Protein AF-A0A162Q8D4-F1 (afdb_monomer_lite)

Sequence (442 aa):
MANPFSDVMDLFETESVPVLSEVPLRSKPGFCYIYQWQESEKKEDWRRDDYRWKQDGTCNFVHDGVERGKKLYFKLQIGFKEWSKQFKKSAYTHPTYDKKVLVLYEGDVSVVNDFCHGNATSRAKTEKVFHSDRPSLLKELKLTEGIGHPVKFYSDFVNKAPRSLTRQVIDAPRDLKQARNAQQVVRDNKRLSRDPICYLTELYYETDFISDLLLFPTLICLCYHKPVMENFQNLIGRSDLPAMWLSYDTTFKMGDFYLSILAYRDTQFEQRPRFTEIVPKITAEKKMAIATDEETAIVNSVKRYLPTVHWDSEEDFKGELIDLMCSWDKKFQVYFKQHIYDDAWNMGSWALRPYGFELATTNSSESLNASLKRFVNWKEMRHDEIVFALLDLSDMHFARIRRGQFGVGDDNILLPHLRHLYDINNPGVEIPKKISSDDILE

Structure (mmCIF, N/CA/C/O backbone):
data_AF-A0A162Q8D4-F1
#
_entry.id   AF-A0A162Q8D4-F1
#
loop_
_atom_site.group_PDB
_atom_site.id
_atom_site.type_symbol
_atom_site.label_atom_id
_atom_site.label_alt_id
_atom_site.label_comp_id
_atom_site.label_asym_id
_atom_site.label_entity_id
_atom_site.label_seq_id
_atom_site.pdbx_PDB_ins_code
_atom_site.Cartn_x
_atom_site.Cartn_y
_atom_site.Cartn_z
_atom_site.occupancy
_atom_site.B_iso_or_equiv
_atom_site.auth_seq_id
_atom_site.auth_comp_id
_atom_site.auth_asym_id
_atom_site.auth_atom_id
_atom_site.pdbx_PDB_model_num
ATOM 1 N N . MET A 1 1 ? 28.832 -8.719 -48.093 1.00 43.91 1 MET A N 1
ATOM 2 C CA . MET A 1 1 ? 28.034 -7.544 -47.677 1.00 43.91 1 MET A CA 1
ATOM 3 C C . MET A 1 1 ? 28.484 -7.190 -46.275 1.00 43.91 1 MET A C 1
ATOM 5 O O . MET A 1 1 ? 28.535 -8.100 -45.459 1.00 43.91 1 MET A O 1
ATOM 9 N N . ALA A 1 2 ? 28.893 -5.944 -46.021 1.00 55.00 2 ALA A N 1
ATOM 10 C CA . ALA A 1 2 ? 29.263 -5.515 -44.674 1.00 55.00 2 ALA A CA 1
ATOM 11 C C . ALA A 1 2 ? 28.066 -5.715 -43.732 1.00 55.00 2 ALA A C 1
ATOM 13 O O . ALA A 1 2 ? 26.928 -5.434 -44.112 1.00 55.00 2 ALA A O 1
ATOM 14 N N . ASN A 1 3 ? 28.314 -6.267 -42.547 1.00 63.69 3 ASN A N 1
ATOM 15 C CA . ASN A 1 3 ? 27.281 -6.467 -41.544 1.00 63.69 3 ASN A CA 1
ATOM 16 C C . ASN A 1 3 ? 26.855 -5.088 -41.008 1.00 63.69 3 ASN A C 1
ATOM 18 O O . ASN A 1 3 ? 27.677 -4.439 -40.366 1.00 63.69 3 ASN A O 1
ATOM 22 N N . PRO A 1 4 ? 25.607 -4.631 -41.224 1.00 67.06 4 PRO A N 1
ATOM 23 C CA . PRO A 1 4 ? 25.166 -3.291 -40.821 1.00 67.06 4 PRO A CA 1
ATOM 24 C C . PRO A 1 4 ? 25.127 -3.093 -39.297 1.00 67.06 4 PRO A C 1
ATOM 26 O O . PRO A 1 4 ? 24.816 -2.003 -38.825 1.00 67.06 4 PRO A O 1
ATOM 29 N N . PHE A 1 5 ? 25.399 -4.148 -38.524 1.00 78.00 5 PHE A N 1
ATOM 30 C CA . PHE A 1 5 ? 25.514 -4.102 -37.073 1.00 78.00 5 PHE A CA 1
ATOM 31 C C . PHE A 1 5 ? 26.963 -4.059 -36.578 1.00 78.00 5 PHE A C 1
ATOM 33 O O . PHE A 1 5 ? 27.144 -3.843 -35.387 1.00 78.00 5 PHE A O 1
ATOM 40 N N . SER A 1 6 ? 27.972 -4.229 -37.447 1.00 73.62 6 SER A N 1
ATOM 41 C CA . SER A 1 6 ? 29.391 -4.219 -37.045 1.00 73.62 6 SER A CA 1
ATOM 42 C C . SER A 1 6 ? 29.755 -2.910 -36.346 1.00 73.62 6 SER A C 1
ATOM 44 O O . SER A 1 6 ? 30.147 -2.934 -35.188 1.00 73.62 6 SER A O 1
ATOM 46 N N . ASP A 1 7 ? 29.444 -1.780 -36.983 1.00 81.00 7 ASP A N 1
ATOM 47 C CA . ASP A 1 7 ? 29.726 -0.437 -36.461 1.00 81.00 7 ASP A CA 1
ATOM 48 C C . ASP A 1 7 ? 29.046 -0.164 -35.105 1.00 81.00 7 ASP A C 1
ATOM 50 O O . ASP A 1 7 ? 29.512 0.643 -34.307 1.00 81.00 7 ASP A O 1
ATOM 54 N N . VAL A 1 8 ? 27.916 -0.826 -34.827 1.00 84.81 8 VAL A N 1
ATOM 55 C CA . VAL A 1 8 ? 27.210 -0.695 -33.543 1.00 84.81 8 VAL A CA 1
ATOM 56 C C . VAL A 1 8 ? 27.826 -1.590 -32.474 1.00 84.81 8 VAL A C 1
ATOM 58 O O . VAL A 1 8 ? 27.776 -1.256 -31.293 1.00 84.81 8 VAL A O 1
ATOM 61 N N . MET A 1 9 ? 28.380 -2.735 -32.861 1.00 88.69 9 MET A N 1
ATOM 62 C CA . MET A 1 9 ? 29.043 -3.628 -31.920 1.00 88.69 9 MET A CA 1
ATOM 63 C C . MET A 1 9 ? 30.380 -3.055 -31.451 1.00 88.69 9 MET A C 1
ATOM 65 O O . MET A 1 9 ? 30.676 -3.174 -30.266 1.00 88.69 9 MET A O 1
ATOM 69 N N . ASP A 1 10 ? 31.087 -2.311 -32.303 1.00 88.00 10 ASP A N 1
ATOM 70 C CA . ASP A 1 10 ? 32.302 -1.572 -31.928 1.00 88.00 10 ASP A CA 1
ATOM 71 C C . ASP A 1 10 ? 32.041 -0.564 -30.787 1.00 88.00 10 ASP A C 1
ATOM 73 O O . ASP A 1 10 ? 32.906 -0.298 -29.947 1.00 88.00 10 ASP A O 1
ATOM 77 N N . LEU A 1 11 ? 30.809 -0.046 -30.674 1.00 89.56 11 LEU A N 1
ATOM 78 C CA . LEU A 1 11 ? 30.411 0.844 -29.576 1.00 89.56 11 LEU A CA 1
ATOM 79 C C . LEU A 1 11 ? 30.406 0.157 -28.203 1.00 89.56 11 LEU A C 1
ATOM 81 O O . LEU A 1 11 ? 30.439 0.856 -27.194 1.00 89.56 11 LEU A O 1
ATOM 85 N N . PHE A 1 12 ? 30.360 -1.178 -28.129 1.00 89.56 12 PHE A N 1
ATOM 86 C CA . PHE A 1 12 ? 30.514 -1.888 -26.854 1.00 89.56 12 PHE A CA 1
ATOM 87 C C . PHE A 1 12 ? 31.954 -1.876 -26.329 1.00 89.56 12 PHE A C 1
ATOM 89 O O . PHE A 1 12 ? 32.153 -2.054 -25.123 1.00 89.56 12 PHE A O 1
ATOM 96 N N . GLU A 1 13 ? 32.933 -1.695 -27.216 1.00 87.06 13 GLU A N 1
ATOM 97 C CA . GLU A 1 13 ? 34.368 -1.739 -26.904 1.00 87.06 13 GLU A CA 1
ATOM 98 C C . GLU A 1 13 ? 35.004 -0.347 -26.872 1.00 87.06 13 GLU A C 1
ATOM 100 O O . GLU A 1 13 ? 36.092 -0.168 -26.328 1.00 87.06 13 GLU A O 1
ATOM 105 N N . THR A 1 14 ? 34.323 0.657 -27.426 1.00 86.06 14 THR A N 1
ATOM 106 C CA . THR A 1 14 ? 34.847 2.019 -27.517 1.00 86.06 14 THR A CA 1
ATOM 107 C C . THR A 1 14 ? 34.803 2.734 -26.161 1.00 86.06 14 THR A C 1
ATOM 109 O O . THR A 1 14 ? 33.754 2.822 -25.525 1.00 86.06 14 THR A O 1
ATOM 112 N N . GLU A 1 15 ? 35.915 3.357 -25.756 1.00 82.56 15 GLU A N 1
ATOM 113 C CA . GLU A 1 15 ? 36.017 4.125 -24.498 1.00 82.56 15 GLU A CA 1
ATOM 114 C C . GLU A 1 15 ? 35.133 5.388 -24.454 1.00 82.56 15 GLU A C 1
ATOM 116 O O . GLU A 1 15 ? 34.870 5.935 -23.384 1.00 82.56 15 GLU A O 1
ATOM 121 N N . SER A 1 16 ? 34.658 5.866 -25.607 1.00 86.00 16 SER A N 1
ATOM 122 C CA . SER A 1 16 ? 33.811 7.060 -25.719 1.00 86.00 16 SER A CA 1
ATOM 123 C C . SER A 1 16 ? 32.378 6.843 -25.229 1.00 86.00 16 SER A C 1
ATOM 125 O O . SER A 1 16 ? 31.673 7.820 -24.963 1.00 86.00 16 SER A O 1
ATOM 127 N N . VAL A 1 17 ? 31.937 5.587 -25.099 1.00 92.88 17 VAL A N 1
ATOM 128 C CA . VAL A 1 17 ? 30.595 5.251 -24.624 1.00 92.88 17 VAL A CA 1
ATOM 129 C C . VAL A 1 17 ? 30.653 4.966 -23.122 1.00 92.88 17 VAL A C 1
ATOM 131 O O . VAL A 1 17 ? 31.280 3.994 -22.699 1.00 92.88 17 VAL A O 1
ATOM 134 N N . PRO A 1 18 ? 29.985 5.771 -22.277 1.00 95.88 18 PRO A N 1
ATOM 135 C CA . PRO A 1 18 ? 30.048 5.578 -20.837 1.00 95.88 18 PRO A CA 1
ATOM 136 C C . PRO A 1 18 ? 29.373 4.266 -20.425 1.00 95.88 18 PRO A C 1
ATOM 138 O O . PRO A 1 18 ? 28.248 3.967 -20.836 1.00 95.88 18 PRO A O 1
ATOM 141 N N . VAL A 1 19 ? 30.045 3.511 -19.555 1.00 96.06 19 VAL A N 1
ATOM 142 C CA . VAL A 1 19 ? 29.490 2.322 -18.898 1.00 96.06 19 VAL A CA 1
ATOM 143 C C . VAL A 1 19 ? 28.889 2.735 -17.560 1.00 96.06 19 VAL A C 1
ATOM 145 O O . VAL A 1 19 ? 29.589 3.239 -16.684 1.00 96.06 19 VAL A O 1
ATOM 148 N N . LEU A 1 20 ? 27.586 2.525 -17.395 1.00 95.50 20 LEU A N 1
ATOM 149 C CA . LEU A 1 20 ? 26.820 2.972 -16.239 1.00 95.50 20 LEU A CA 1
ATOM 150 C C . LEU A 1 20 ? 26.169 1.782 -15.529 1.00 95.50 20 LEU A C 1
ATOM 152 O O . LEU A 1 20 ? 25.536 0.934 -16.158 1.00 95.50 20 LEU A O 1
ATOM 156 N N . SER A 1 21 ? 26.269 1.755 -14.200 1.00 90.94 21 SER A N 1
ATOM 157 C CA . SER A 1 21 ? 25.503 0.846 -13.332 1.00 90.94 21 SER A CA 1
ATOM 158 C C . SER A 1 21 ? 24.094 1.363 -13.023 1.00 90.94 21 SER A C 1
ATOM 160 O O . SER A 1 21 ? 23.239 0.633 -12.521 1.00 90.94 21 SER A O 1
ATOM 162 N N . GLU A 1 22 ? 23.845 2.628 -13.351 1.00 89.00 22 GLU A N 1
ATOM 163 C CA . GLU A 1 22 ? 22.608 3.349 -13.111 1.00 89.00 22 GLU A CA 1
ATOM 164 C C . GLU A 1 22 ? 22.034 3.905 -14.414 1.00 89.00 22 GLU A C 1
ATOM 166 O O . GLU A 1 22 ? 22.758 4.368 -15.292 1.00 89.00 22 GLU A O 1
ATOM 171 N N . VAL A 1 23 ? 20.708 3.885 -14.539 1.00 91.56 23 VAL A N 1
ATOM 172 C CA . VAL A 1 23 ? 20.030 4.295 -15.775 1.00 91.56 23 VAL A CA 1
ATOM 173 C C . VAL A 1 23 ? 19.915 5.819 -15.829 1.00 91.56 23 VAL A C 1
ATOM 175 O O . VAL A 1 23 ? 19.243 6.379 -14.963 1.00 91.56 23 VAL A O 1
ATOM 178 N N . PRO A 1 24 ? 20.515 6.515 -16.802 1.00 92.12 24 PRO A N 1
ATOM 179 C CA . PRO A 1 24 ? 20.358 7.957 -16.937 1.00 92.12 24 PRO A CA 1
ATOM 180 C C . PRO A 1 24 ? 18.896 8.306 -17.247 1.00 92.12 24 PRO A C 1
ATOM 182 O O . PRO A 1 24 ? 18.228 7.610 -18.012 1.00 92.12 24 PRO A O 1
ATOM 185 N N . LEU A 1 25 ? 18.393 9.374 -16.627 1.00 90.69 25 LEU A N 1
ATOM 186 C CA . LEU A 1 25 ? 17.007 9.817 -16.782 1.00 90.69 25 LEU A CA 1
ATOM 187 C C . LEU A 1 25 ? 16.893 10.899 -17.847 1.00 90.69 25 LEU A C 1
ATOM 189 O O . LEU A 1 25 ? 17.752 11.777 -17.926 1.00 90.69 25 LEU A O 1
ATOM 193 N N . ARG A 1 26 ? 15.812 10.851 -18.634 1.00 89.44 26 ARG A N 1
ATOM 194 C CA . ARG A 1 26 ? 15.483 11.851 -19.663 1.00 89.44 26 ARG A CA 1
ATOM 195 C C . ARG A 1 26 ? 16.659 12.168 -20.597 1.00 89.44 26 ARG A C 1
ATOM 197 O O . ARG A 1 26 ? 16.904 13.322 -20.949 1.00 89.44 26 ARG A O 1
ATOM 204 N N . SER A 1 27 ? 17.400 11.140 -21.015 1.00 93.62 27 SER A N 1
ATOM 205 C CA . SER A 1 27 ? 18.513 11.302 -21.954 1.00 93.62 27 SER A CA 1
ATOM 206 C C . SER A 1 27 ? 18.069 11.991 -23.249 1.00 93.62 27 SER A C 1
ATOM 208 O O . SER A 1 27 ? 16.952 11.794 -23.735 1.00 93.62 27 SER A O 1
ATOM 210 N N . LYS A 1 28 ? 18.956 12.822 -23.801 1.00 93.69 28 LYS A N 1
ATOM 211 C CA . LYS A 1 28 ? 18.709 13.594 -25.024 1.00 93.69 28 LYS A CA 1
ATOM 212 C C . LYS A 1 28 ? 19.017 12.767 -26.281 1.00 93.69 28 LYS A C 1
ATOM 214 O O . LYS A 1 28 ? 19.781 11.804 -26.197 1.00 93.69 28 LYS A O 1
ATOM 219 N N . PRO A 1 29 ? 18.475 13.145 -27.451 1.00 94.44 29 PRO A N 1
ATOM 220 C CA . PRO A 1 29 ? 18.868 12.547 -28.720 1.00 94.44 29 PRO A CA 1
ATOM 221 C C . PRO A 1 29 ? 20.381 12.659 -28.944 1.00 94.44 29 PRO A C 1
ATOM 223 O O . PRO A 1 29 ? 20.993 13.656 -28.564 1.00 94.44 29 PRO A O 1
ATOM 226 N N . GLY A 1 30 ? 20.980 11.632 -29.541 1.00 92.69 30 GLY A N 1
ATOM 227 C CA . GLY A 1 30 ? 22.426 11.512 -29.736 1.00 92.69 30 GLY A CA 1
ATOM 228 C C . GLY A 1 30 ? 23.178 10.960 -28.522 1.00 92.69 30 GLY A C 1
ATOM 229 O O . GLY A 1 30 ? 24.340 10.589 -28.649 1.00 92.69 30 GLY A O 1
ATOM 230 N N . PHE A 1 31 ? 22.534 10.855 -27.356 1.00 95.31 31 PHE A N 1
ATOM 231 C CA . PHE A 1 31 ? 23.141 10.211 -26.199 1.00 95.31 31 PHE A CA 1
ATOM 232 C C . PHE A 1 31 ? 23.135 8.686 -26.362 1.00 95.31 31 PHE A C 1
ATOM 234 O O . PHE A 1 31 ? 22.121 8.084 -26.731 1.00 95.31 31 PHE A O 1
ATOM 241 N N . CYS A 1 32 ? 24.262 8.059 -26.037 1.00 95.50 32 CYS A N 1
ATOM 242 C CA . CYS A 1 32 ? 24.404 6.612 -25.972 1.00 95.50 32 CYS A CA 1
ATOM 243 C C . CYS A 1 32 ? 25.185 6.218 -24.717 1.00 95.50 32 CYS A C 1
ATOM 245 O O . CYS A 1 32 ? 26.001 6.989 -24.213 1.00 95.50 32 CYS A O 1
ATOM 247 N N . TYR A 1 33 ? 24.889 5.037 -24.185 1.00 97.44 33 TYR A N 1
ATOM 248 C CA . TYR A 1 33 ? 25.568 4.496 -23.011 1.00 97.44 33 TYR A CA 1
ATOM 249 C C . TYR A 1 33 ? 25.434 2.974 -22.969 1.00 97.44 33 TYR A C 1
ATOM 251 O O . TYR A 1 33 ? 24.510 2.396 -23.553 1.00 97.44 33 TYR A O 1
ATOM 259 N N . ILE A 1 34 ? 26.333 2.327 -22.235 1.00 97.62 34 ILE A N 1
ATOM 260 C CA . ILE A 1 34 ? 26.250 0.905 -21.916 1.00 97.62 34 ILE A CA 1
ATOM 261 C C . ILE A 1 34 ? 25.709 0.787 -20.498 1.00 97.62 34 ILE A C 1
ATOM 263 O O . ILE A 1 34 ? 26.337 1.238 -19.545 1.00 97.62 34 ILE A O 1
ATOM 267 N N . TYR A 1 35 ? 24.549 0.161 -20.340 1.00 97.38 35 TYR A N 1
ATOM 268 C CA . TYR A 1 35 ? 24.059 -0.225 -19.026 1.00 97.38 35 TYR A CA 1
ATOM 269 C C . TYR A 1 35 ? 24.651 -1.578 -18.636 1.00 97.38 35 TYR A C 1
ATOM 271 O O . TYR A 1 35 ? 24.502 -2.551 -19.381 1.00 97.38 35 TYR A O 1
ATOM 279 N N . GLN A 1 36 ? 25.287 -1.642 -17.468 1.00 96.56 36 GLN A N 1
ATOM 280 C CA . GLN A 1 36 ? 25.880 -2.858 -16.922 1.00 96.56 36 GLN A CA 1
ATOM 281 C C . GLN A 1 36 ? 25.279 -3.189 -15.556 1.00 96.56 36 GLN A C 1
ATOM 283 O O . GLN A 1 36 ? 25.206 -2.338 -14.673 1.00 96.56 36 GLN A O 1
ATOM 288 N N . TRP A 1 37 ? 24.895 -4.450 -15.355 1.00 95.56 37 TRP A N 1
ATOM 289 C CA . TRP A 1 37 ? 24.352 -4.925 -14.081 1.00 95.56 37 TRP A CA 1
ATOM 290 C C . TRP A 1 37 ? 25.210 -6.036 -13.474 1.00 95.56 37 TRP A C 1
ATOM 292 O O . TRP A 1 37 ? 25.915 -6.761 -14.170 1.00 95.56 37 TRP A O 1
ATOM 302 N N . GLN A 1 38 ? 25.138 -6.183 -12.152 1.00 92.69 38 GLN A N 1
ATOM 303 C CA . GLN A 1 38 ? 25.768 -7.295 -11.430 1.00 92.69 38 GLN A CA 1
ATOM 304 C C . GLN A 1 38 ? 24.721 -8.331 -11.013 1.00 92.69 38 GLN A C 1
ATOM 306 O O . GLN A 1 38 ? 24.861 -9.520 -11.321 1.00 92.69 38 GLN A O 1
ATOM 311 N N . GLU A 1 39 ? 23.648 -7.841 -10.391 1.00 90.94 39 GLU A N 1
ATOM 312 C CA . GLU A 1 39 ? 22.468 -8.583 -9.940 1.00 90.94 39 GLU A CA 1
ATOM 313 C C . GLU A 1 39 ? 21.508 -8.873 -11.100 1.00 90.94 39 GLU A C 1
ATOM 315 O O . GLU A 1 39 ? 21.216 -8.001 -11.925 1.00 90.94 39 GLU A O 1
ATOM 320 N N . SER A 1 40 ? 20.988 -10.098 -11.162 1.00 88.69 40 SER A N 1
ATOM 321 C CA . SER A 1 40 ? 20.133 -10.559 -12.264 1.00 88.69 40 SER A CA 1
ATOM 322 C C . SER A 1 40 ? 18.782 -9.830 -12.322 1.00 88.69 40 SER A C 1
ATOM 324 O O . SER A 1 40 ? 18.179 -9.665 -13.386 1.00 88.69 40 SER A O 1
ATOM 326 N N . GLU A 1 41 ? 18.335 -9.334 -11.175 1.00 88.06 41 GLU A N 1
ATOM 327 C CA . GLU A 1 41 ? 17.080 -8.639 -10.931 1.00 88.06 41 GLU A CA 1
ATOM 328 C C . GLU A 1 41 ? 17.040 -7.298 -11.669 1.00 88.06 41 GLU A C 1
ATOM 330 O O . GLU A 1 41 ? 15.980 -6.919 -12.174 1.00 88.06 41 GLU A O 1
ATOM 335 N N . LYS A 1 42 ? 18.207 -6.647 -11.798 1.00 91.56 42 LYS A N 1
ATOM 336 C CA . LYS A 1 42 ? 18.420 -5.328 -12.419 1.00 91.56 42 LYS A CA 1
ATOM 337 C C . LYS A 1 42 ? 18.580 -5.373 -13.939 1.00 91.56 42 LYS A C 1
ATOM 339 O O . LYS A 1 42 ? 18.583 -4.331 -14.585 1.00 91.56 42 LYS A O 1
ATOM 344 N N . LYS A 1 43 ? 18.644 -6.565 -14.543 1.00 93.25 43 LYS A N 1
ATOM 345 C CA . LYS A 1 43 ? 18.855 -6.767 -15.990 1.00 93.25 43 LYS A CA 1
ATOM 346 C C . LYS A 1 43 ? 17.955 -5.923 -16.902 1.00 93.25 43 LYS A C 1
ATOM 348 O O . LYS A 1 43 ? 18.356 -5.569 -18.006 1.00 93.25 43 LYS A O 1
ATOM 353 N N . GLU A 1 44 ? 16.731 -5.628 -16.475 1.00 93.75 44 GLU A N 1
ATOM 354 C CA . GLU A 1 44 ? 15.740 -4.912 -17.288 1.00 93.75 44 GLU A CA 1
ATOM 355 C C . GLU A 1 44 ? 15.540 -3.446 -16.854 1.00 93.75 44 GLU A C 1
ATOM 357 O O . GLU A 1 44 ? 14.683 -2.760 -17.414 1.00 93.75 44 GLU A O 1
ATOM 362 N N . ASP A 1 45 ? 16.316 -2.938 -15.889 1.00 93.81 45 ASP A N 1
ATOM 363 C CA . ASP A 1 45 ? 16.138 -1.586 -15.339 1.00 93.81 45 ASP A CA 1
ATOM 364 C C . ASP A 1 45 ? 16.361 -0.488 -16.378 1.00 93.81 45 ASP A C 1
ATOM 366 O O . ASP A 1 45 ? 15.626 0.497 -16.382 1.00 93.81 45 ASP A O 1
ATOM 370 N N . TRP A 1 46 ? 17.274 -0.692 -17.333 1.00 93.94 46 TRP A N 1
ATOM 371 C CA . TRP A 1 46 ? 17.524 0.215 -18.468 1.00 93.94 46 TRP A CA 1
ATOM 372 C C . TRP A 1 46 ? 16.278 0.541 -19.302 1.00 93.94 46 TRP A C 1
ATOM 374 O O . TRP A 1 46 ? 16.248 1.512 -20.063 1.00 93.94 46 TRP A O 1
ATOM 384 N N . ARG A 1 47 ? 15.213 -0.259 -19.189 1.00 92.88 47 ARG A N 1
ATOM 385 C CA . ARG A 1 47 ? 13.942 0.036 -19.855 1.00 92.88 47 ARG A CA 1
ATOM 386 C C . ARG A 1 47 ? 13.233 1.252 -19.259 1.00 92.88 47 ARG A C 1
ATOM 388 O O . ARG A 1 47 ? 12.340 1.775 -19.931 1.00 92.88 47 ARG A O 1
ATOM 395 N N . ARG A 1 48 ? 13.599 1.675 -18.045 1.00 90.50 48 ARG A N 1
ATOM 396 C CA . ARG A 1 48 ? 12.983 2.762 -17.272 1.00 90.50 48 ARG A CA 1
ATOM 397 C C . ARG A 1 48 ? 13.962 3.921 -17.094 1.00 90.50 48 ARG A C 1
ATOM 399 O O . ARG A 1 48 ? 14.744 3.964 -16.155 1.00 90.50 48 ARG A O 1
ATOM 406 N N . ASP A 1 49 ? 13.876 4.862 -18.021 1.00 90.50 49 ASP A N 1
ATOM 407 C CA . ASP A 1 49 ? 14.714 6.061 -18.165 1.00 90.50 49 ASP A CA 1
ATOM 408 C C . ASP A 1 49 ? 13.885 7.356 -18.030 1.00 90.50 49 ASP A C 1
ATOM 410 O O . ASP A 1 49 ? 14.267 8.415 -18.523 1.00 90.50 49 ASP A O 1
ATOM 414 N N . ASP A 1 50 ? 12.730 7.251 -17.370 1.00 88.81 50 ASP A N 1
ATOM 415 C CA . ASP A 1 50 ? 11.693 8.280 -17.233 1.00 88.81 50 ASP A CA 1
ATOM 416 C C . ASP A 1 50 ? 10.901 8.645 -18.505 1.00 88.81 50 ASP A C 1
ATOM 418 O O . ASP A 1 50 ? 9.997 9.475 -18.455 1.00 88.81 50 ASP A O 1
ATOM 422 N N . TYR A 1 51 ? 11.152 7.992 -19.641 1.00 91.25 51 TYR A N 1
ATOM 423 C CA . TYR A 1 51 ? 10.267 8.086 -20.803 1.00 91.25 51 TYR A CA 1
ATOM 424 C C . TYR A 1 51 ? 9.302 6.896 -20.888 1.00 91.25 51 TYR A C 1
ATOM 426 O O . TYR A 1 51 ? 9.540 5.789 -20.389 1.00 91.25 51 TYR A O 1
ATOM 434 N N . ARG A 1 52 ? 8.184 7.101 -21.593 1.00 89.88 52 ARG A N 1
ATOM 435 C CA . ARG A 1 52 ? 7.165 6.067 -21.819 1.00 89.88 52 ARG A CA 1
ATOM 436 C C . ARG A 1 52 ? 7.409 5.328 -23.117 1.00 89.88 52 ARG A C 1
ATOM 438 O O . ARG A 1 52 ? 6.922 5.716 -24.173 1.00 89.88 52 ARG A O 1
ATOM 445 N N . TRP A 1 53 ? 8.137 4.229 -23.029 1.00 92.69 53 TRP A N 1
ATOM 446 C CA . TRP A 1 53 ? 8.447 3.408 -24.192 1.00 92.69 53 TRP A CA 1
ATOM 447 C C . TRP A 1 53 ? 7.490 2.233 -24.362 1.00 92.69 53 TRP A C 1
ATOM 449 O O . TRP A 1 53 ? 7.166 1.525 -23.406 1.00 92.69 53 TRP A O 1
ATOM 459 N N . LYS A 1 54 ? 7.145 1.940 -25.617 1.00 92.31 54 LYS A N 1
ATOM 460 C CA . LYS A 1 54 ? 6.616 0.639 -26.036 1.00 92.31 54 LYS A CA 1
ATOM 461 C C . LYS A 1 54 ? 7.581 -0.005 -27.014 1.00 92.31 54 LYS A C 1
ATOM 463 O O . LYS A 1 54 ? 8.008 0.635 -27.973 1.00 92.31 54 LYS A O 1
ATOM 468 N N . GLN A 1 55 ? 7.898 -1.275 -26.779 1.00 94.88 55 GLN A N 1
ATOM 469 C CA . GLN A 1 55 ? 8.681 -2.062 -27.725 1.00 94.88 55 GLN A CA 1
ATOM 470 C C . GLN A 1 55 ? 7.862 -2.244 -29.014 1.00 94.88 55 GLN A C 1
ATOM 472 O O . GLN A 1 55 ? 6.747 -2.763 -28.974 1.00 94.88 55 GLN A O 1
ATOM 477 N N . ASP A 1 56 ? 8.399 -1.761 -30.134 1.00 92.56 56 ASP A N 1
ATOM 478 C CA . ASP A 1 56 ? 7.766 -1.740 -31.463 1.00 92.56 56 ASP A CA 1
ATOM 479 C C . ASP A 1 56 ? 8.372 -2.776 -32.421 1.00 92.56 56 ASP A C 1
ATOM 481 O O . ASP A 1 56 ? 7.982 -2.854 -33.580 1.00 92.56 56 ASP A O 1
ATOM 485 N N . GLY A 1 57 ? 9.336 -3.571 -31.953 1.00 93.62 57 GLY A N 1
ATOM 486 C CA . GLY A 1 57 ? 9.925 -4.642 -32.744 1.00 93.62 57 GLY A CA 1
ATOM 487 C C . GLY A 1 57 ? 11.202 -5.212 -32.143 1.00 93.62 57 GLY A C 1
ATOM 488 O O . GLY A 1 57 ? 11.778 -4.676 -31.189 1.00 93.62 57 GLY A O 1
ATOM 489 N N . THR A 1 58 ? 11.654 -6.314 -32.730 1.00 95.25 58 THR A N 1
ATOM 490 C CA . THR A 1 58 ? 12.941 -6.944 -32.435 1.00 95.25 58 THR A CA 1
ATOM 491 C C . THR A 1 58 ? 13.546 -7.450 -33.734 1.00 95.25 58 THR A C 1
ATOM 493 O O . THR A 1 58 ? 12.849 -8.070 -34.531 1.00 95.25 58 THR A O 1
ATOM 496 N N . CYS A 1 59 ? 14.830 -7.180 -33.941 1.00 93.31 59 CYS A N 1
ATOM 497 C CA . CYS A 1 59 ? 15.610 -7.725 -35.045 1.00 93.31 59 CYS A CA 1
ATOM 498 C C . CYS A 1 59 ? 16.762 -8.545 -34.465 1.00 93.31 59 CYS A C 1
ATOM 500 O O . CYS A 1 59 ? 17.441 -8.073 -33.551 1.00 93.31 59 CYS A O 1
ATOM 502 N N . ASN A 1 60 ? 16.961 -9.761 -34.966 1.00 92.38 60 ASN A N 1
ATOM 503 C CA . ASN A 1 60 ? 18.115 -10.574 -34.603 1.00 92.38 60 ASN A CA 1
ATOM 504 C C . ASN A 1 60 ? 19.251 -10.304 -35.593 1.00 92.38 60 ASN A C 1
ATOM 506 O O . ASN A 1 60 ? 18.996 -10.085 -36.776 1.00 92.38 60 ASN A O 1
ATOM 510 N N . PHE A 1 61 ? 20.489 -10.348 -35.119 1.00 89.75 61 PHE A N 1
ATOM 511 C CA . PHE A 1 61 ? 21.669 -10.196 -35.959 1.00 89.75 61 PHE A CA 1
ATOM 512 C C . PHE A 1 61 ? 22.781 -11.145 -35.517 1.00 89.75 61 PHE A C 1
ATOM 514 O O . PHE A 1 61 ? 22.819 -11.606 -34.374 1.00 89.75 61 PHE A O 1
ATOM 521 N N . VAL A 1 62 ? 23.677 -11.437 -36.454 1.00 86.69 62 VAL A N 1
ATOM 522 C CA . VAL A 1 62 ? 24.895 -12.217 -36.223 1.00 86.69 62 VAL A CA 1
ATOM 523 C C . VAL A 1 62 ? 26.046 -11.235 -36.084 1.00 86.69 62 VAL A C 1
ATOM 525 O O . VAL A 1 62 ? 26.113 -10.288 -36.862 1.00 86.69 62 VAL A O 1
ATOM 528 N N . HIS A 1 63 ? 26.944 -11.437 -35.130 1.00 83.88 63 HIS A N 1
ATOM 529 C CA . HIS A 1 63 ? 28.204 -10.700 -35.037 1.00 83.88 63 HIS A CA 1
ATOM 530 C C . HIS A 1 63 ? 29.300 -11.675 -34.601 1.00 83.88 63 HIS A C 1
ATOM 532 O O . HIS A 1 63 ? 29.057 -12.524 -33.744 1.00 83.88 63 HIS A O 1
ATOM 538 N N . ASP A 1 64 ? 30.447 -11.632 -35.282 1.00 82.06 64 ASP A N 1
ATOM 539 C CA . ASP A 1 64 ? 31.587 -12.539 -35.079 1.00 82.06 64 ASP A CA 1
ATOM 540 C C . ASP A 1 64 ? 31.218 -14.030 -35.006 1.00 82.06 64 ASP A C 1
ATOM 542 O O . ASP A 1 64 ? 31.685 -14.787 -34.160 1.00 82.06 64 ASP A O 1
ATOM 546 N N . GLY A 1 65 ? 30.321 -14.465 -35.897 1.00 78.81 65 GLY A N 1
ATOM 547 C CA . GLY A 1 65 ? 29.870 -15.859 -35.974 1.00 78.81 65 GLY A CA 1
ATOM 548 C C . GLY A 1 65 ? 28.892 -16.290 -34.871 1.00 78.81 65 GLY A C 1
ATOM 549 O O . GLY A 1 65 ? 28.457 -17.439 -34.868 1.00 78.81 65 GLY A O 1
ATOM 550 N N . VAL A 1 66 ? 28.494 -15.392 -33.962 1.00 80.00 66 VAL A N 1
ATOM 551 C CA . VAL A 1 66 ? 27.515 -15.670 -32.900 1.00 80.00 66 VAL A CA 1
ATOM 552 C C . VAL A 1 66 ? 26.116 -15.209 -33.328 1.00 80.00 66 VAL A C 1
ATOM 554 O O . VAL A 1 66 ? 25.820 -14.018 -33.406 1.00 80.00 66 VAL A O 1
ATOM 557 N N . GLU A 1 67 ? 25.206 -16.154 -33.580 1.00 67.38 67 GLU A N 1
ATOM 558 C CA . GLU A 1 67 ? 23.877 -15.885 -34.167 1.00 67.38 67 GLU A CA 1
ATOM 559 C C . GLU A 1 67 ? 22.775 -15.475 -33.169 1.00 67.38 67 GLU A C 1
ATOM 561 O O . GLU A 1 67 ? 21.635 -15.944 -33.238 1.00 67.38 67 GLU A O 1
ATOM 566 N N . ARG A 1 68 ? 23.081 -14.628 -32.180 1.00 83.25 68 ARG A N 1
ATOM 567 C CA . ARG A 1 68 ? 22.112 -14.301 -31.108 1.00 83.25 68 ARG A CA 1
ATOM 568 C C . ARG A 1 68 ? 22.105 -12.839 -30.661 1.00 83.25 68 ARG A C 1
ATOM 570 O O . ARG A 1 68 ? 21.553 -12.535 -29.600 1.00 83.25 68 ARG A O 1
ATOM 577 N N . GLY A 1 69 ? 22.664 -11.934 -31.459 1.00 91.50 69 GLY A N 1
ATOM 578 C CA . GLY A 1 69 ? 22.490 -10.499 -31.263 1.00 91.50 69 GLY A CA 1
ATOM 579 C C . GLY A 1 69 ? 21.030 -10.091 -31.410 1.00 91.50 69 GLY A C 1
ATOM 580 O O . GLY A 1 69 ? 20.317 -10.624 -32.260 1.00 91.50 69 GLY A O 1
ATOM 581 N N . LYS A 1 70 ? 20.563 -9.153 -30.584 1.00 94.38 70 LYS A N 1
ATOM 582 C CA . LYS A 1 70 ? 19.209 -8.591 -30.678 1.00 94.38 70 LYS A CA 1
ATOM 583 C C . LYS A 1 70 ? 19.252 -7.078 -30.635 1.00 94.38 70 LYS A C 1
ATOM 585 O O . LYS A 1 70 ? 19.845 -6.506 -29.725 1.00 94.38 70 LYS A O 1
ATOM 590 N N . LYS A 1 71 ? 18.550 -6.447 -31.573 1.00 95.44 71 LYS A N 1
ATOM 591 C CA . LYS A 1 71 ? 18.175 -5.035 -31.544 1.00 95.44 71 LYS A CA 1
ATOM 592 C C . LYS A 1 71 ? 16.703 -4.916 -31.167 1.00 95.44 71 LYS A C 1
ATOM 594 O O . LYS A 1 71 ? 15.831 -5.462 -31.842 1.00 95.44 71 LYS A O 1
ATOM 599 N N . LEU A 1 72 ? 16.426 -4.185 -30.100 1.00 96.62 72 LEU A N 1
ATOM 600 C CA . LEU A 1 72 ? 15.092 -3.862 -29.611 1.00 96.62 72 LEU A CA 1
ATOM 601 C C . LEU A 1 72 ? 14.745 -2.436 -30.032 1.00 96.62 72 LEU A C 1
ATOM 603 O O . LEU A 1 72 ? 15.503 -1.509 -29.751 1.00 96.62 72 LEU A O 1
ATOM 607 N N . TYR A 1 73 ? 13.598 -2.264 -30.686 1.00 96.06 73 TYR A N 1
ATOM 608 C CA . TYR A 1 73 ? 13.114 -0.959 -31.134 1.00 96.06 73 TYR A CA 1
ATOM 609 C C . TYR A 1 73 ? 12.029 -0.462 -30.194 1.00 96.06 73 TYR A C 1
ATOM 611 O O . TYR A 1 73 ? 11.110 -1.215 -29.861 1.00 96.06 73 TYR A O 1
ATOM 619 N N . PHE A 1 74 ? 12.090 0.809 -29.815 1.00 96.69 74 PHE A N 1
ATOM 620 C CA . PHE A 1 74 ? 11.090 1.439 -28.967 1.00 96.69 74 PHE A CA 1
ATOM 621 C C . PHE A 1 74 ? 10.524 2.698 -29.615 1.00 96.69 74 PHE A C 1
ATOM 623 O O . PHE A 1 74 ? 11.246 3.488 -30.224 1.00 96.69 74 PHE A O 1
ATOM 630 N N . LYS A 1 75 ? 9.217 2.888 -29.435 1.00 94.69 75 LYS A N 1
ATOM 631 C CA . LYS A 1 75 ? 8.496 4.114 -29.783 1.00 94.69 75 LYS A CA 1
ATOM 632 C C . LYS A 1 75 ? 7.972 4.792 -28.524 1.00 94.69 75 LYS A C 1
ATOM 634 O O . LYS A 1 75 ? 7.631 4.107 -27.552 1.00 94.69 75 LYS A O 1
ATOM 639 N N . LEU A 1 76 ? 7.923 6.116 -28.551 1.00 94.81 76 LEU A N 1
ATOM 640 C CA . LEU A 1 76 ? 7.521 6.940 -27.420 1.00 94.81 76 LEU A CA 1
ATOM 641 C C . LEU A 1 76 ? 5.995 7.035 -27.337 1.00 94.81 76 LEU A C 1
ATOM 643 O O . LEU A 1 76 ? 5.328 7.191 -28.358 1.00 94.81 76 LEU A O 1
ATOM 647 N N . GLN A 1 77 ? 5.434 6.971 -26.136 1.00 92.38 77 GLN A N 1
ATOM 648 C CA . GLN A 1 77 ? 4.040 7.316 -25.889 1.00 92.38 77 GLN A CA 1
ATOM 649 C C . GLN A 1 77 ? 3.899 8.829 -25.722 1.00 92.38 77 GLN A C 1
ATOM 651 O O . GLN A 1 77 ? 4.531 9.399 -24.839 1.00 92.38 77 GLN A O 1
ATOM 656 N N . ILE A 1 78 ? 3.049 9.457 -26.533 1.00 91.00 78 ILE A N 1
ATOM 657 C CA . ILE A 1 78 ? 2.825 10.918 -26.516 1.00 91.00 78 ILE A CA 1
ATOM 658 C C . ILE A 1 78 ? 1.417 11.308 -26.039 1.00 91.00 78 ILE A C 1
ATOM 660 O O . ILE A 1 78 ? 1.132 12.480 -25.809 1.00 91.00 78 ILE A O 1
ATOM 664 N N . GLY A 1 79 ? 0.547 10.314 -25.845 1.00 85.75 79 GLY A N 1
ATOM 665 C CA . GLY A 1 79 ? -0.821 10.502 -25.375 1.00 85.75 79 GLY A CA 1
ATOM 666 C C . GLY A 1 79 ? -1.493 9.180 -25.001 1.00 85.75 79 GLY A C 1
ATOM 667 O O . GLY A 1 79 ? -0.872 8.105 -24.980 1.00 85.75 79 GLY A O 1
ATOM 668 N N . PHE A 1 80 ? -2.790 9.227 -24.698 1.00 80.94 80 PHE A N 1
ATOM 669 C CA . PHE A 1 80 ? -3.549 8.023 -24.366 1.00 80.94 80 PHE A CA 1
ATOM 670 C C . PHE A 1 80 ? -3.657 7.108 -25.591 1.00 80.94 80 PHE A C 1
ATOM 672 O O . PHE A 1 80 ? -4.361 7.406 -26.546 1.00 80.94 80 PHE A O 1
ATOM 679 N N . LYS A 1 81 ? -2.940 5.976 -25.560 1.00 81.38 81 LYS A N 1
ATOM 680 C CA . LYS A 1 81 ? -2.794 5.035 -26.688 1.00 81.38 81 LYS A CA 1
ATOM 681 C C . LYS A 1 81 ? -2.173 5.636 -27.963 1.00 81.38 81 LYS A C 1
ATOM 683 O O . LYS A 1 81 ? -2.150 4.954 -28.986 1.00 81.38 81 LYS A O 1
ATOM 688 N N . GLU A 1 82 ? -1.589 6.828 -27.884 1.00 90.12 82 GLU A N 1
ATOM 689 C CA . GLU A 1 82 ? -0.902 7.495 -28.993 1.00 90.12 82 GLU A CA 1
ATOM 690 C C . GLU A 1 82 ? 0.612 7.299 -28.909 1.00 90.12 82 GLU A C 1
ATOM 692 O O . GLU A 1 82 ? 1.212 7.408 -27.835 1.00 90.12 82 GLU A O 1
ATOM 697 N N . TRP A 1 83 ? 1.235 7.012 -30.055 1.00 92.94 83 TRP A N 1
ATOM 698 C CA . TRP A 1 83 ? 2.644 6.632 -30.132 1.00 92.94 83 TRP A CA 1
ATOM 699 C C . TRP A 1 83 ? 3.369 7.381 -31.245 1.00 92.94 83 TRP A C 1
ATOM 701 O O . TRP A 1 83 ? 2.896 7.418 -32.379 1.00 92.94 83 TRP A O 1
ATOM 711 N N . SER A 1 84 ? 4.561 7.887 -30.943 1.00 93.44 84 SER A N 1
ATOM 712 C CA . SER A 1 84 ? 5.429 8.588 -31.881 1.00 93.44 84 SER A CA 1
ATOM 713 C C . SER A 1 84 ? 6.706 7.804 -32.160 1.00 93.44 84 SER A C 1
ATOM 715 O O . SER A 1 84 ? 7.308 7.206 -31.268 1.00 93.44 84 SER A O 1
ATOM 717 N N . LYS A 1 85 ? 7.133 7.840 -33.424 1.00 94.00 85 LYS A N 1
ATOM 718 C CA . LYS A 1 85 ? 8.455 7.379 -33.871 1.00 94.00 85 LYS A CA 1
ATOM 719 C C . LYS A 1 85 ? 9.427 8.544 -34.083 1.00 94.00 85 LYS A C 1
ATOM 721 O O . LYS A 1 85 ? 10.513 8.307 -34.598 1.00 94.00 85 LYS A O 1
ATOM 726 N N . GLN A 1 86 ? 9.039 9.778 -33.752 1.00 94.56 86 GLN A N 1
ATOM 727 C CA . GLN A 1 86 ? 9.893 10.956 -33.939 1.00 94.56 86 GLN A CA 1
ATOM 728 C C . GLN A 1 86 ? 11.031 11.000 -32.917 1.00 94.56 86 GLN A C 1
ATOM 730 O O . GLN A 1 86 ? 12.124 11.406 -33.279 1.00 94.56 86 GLN A O 1
ATOM 735 N N . PHE A 1 87 ? 10.810 10.492 -31.700 1.00 96.00 87 PHE A N 1
ATOM 736 C CA . PHE A 1 87 ? 11.853 10.180 -30.721 1.00 96.00 87 PHE A CA 1
ATOM 737 C C . PHE A 1 87 ? 11.901 8.666 -30.505 1.00 96.00 87 PHE A C 1
ATOM 739 O O . PHE A 1 87 ? 10.865 8.033 -30.269 1.00 96.00 87 PHE A O 1
ATOM 746 N N . LYS A 1 88 ? 13.085 8.067 -30.629 1.00 94.06 88 LYS A N 1
ATOM 747 C CA . LYS A 1 88 ? 13.289 6.616 -30.604 1.00 94.06 88 LYS A CA 1
ATOM 748 C C . LYS A 1 88 ? 14.337 6.241 -29.573 1.00 94.06 88 LYS A C 1
ATOM 750 O O . LYS A 1 88 ? 15.341 6.928 -29.408 1.00 94.06 88 LYS A O 1
ATOM 755 N N . LYS A 1 89 ? 14.125 5.077 -28.968 1.00 96.38 89 LYS A N 1
ATOM 756 C CA . LYS A 1 89 ? 15.148 4.343 -28.231 1.00 96.38 89 LYS A CA 1
ATOM 757 C C . LYS A 1 89 ? 15.430 3.037 -28.960 1.00 96.38 89 LYS A C 1
ATOM 759 O O . LYS A 1 89 ? 14.500 2.324 -29.347 1.00 96.38 89 LYS A O 1
ATOM 764 N N . SER A 1 90 ? 16.705 2.720 -29.129 1.00 96.38 90 SER A N 1
ATOM 765 C CA . SER A 1 90 ? 17.164 1.406 -29.575 1.00 96.38 90 SER A CA 1
ATOM 766 C C . SER A 1 90 ? 18.030 0.789 -28.489 1.00 96.38 90 SER A C 1
ATOM 768 O O . SER A 1 90 ? 18.802 1.495 -27.844 1.00 96.38 90 SER A O 1
ATOM 770 N N . ALA A 1 91 ? 17.914 -0.520 -28.293 1.00 97.38 91 ALA A N 1
ATOM 771 C CA . ALA A 1 91 ? 18.785 -1.245 -27.378 1.00 97.38 91 ALA A CA 1
ATOM 772 C C . ALA A 1 91 ? 19.355 -2.494 -28.035 1.00 97.38 91 ALA A C 1
ATOM 774 O O . ALA A 1 91 ? 18.633 -3.211 -28.729 1.00 97.38 91 ALA A O 1
ATOM 775 N N . TYR A 1 92 ? 20.634 -2.751 -27.797 1.00 96.50 92 TYR A N 1
ATOM 776 C CA . TYR A 1 92 ? 21.369 -3.864 -28.375 1.00 96.50 92 TYR A CA 1
ATOM 777 C C . TYR A 1 92 ? 21.848 -4.788 -27.267 1.00 96.50 92 TYR A C 1
ATOM 779 O O . TYR A 1 92 ? 22.414 -4.341 -26.272 1.00 96.50 92 TYR A O 1
ATOM 787 N N . THR A 1 93 ? 21.620 -6.083 -27.444 1.00 94.94 93 THR A N 1
ATOM 788 C CA . THR A 1 93 ? 22.132 -7.130 -26.556 1.00 94.94 93 THR A CA 1
ATOM 789 C C . THR A 1 93 ? 22.845 -8.172 -27.393 1.00 94.94 93 THR A C 1
ATOM 791 O O . THR A 1 93 ? 22.315 -8.574 -28.432 1.00 94.94 93 THR A O 1
ATOM 794 N N . HIS A 1 94 ? 23.989 -8.658 -26.928 1.00 93.44 94 HIS A N 1
ATOM 795 C CA . HIS A 1 94 ? 24.738 -9.703 -27.612 1.00 93.44 94 HIS A CA 1
ATOM 796 C C . HIS A 1 94 ? 25.408 -10.629 -26.586 1.00 93.44 94 HIS A C 1
ATOM 798 O O . HIS A 1 94 ? 25.904 -10.120 -25.583 1.00 93.44 94 HIS A O 1
ATOM 804 N N . PRO A 1 95 ? 25.452 -11.961 -26.802 1.00 91.12 95 PRO A N 1
ATOM 805 C CA . PRO A 1 95 ? 26.011 -12.897 -25.821 1.00 91.12 95 PRO A CA 1
ATOM 806 C C . PRO A 1 95 ? 27.475 -12.647 -25.444 1.00 91.12 95 PRO A C 1
ATOM 808 O O . PRO A 1 95 ? 27.854 -12.932 -24.316 1.00 91.12 95 PRO A O 1
ATOM 811 N N . THR A 1 96 ? 28.281 -12.104 -26.361 1.00 90.62 96 THR A N 1
ATOM 812 C CA . THR A 1 96 ? 29.683 -11.724 -26.092 1.00 90.62 96 THR A CA 1
ATOM 813 C C . THR A 1 96 ? 29.800 -10.679 -24.979 1.00 90.62 96 THR A C 1
ATOM 815 O O . THR A 1 96 ? 30.767 -10.685 -24.226 1.00 90.62 96 THR A O 1
ATOM 818 N N . TYR A 1 97 ? 28.793 -9.815 -24.833 1.00 91.00 97 TYR A N 1
ATOM 819 C CA . TYR A 1 97 ? 28.746 -8.761 -23.824 1.00 91.00 97 TYR A CA 1
ATOM 820 C C . TYR A 1 97 ? 27.716 -9.122 -22.758 1.00 91.00 97 TYR A C 1
ATOM 822 O O . TYR A 1 97 ? 26.672 -8.476 -22.624 1.00 91.00 97 TYR A O 1
ATOM 830 N N . ASP A 1 98 ? 27.995 -10.197 -22.015 1.00 90.31 98 ASP A N 1
ATOM 831 C CA . ASP A 1 98 ? 27.123 -10.604 -20.918 1.00 90.31 98 ASP A CA 1
ATOM 832 C C . ASP A 1 98 ? 26.979 -9.478 -19.886 1.00 90.31 98 ASP A C 1
ATOM 834 O O . ASP A 1 98 ? 27.876 -8.663 -19.656 1.00 90.31 98 ASP A O 1
ATOM 838 N N . LYS A 1 99 ? 25.792 -9.419 -19.290 1.00 94.38 99 LYS A N 1
ATOM 839 C CA . LYS A 1 99 ? 25.375 -8.381 -18.347 1.00 94.38 99 LYS A CA 1
ATOM 840 C C . LYS A 1 99 ? 25.495 -6.934 -18.837 1.00 94.38 99 LYS A C 1
ATOM 842 O O . LYS A 1 99 ? 25.543 -6.015 -18.017 1.00 94.38 99 LYS A O 1
ATOM 847 N N . LYS A 1 100 ? 25.527 -6.723 -20.155 1.00 95.62 100 LYS A N 1
ATOM 848 C CA . LYS A 1 100 ? 25.556 -5.399 -20.778 1.00 95.62 100 LYS A CA 1
ATOM 849 C C . LYS A 1 100 ? 24.426 -5.231 -21.787 1.00 95.62 100 LYS A C 1
ATOM 851 O O . LYS A 1 100 ? 23.992 -6.170 -22.456 1.00 95.62 100 LYS A O 1
ATOM 856 N N . VAL A 1 101 ? 23.958 -3.997 -21.911 1.00 97.19 101 VAL A N 1
ATOM 857 C CA . VAL A 1 101 ? 23.068 -3.562 -22.988 1.00 97.19 101 VAL A CA 1
ATOM 858 C C . VAL A 1 101 ? 23.487 -2.171 -23.429 1.00 97.19 101 VAL A C 1
ATOM 860 O O . VAL A 1 101 ? 23.639 -1.266 -22.610 1.00 97.19 101 VAL A O 1
ATOM 863 N N . LEU A 1 102 ? 23.683 -2.006 -24.729 1.00 97.12 102 LEU A N 1
ATOM 864 C CA . LEU A 1 102 ? 23.977 -0.714 -25.330 1.00 97.12 102 LEU A CA 1
ATOM 865 C C . LEU A 1 102 ? 22.650 -0.030 -25.664 1.00 97.12 102 LEU A C 1
ATOM 867 O O . LEU A 1 102 ? 21.801 -0.624 -26.331 1.00 97.12 102 LEU A O 1
ATOM 871 N N . VAL A 1 103 ? 22.464 1.203 -25.202 1.00 97.62 103 VAL A N 1
ATOM 872 C CA . VAL A 1 103 ? 21.221 1.968 -25.358 1.00 97.62 103 VAL A CA 1
ATOM 873 C C . VAL A 1 103 ? 21.510 3.274 -26.090 1.00 97.62 103 VAL A C 1
ATOM 875 O O . VAL A 1 103 ? 22.432 4.004 -25.729 1.00 97.62 103 VAL A O 1
ATOM 878 N N . LEU A 1 104 ? 20.719 3.561 -27.127 1.00 95.94 104 LEU A N 1
ATOM 879 C CA . LEU A 1 104 ? 20.855 4.744 -27.980 1.00 95.94 104 LEU A CA 1
ATOM 880 C C . LEU A 1 104 ? 19.527 5.495 -28.053 1.00 95.94 104 LEU A C 1
ATOM 882 O O . LEU A 1 104 ? 18.473 4.874 -28.236 1.00 95.94 104 LEU A O 1
ATOM 886 N N . TYR A 1 105 ? 19.602 6.823 -27.981 1.00 96.69 105 TYR A N 1
ATOM 887 C CA . TYR A 1 105 ? 18.470 7.728 -28.169 1.00 96.69 105 TYR A CA 1
ATOM 888 C C . TYR A 1 105 ? 18.642 8.543 -29.447 1.00 96.69 105 TYR A C 1
ATOM 890 O O . TYR A 1 105 ? 19.686 9.150 -29.671 1.00 96.69 105 TYR A O 1
ATOM 898 N N . GLU A 1 106 ? 17.604 8.606 -30.273 1.00 94.81 106 GLU A N 1
ATOM 899 C CA . GLU A 1 106 ? 17.644 9.278 -31.575 1.00 94.81 106 GLU A CA 1
ATOM 900 C C . GLU A 1 106 ? 16.346 10.047 -31.831 1.00 94.81 106 GLU A C 1
ATOM 902 O O . GLU A 1 106 ? 15.277 9.659 -31.354 1.00 94.81 106 GLU A O 1
ATOM 907 N N . GLY A 1 107 ? 16.423 11.097 -32.650 1.00 95.38 107 GLY A N 1
ATOM 908 C CA . GLY A 1 107 ? 15.257 11.846 -33.113 1.00 95.38 107 GLY A CA 1
ATOM 909 C C . GLY A 1 107 ? 14.990 13.133 -32.335 1.00 95.38 107 GLY A C 1
ATOM 910 O O . GLY A 1 107 ? 15.928 13.785 -31.892 1.00 95.38 107 GLY A O 1
ATOM 911 N N . ASP A 1 108 ? 13.724 13.521 -32.201 1.00 93.56 108 ASP A N 1
ATOM 912 C CA . ASP A 1 108 ? 13.328 14.817 -31.641 1.00 93.56 108 ASP A CA 1
ATOM 913 C C . ASP A 1 108 ? 12.633 14.674 -30.284 1.00 93.56 108 ASP A C 1
ATOM 915 O O . AS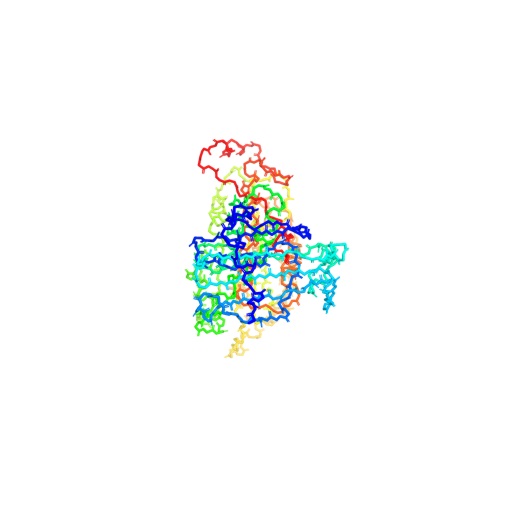P A 1 108 ? 11.493 14.230 -30.200 1.00 93.56 108 ASP A O 1
ATOM 919 N N . VAL A 1 109 ? 13.311 15.097 -29.217 1.00 93.69 109 VAL A N 1
ATOM 920 C CA . VAL A 1 109 ? 12.790 15.056 -27.842 1.00 93.69 109 VAL A CA 1
ATOM 921 C C . VAL A 1 109 ? 11.649 16.050 -27.590 1.00 93.69 109 VAL A C 1
ATOM 923 O O . VAL A 1 109 ? 10.927 15.891 -26.609 1.00 93.69 109 VAL A O 1
ATOM 926 N N . SER A 1 110 ? 11.439 17.045 -28.460 1.00 93.19 110 SER A N 1
ATOM 927 C CA . SER A 1 110 ? 10.375 18.049 -28.291 1.00 93.19 110 SER A CA 1
ATOM 928 C C . SER A 1 110 ? 8.965 17.446 -28.314 1.00 93.19 110 SER A C 1
ATOM 930 O O . SER A 1 110 ? 8.032 18.010 -27.750 1.00 93.19 110 SER A O 1
ATOM 932 N N . VAL A 1 111 ? 8.820 16.257 -28.908 1.00 91.38 111 VAL A N 1
ATOM 933 C CA . VAL A 1 111 ? 7.553 15.515 -28.987 1.00 91.38 111 VAL A CA 1
ATOM 934 C C . VAL A 1 111 ? 7.178 14.810 -27.684 1.00 91.38 111 VAL A C 1
ATOM 936 O O . VAL A 1 111 ? 6.112 14.197 -27.608 1.00 91.38 111 VAL A O 1
ATOM 939 N N . VAL A 1 112 ? 8.066 14.813 -26.685 1.00 91.06 112 VAL A N 1
ATOM 940 C CA . VAL A 1 112 ? 7.805 14.183 -25.393 1.00 91.06 112 VAL A CA 1
ATOM 941 C C . VAL A 1 112 ? 6.720 14.956 -24.667 1.00 91.06 112 VAL A C 1
ATOM 943 O O . VAL A 1 112 ? 6.860 16.140 -24.384 1.00 91.06 112 VAL A O 1
ATOM 946 N N . ASN A 1 113 ? 5.651 14.245 -24.330 1.00 88.19 113 ASN A N 1
ATOM 947 C CA . ASN A 1 113 ? 4.533 14.787 -23.587 1.00 88.19 113 ASN A CA 1
ATOM 948 C C . ASN A 1 113 ? 4.297 13.940 -22.339 1.00 88.19 113 ASN A C 1
ATOM 950 O O . ASN A 1 113 ? 4.086 12.726 -22.427 1.00 88.19 113 ASN A O 1
ATOM 954 N N . ASP A 1 114 ? 4.332 14.592 -21.184 1.00 85.88 114 ASP A N 1
ATOM 955 C CA . ASP A 1 114 ? 4.060 13.975 -19.898 1.00 85.88 114 ASP A CA 1
ATOM 956 C C . ASP A 1 114 ? 2.574 14.096 -19.574 1.00 85.88 114 ASP A C 1
ATOM 958 O O . ASP A 1 114 ? 1.974 15.161 -19.665 1.00 85.88 114 ASP A O 1
ATOM 962 N N . PHE A 1 115 ? 1.956 12.983 -19.193 1.00 82.69 115 PHE A N 1
ATOM 963 C CA . PHE A 1 115 ? 0.530 12.939 -18.873 1.00 82.69 115 PHE A CA 1
ATOM 964 C C . PHE A 1 115 ? 0.277 12.044 -17.664 1.00 82.69 115 PHE A C 1
ATOM 966 O O . PHE A 1 115 ? 1.181 11.390 -17.150 1.00 82.69 115 PHE A O 1
ATOM 973 N N . CYS A 1 116 ? -0.946 11.990 -17.162 1.00 78.38 116 CYS A N 1
ATOM 974 C CA . CYS A 1 116 ? -1.281 11.120 -16.041 1.00 78.38 116 CYS A CA 1
ATOM 975 C C . CYS A 1 116 ? -1.292 9.629 -16.423 1.00 78.38 116 CYS A C 1
ATOM 977 O O . CYS A 1 116 ? -1.019 9.229 -17.564 1.00 78.38 116 CYS A O 1
ATOM 979 N N . HIS A 1 117 ? -1.548 8.772 -15.435 1.00 74.31 117 HIS A N 1
ATOM 980 C CA . HIS A 1 117 ? -1.750 7.345 -15.671 1.00 74.31 117 HIS A CA 1
ATOM 981 C C . HIS A 1 117 ? -3.083 7.101 -16.393 1.00 74.31 117 HIS A C 1
ATOM 983 O O . HIS A 1 117 ? -4.083 7.730 -16.066 1.00 74.31 117 HIS A O 1
ATOM 989 N N . GLY A 1 118 ? -3.137 6.129 -17.310 1.00 66.06 118 GLY A N 1
ATOM 990 C CA . GLY A 1 118 ? -4.335 5.867 -18.125 1.00 66.06 118 GLY A CA 1
ATOM 991 C C . GLY A 1 118 ? -5.593 5.451 -17.347 1.00 66.06 118 GLY A C 1
ATOM 992 O O . GLY A 1 118 ? -6.686 5.539 -17.890 1.00 66.06 118 GLY A O 1
ATOM 993 N N . ASN A 1 119 ? -5.442 5.033 -16.084 1.00 67.62 119 ASN A N 1
ATOM 994 C CA . ASN A 1 119 ? -6.552 4.677 -15.188 1.00 67.62 119 ASN A CA 1
ATOM 995 C C . ASN A 1 119 ? -6.823 5.746 -14.110 1.00 67.62 119 ASN A C 1
ATOM 997 O O . ASN A 1 119 ? -7.523 5.468 -13.137 1.00 67.62 119 ASN A O 1
ATOM 1001 N N . ALA A 1 120 ? -6.218 6.932 -14.210 1.00 65.38 120 ALA A N 1
ATOM 1002 C CA . ALA A 1 120 ? -6.471 8.018 -13.271 1.00 65.38 120 ALA A CA 1
ATOM 1003 C C . ALA A 1 120 ? -7.874 8.595 -13.508 1.00 65.38 120 ALA A C 1
ATOM 1005 O O . ALA A 1 120 ? -8.133 9.192 -14.548 1.00 65.38 120 ALA A O 1
ATOM 1006 N N . THR A 1 121 ? -8.777 8.408 -12.547 1.00 62.94 121 THR A N 1
ATOM 1007 C CA . THR A 1 121 ? -10.158 8.912 -12.619 1.00 62.94 121 THR A CA 1
ATOM 1008 C C . THR A 1 121 ? -10.408 10.114 -11.714 1.00 62.94 121 THR A C 1
ATOM 1010 O O . THR A 1 121 ? -11.341 10.873 -11.956 1.00 62.94 121 THR A O 1
ATOM 1013 N N . SER A 1 122 ? -9.590 10.314 -10.675 1.00 65.69 122 SER A N 1
ATOM 1014 C CA . SER A 1 122 ? -9.711 11.466 -9.781 1.00 65.69 122 SER A CA 1
ATOM 1015 C C . SER A 1 122 ? -8.910 12.656 -10.299 1.00 65.69 122 SER A C 1
ATOM 1017 O O . SER A 1 122 ? -7.816 12.489 -10.839 1.00 65.69 122 SER A O 1
ATOM 1019 N N . ARG A 1 123 ? -9.422 13.868 -10.054 1.00 64.56 123 ARG A N 1
ATOM 1020 C CA . ARG A 1 123 ? -8.781 15.128 -10.460 1.00 64.56 123 ARG A CA 1
ATOM 1021 C C . ARG A 1 123 ? -7.319 15.228 -9.999 1.00 64.56 123 ARG A C 1
ATOM 1023 O O . ARG A 1 123 ? -6.435 15.536 -10.790 1.00 64.56 123 ARG A O 1
ATOM 1030 N N . ALA A 1 124 ? -7.053 14.849 -8.748 1.00 64.81 124 ALA A N 1
ATOM 1031 C CA . ALA A 1 124 ? -5.702 14.822 -8.185 1.00 64.81 124 ALA A CA 1
ATOM 1032 C C . ALA A 1 124 ? -4.754 13.848 -8.915 1.00 64.81 124 ALA A C 1
ATOM 1034 O O . ALA A 1 124 ? -3.554 14.098 -9.004 1.00 64.81 124 ALA A O 1
ATOM 1035 N N . LYS A 1 125 ? -5.271 12.737 -9.461 1.00 66.12 125 LYS A N 1
ATOM 1036 C CA . LYS A 1 125 ? -4.475 11.748 -10.207 1.00 66.12 125 LYS A CA 1
ATOM 1037 C C . LYS A 1 125 ? -4.355 12.096 -11.691 1.00 66.12 125 LYS A C 1
ATOM 1039 O O . LYS A 1 125 ? -3.382 11.682 -12.313 1.00 66.12 125 LYS A O 1
ATOM 1044 N N . THR A 1 126 ? -5.301 12.850 -12.258 1.00 68.50 126 THR A N 1
ATOM 1045 C CA . THR A 1 126 ? -5.237 13.317 -13.653 1.00 68.50 126 THR A CA 1
ATOM 1046 C C . THR A 1 126 ? -4.267 14.479 -13.853 1.00 68.50 126 THR A C 1
ATOM 1048 O O . THR A 1 126 ? -3.766 14.654 -14.959 1.00 68.50 126 THR A O 1
ATOM 1051 N N . GLU A 1 127 ? -3.984 15.243 -12.795 1.00 69.94 127 GLU A N 1
ATOM 1052 C CA . GLU A 1 127 ? -3.033 16.365 -12.806 1.00 69.94 127 GLU A CA 1
ATOM 1053 C C . GLU A 1 127 ? -1.586 15.922 -12.491 1.00 69.94 127 GLU A C 1
ATOM 1055 O O . GLU A 1 127 ? -0.635 16.603 -12.866 1.00 69.94 127 GLU A O 1
ATOM 1060 N N . LYS A 1 128 ? -1.391 14.758 -11.849 1.00 74.94 128 LYS A N 1
ATOM 1061 C CA . LYS A 1 128 ? -0.058 14.206 -11.546 1.00 74.94 128 LYS A CA 1
ATOM 1062 C C . LYS A 1 128 ? 0.542 13.481 -12.755 1.00 74.94 128 LYS A C 1
ATOM 1064 O O . LYS A 1 128 ? -0.066 12.563 -13.312 1.00 74.94 128 LYS A O 1
ATOM 1069 N N . VAL A 1 129 ? 1.781 13.832 -13.107 1.00 77.56 129 VAL A N 1
ATOM 1070 C CA . VAL A 1 129 ? 2.575 13.092 -14.097 1.00 77.56 129 VAL A CA 1
ATOM 1071 C C . VAL A 1 129 ? 2.852 11.684 -13.575 1.00 77.56 129 VAL A C 1
ATOM 1073 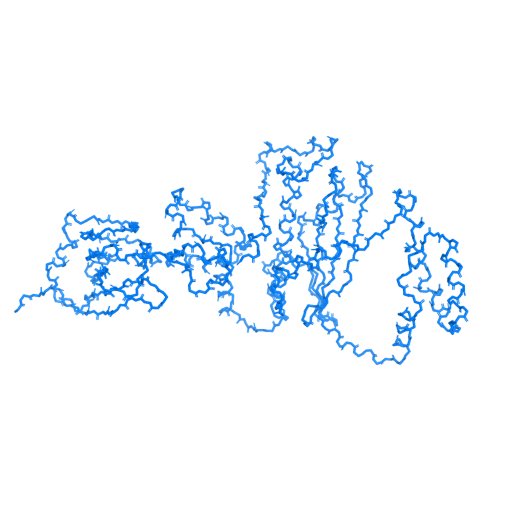O O . VAL A 1 129 ? 3.239 11.486 -12.425 1.00 77.56 129 VAL A O 1
ATOM 1076 N N . PHE A 1 130 ? 2.630 10.682 -14.424 1.00 80.12 130 PHE A N 1
ATOM 1077 C CA . PHE A 1 130 ? 2.954 9.299 -14.086 1.00 80.12 130 PHE A CA 1
ATOM 1078 C C . PHE A 1 130 ? 4.386 8.944 -14.508 1.00 80.12 130 PHE A C 1
ATOM 1080 O O . PHE A 1 130 ? 4.770 9.098 -15.669 1.00 80.12 130 PHE A O 1
ATOM 1087 N N . HIS A 1 131 ? 5.144 8.387 -13.573 1.00 79.75 131 HIS A N 1
ATOM 1088 C CA . HIS A 1 131 ? 6.506 7.914 -13.790 1.00 79.75 131 HIS A CA 1
ATOM 1089 C C . HIS A 1 131 ? 6.555 6.411 -13.560 1.00 79.75 131 HIS A C 1
ATOM 1091 O O . HIS A 1 131 ? 5.982 5.923 -12.592 1.00 79.75 131 HIS A O 1
ATOM 1097 N N . SER A 1 132 ? 7.165 5.650 -14.465 1.00 77.56 132 SER A N 1
ATOM 1098 C CA . SER A 1 132 ? 7.191 4.194 -14.320 1.00 77.56 132 SER A CA 1
ATOM 1099 C C . SER A 1 132 ? 8.362 3.752 -13.454 1.00 77.56 132 SER A C 1
ATOM 1101 O O . SER A 1 132 ? 9.510 4.036 -13.779 1.00 77.56 132 SER A O 1
ATOM 1103 N N . ASP A 1 133 ? 8.061 2.930 -12.458 1.00 84.00 133 ASP A N 1
ATOM 1104 C CA . ASP A 1 133 ? 9.045 2.357 -11.540 1.00 84.00 133 ASP A CA 1
ATOM 1105 C C . ASP A 1 133 ? 9.927 1.307 -12.226 1.00 84.00 133 ASP A C 1
ATOM 1107 O O . ASP A 1 133 ? 9.536 0.700 -13.242 1.00 84.00 133 ASP A O 1
ATOM 1111 N N . ARG A 1 134 ? 11.118 1.070 -11.658 1.00 86.38 134 ARG A N 1
ATOM 1112 C CA . ARG A 1 134 ? 12.061 0.064 -12.171 1.00 86.38 134 ARG A CA 1
ATOM 1113 C C . ARG A 1 134 ? 11.534 -1.364 -11.999 1.00 86.38 134 ARG A C 1
ATOM 1115 O O . ARG A 1 134 ? 10.916 -1.681 -10.982 1.00 86.38 134 ARG A O 1
ATOM 1122 N N . PRO A 1 135 ? 11.785 -2.269 -12.964 1.00 87.31 135 PRO A N 1
ATOM 1123 C CA . PRO A 1 135 ? 11.401 -3.669 -12.840 1.00 87.31 135 PRO A CA 1
ATOM 1124 C C . PRO A 1 135 ? 12.029 -4.363 -11.629 1.00 87.31 135 PRO A C 1
ATOM 1126 O O . PRO A 1 135 ? 11.353 -5.190 -11.021 1.00 87.31 135 PRO A O 1
ATOM 1129 N N . SER A 1 136 ? 13.278 -4.041 -11.273 1.00 88.81 136 SER A N 1
ATOM 1130 C CA . SER A 1 136 ? 13.925 -4.571 -10.067 1.00 88.81 136 SER A CA 1
ATOM 1131 C C . SER A 1 136 ? 13.175 -4.179 -8.793 1.00 88.81 136 SER A C 1
ATOM 1133 O O . SER A 1 136 ? 12.842 -5.064 -8.016 1.00 88.81 136 SER A O 1
ATOM 1135 N N . LEU A 1 137 ? 12.792 -2.907 -8.641 1.00 87.50 137 LEU A N 1
ATOM 1136 C CA . LEU A 1 137 ? 11.992 -2.417 -7.514 1.00 87.50 137 LEU A CA 1
ATOM 1137 C C . LEU A 1 137 ? 10.649 -3.154 -7.412 1.00 87.50 137 LEU A C 1
ATOM 1139 O O . LEU A 1 137 ? 10.273 -3.629 -6.345 1.00 87.50 137 LEU A O 1
ATOM 1143 N N . LEU A 1 138 ? 9.938 -3.324 -8.531 1.00 84.44 138 LEU A N 1
ATOM 1144 C CA . LEU A 1 138 ? 8.677 -4.077 -8.542 1.00 84.44 138 LEU A CA 1
ATOM 1145 C C . LEU A 1 138 ? 8.860 -5.556 -8.181 1.00 84.44 138 LEU A C 1
ATOM 1147 O O . LEU A 1 138 ? 7.933 -6.166 -7.654 1.00 84.44 138 LEU A O 1
ATOM 1151 N N . LYS A 1 139 ? 10.013 -6.156 -8.497 1.00 84.94 139 LYS A N 1
ATOM 1152 C CA . LYS A 1 139 ? 10.349 -7.513 -8.046 1.00 84.94 139 LYS A CA 1
ATOM 1153 C C . LYS A 1 139 ? 10.696 -7.524 -6.565 1.00 84.94 139 LYS A C 1
ATOM 1155 O O . LYS A 1 139 ? 10.224 -8.407 -5.867 1.00 84.94 139 LYS A O 1
ATOM 1160 N N . GLU A 1 140 ? 11.462 -6.551 -6.087 1.00 85.00 140 GLU A N 1
ATOM 1161 C CA . GLU A 1 140 ? 11.841 -6.433 -4.681 1.00 85.00 140 GLU A CA 1
ATOM 1162 C C . GLU A 1 140 ? 10.599 -6.296 -3.798 1.00 85.00 140 GLU A C 1
ATOM 1164 O O . GLU A 1 140 ? 10.444 -7.072 -2.860 1.00 85.00 140 GLU A O 1
ATOM 1169 N N . LEU A 1 141 ? 9.654 -5.432 -4.191 1.00 81.00 141 LEU A N 1
ATOM 1170 C CA . LEU A 1 141 ? 8.343 -5.272 -3.550 1.00 81.00 141 LEU A CA 1
ATOM 1171 C C . LEU A 1 141 ? 7.510 -6.560 -3.516 1.00 81.00 141 LEU A C 1
ATOM 1173 O O . LEU A 1 141 ? 6.638 -6.709 -2.666 1.00 81.00 141 LEU A O 1
ATOM 1177 N N . LYS A 1 142 ? 7.744 -7.479 -4.458 1.00 79.50 142 LYS A N 1
ATOM 1178 C CA . LYS A 1 142 ? 7.079 -8.786 -4.502 1.00 79.50 142 LYS A CA 1
ATOM 1179 C C . LYS A 1 142 ? 7.818 -9.853 -3.693 1.00 79.50 142 LYS A C 1
ATOM 1181 O O . LYS A 1 142 ? 7.184 -10.753 -3.164 1.00 79.50 142 LYS A O 1
ATOM 1186 N N . LEU A 1 143 ? 9.145 -9.780 -3.635 1.00 70.75 143 LEU A N 1
ATOM 1187 C CA . LEU A 1 143 ? 10.007 -10.754 -2.958 1.00 70.75 143 LEU A CA 1
ATOM 1188 C C . LEU A 1 143 ? 10.106 -10.514 -1.448 1.00 70.75 143 LEU A C 1
ATOM 1190 O O . LEU A 1 143 ? 10.499 -11.420 -0.720 1.00 70.75 143 LEU A O 1
ATOM 1194 N N . THR A 1 144 ? 9.740 -9.325 -0.965 1.00 63.03 144 THR A N 1
ATOM 1195 C CA . THR A 1 144 ? 9.663 -8.996 0.468 1.00 63.03 144 THR A CA 1
ATOM 1196 C C . THR A 1 144 ? 8.401 -9.578 1.117 1.00 63.03 144 THR A C 1
ATOM 1198 O O . THR A 1 144 ? 7.571 -8.888 1.704 1.00 63.03 144 THR A O 1
ATOM 1201 N N . GLU A 1 145 ? 8.233 -10.888 0.989 1.00 53.88 145 GLU A N 1
ATOM 1202 C CA . GLU A 1 145 ? 7.164 -11.634 1.643 1.00 53.88 145 GLU A CA 1
ATOM 1203 C C . GLU A 1 145 ? 7.360 -11.663 3.162 1.00 53.88 145 GLU A C 1
ATOM 1205 O O . GLU A 1 145 ? 8.475 -11.824 3.651 1.00 53.88 145 GLU A O 1
ATOM 1210 N N . GLY A 1 146 ? 6.268 -11.518 3.917 1.00 52.16 146 GLY A N 1
ATOM 1211 C CA . GLY A 1 146 ? 6.227 -11.814 5.353 1.00 52.16 146 GLY A CA 1
ATOM 1212 C C . GLY A 1 146 ? 6.935 -10.831 6.297 1.00 52.16 146 GLY A C 1
ATOM 1213 O O . GLY A 1 146 ? 6.770 -10.954 7.505 1.00 52.16 146 GLY A O 1
ATOM 1214 N N . ILE A 1 147 ? 7.677 -9.829 5.809 1.00 46.69 147 ILE A N 1
ATOM 1215 C CA . ILE A 1 147 ? 8.415 -8.878 6.673 1.00 46.69 147 ILE A CA 1
ATOM 1216 C C . ILE A 1 147 ? 7.560 -7.631 6.993 1.00 46.69 147 ILE A C 1
ATOM 1218 O O . ILE A 1 147 ? 7.963 -6.491 6.802 1.00 46.69 147 ILE A O 1
ATOM 1222 N N . GLY A 1 148 ? 6.353 -7.835 7.520 1.00 56.06 148 GLY A N 1
ATOM 1223 C CA . GLY A 1 148 ? 5.565 -6.765 8.147 1.00 56.06 148 GLY A CA 1
ATOM 1224 C C . GLY A 1 148 ? 4.590 -5.984 7.253 1.00 56.06 148 GLY A C 1
ATOM 1225 O O . GLY A 1 148 ? 4.300 -6.326 6.109 1.00 56.06 148 GLY A O 1
ATOM 1226 N N . HIS A 1 149 ? 4.000 -4.948 7.846 1.00 64.75 149 HIS A N 1
ATOM 1227 C CA . HIS A 1 149 ? 2.878 -4.186 7.293 1.00 64.75 149 HIS A CA 1
ATOM 1228 C C . HIS A 1 149 ? 3.282 -3.365 6.040 1.00 64.75 149 HIS A C 1
ATOM 1230 O O . HIS A 1 149 ? 4.388 -2.810 6.032 1.00 64.75 149 HIS A O 1
ATOM 1236 N N . PRO A 1 150 ? 2.425 -3.215 4.999 1.00 68.19 150 PRO A N 1
ATOM 1237 C CA . PRO A 1 150 ? 2.745 -2.455 3.781 1.00 68.19 150 PRO A CA 1
ATOM 1238 C C . PRO A 1 150 ? 3.279 -1.040 4.051 1.00 68.19 150 PRO A C 1
ATOM 1240 O O . PRO A 1 150 ? 4.133 -0.550 3.314 1.00 68.19 150 PRO A O 1
ATOM 1243 N N . VAL A 1 151 ? 2.811 -0.399 5.129 1.00 66.56 151 VAL A N 1
ATOM 1244 C CA . VAL A 1 151 ? 3.262 0.932 5.573 1.00 66.56 151 VAL A CA 1
ATOM 1245 C C . VAL A 1 151 ? 4.737 0.926 5.966 1.00 66.56 151 VAL A C 1
ATOM 1247 O O . VAL A 1 151 ? 5.494 1.809 5.556 1.00 66.56 151 VAL A O 1
ATOM 1250 N N . LYS A 1 152 ? 5.161 -0.084 6.733 1.00 68.12 152 LYS A N 1
ATOM 1251 C CA . LYS A 1 152 ? 6.552 -0.238 7.169 1.00 68.12 152 LYS A CA 1
ATOM 1252 C C . LYS A 1 152 ? 7.463 -0.435 5.963 1.00 68.12 152 LYS A C 1
ATOM 1254 O O . LYS A 1 152 ? 8.444 0.285 5.812 1.00 68.12 152 LYS A O 1
ATOM 1259 N N . PHE A 1 153 ? 7.061 -1.314 5.049 1.00 72.81 153 PHE A N 1
ATOM 1260 C CA . PHE A 1 153 ? 7.782 -1.534 3.801 1.00 72.81 153 PHE A CA 1
ATOM 1261 C C . PHE A 1 153 ? 7.898 -0.275 2.956 1.00 72.81 153 PHE A C 1
ATOM 1263 O O . PHE A 1 153 ? 9.000 0.093 2.559 1.00 72.81 153 PHE A O 1
ATOM 1270 N N . TYR A 1 154 ? 6.783 0.410 2.704 1.00 76.75 154 TYR A N 1
ATOM 1271 C CA . TYR A 1 154 ? 6.793 1.661 1.957 1.00 76.75 154 TYR A CA 1
ATOM 1272 C C . TYR A 1 154 ? 7.784 2.663 2.570 1.00 76.75 154 TYR A C 1
ATOM 1274 O O . TYR A 1 154 ? 8.638 3.199 1.863 1.00 76.75 154 TYR A O 1
ATOM 1282 N N . SER A 1 155 ? 7.738 2.847 3.894 1.00 71.81 155 SER A N 1
ATOM 1283 C CA . SER A 1 155 ? 8.676 3.720 4.605 1.00 71.81 155 SER A CA 1
ATOM 1284 C C . SER A 1 155 ? 10.133 3.277 4.432 1.00 71.81 155 SER A C 1
ATOM 1286 O O . SER A 1 155 ? 10.991 4.124 4.183 1.00 71.81 155 SER A O 1
ATOM 1288 N N . ASP A 1 156 ? 10.426 1.980 4.528 1.00 79.69 156 ASP A N 1
ATOM 1289 C CA . ASP A 1 156 ? 11.783 1.446 4.380 1.00 79.69 156 ASP A CA 1
ATOM 1290 C C . ASP A 1 156 ? 12.342 1.677 2.974 1.00 79.69 156 ASP A C 1
ATOM 1292 O O . ASP A 1 156 ? 13.487 2.108 2.830 1.00 79.69 156 ASP A O 1
ATOM 1296 N N . PHE A 1 157 ? 11.537 1.451 1.936 1.00 80.38 157 PHE A N 1
ATOM 1297 C CA . PHE A 1 157 ? 11.940 1.711 0.555 1.00 80.38 157 PHE A CA 1
ATOM 1298 C C . PHE A 1 157 ? 12.187 3.200 0.299 1.00 80.38 157 PHE A C 1
ATOM 1300 O O . PHE A 1 157 ? 13.212 3.559 -0.279 1.00 80.38 157 PHE A O 1
ATOM 1307 N N . VAL A 1 158 ? 11.296 4.075 0.773 1.00 80.62 158 VAL A N 1
ATOM 1308 C CA . VAL A 1 158 ? 11.467 5.531 0.650 1.00 80.62 158 VAL A CA 1
ATOM 1309 C C . VAL A 1 158 ? 12.721 6.005 1.391 1.00 80.62 158 VAL A C 1
ATOM 1311 O O . VAL A 1 158 ? 13.456 6.845 0.879 1.00 80.62 158 VAL A O 1
ATOM 1314 N N . ASN A 1 159 ? 13.007 5.445 2.571 1.00 78.75 159 ASN A N 1
ATOM 1315 C CA . ASN A 1 159 ? 14.199 5.783 3.353 1.00 78.75 159 ASN A CA 1
ATOM 1316 C C . ASN A 1 159 ? 15.505 5.283 2.703 1.00 78.75 159 ASN A C 1
ATOM 1318 O O . ASN A 1 159 ? 16.542 5.930 2.853 1.00 78.75 159 ASN A O 1
ATOM 1322 N N . LYS A 1 160 ? 15.473 4.132 2.015 1.00 81.56 160 LYS A N 1
ATOM 1323 C CA . LYS A 1 160 ? 16.630 3.551 1.308 1.00 81.56 160 LYS A CA 1
ATOM 1324 C C . LYS A 1 160 ? 16.903 4.215 -0.042 1.00 81.56 160 LYS A C 1
ATOM 1326 O O . LYS A 1 160 ? 18.036 4.163 -0.519 1.00 81.56 160 LYS A O 1
ATOM 1331 N N . ALA A 1 161 ? 15.885 4.803 -0.669 1.00 81.00 161 ALA A N 1
ATOM 1332 C CA . ALA A 1 161 ? 16.019 5.434 -1.973 1.00 81.00 161 ALA A CA 1
ATOM 1333 C C . ALA A 1 161 ? 16.987 6.637 -1.937 1.00 81.00 161 ALA A C 1
ATOM 1335 O O . ALA A 1 161 ? 17.140 7.296 -0.902 1.00 81.00 161 ALA A O 1
ATOM 1336 N N . PRO A 1 162 ? 17.638 6.974 -3.069 1.00 80.31 162 PRO A N 1
ATOM 1337 C CA . PRO A 1 162 ? 18.507 8.143 -3.145 1.00 80.31 162 PRO A CA 1
ATOM 1338 C C . PRO A 1 162 ? 17.779 9.418 -2.706 1.00 80.31 162 PRO A C 1
ATOM 1340 O O . PRO A 1 162 ? 16.603 9.601 -2.997 1.00 80.31 162 PRO A O 1
ATOM 1343 N N . ARG A 1 163 ? 18.473 10.363 -2.061 1.00 77.50 163 ARG A N 1
ATOM 1344 C CA . ARG A 1 163 ? 17.863 11.647 -1.642 1.00 77.50 163 ARG A CA 1
ATOM 1345 C C . ARG A 1 163 ? 17.490 12.573 -2.806 1.00 77.50 163 ARG A C 1
ATOM 1347 O O . ARG A 1 163 ? 16.802 13.566 -2.604 1.00 77.50 163 ARG A O 1
ATOM 1354 N N . SER A 1 164 ? 17.969 12.278 -4.014 1.00 81.25 164 SER A N 1
ATOM 1355 C CA . SER A 1 164 ? 17.628 13.043 -5.211 1.00 81.25 164 SER A CA 1
ATOM 1356 C C . SER A 1 164 ? 16.160 12.824 -5.568 1.00 81.25 164 SER A C 1
ATOM 1358 O O . SER A 1 164 ? 15.770 11.709 -5.911 1.00 81.25 164 SER A O 1
ATOM 1360 N N . LEU A 1 165 ? 15.361 13.894 -5.532 1.00 75.69 165 LEU A N 1
ATOM 1361 C CA . LEU A 1 165 ? 13.929 13.851 -5.849 1.00 75.69 165 LEU A CA 1
ATOM 1362 C C . LEU A 1 165 ? 13.668 13.229 -7.226 1.00 75.69 165 LEU A C 1
ATOM 1364 O O . LEU A 1 165 ? 12.806 12.370 -7.359 1.00 75.69 165 LEU A O 1
ATOM 1368 N N . THR A 1 166 ? 14.471 13.580 -8.233 1.00 77.81 166 THR A N 1
ATOM 1369 C CA . THR A 1 166 ? 14.355 13.024 -9.589 1.00 77.81 166 THR A CA 1
ATOM 1370 C C . THR A 1 166 ? 14.592 11.514 -9.622 1.00 77.81 166 THR A C 1
ATOM 1372 O O . THR A 1 166 ? 14.033 10.822 -10.467 1.00 77.81 166 THR A O 1
ATOM 1375 N N . ARG A 1 167 ? 15.406 10.983 -8.700 1.00 80.06 167 ARG A N 1
ATOM 1376 C CA . ARG A 1 167 ? 15.635 9.542 -8.578 1.00 80.06 167 ARG A CA 1
ATOM 1377 C C . ARG A 1 167 ? 14.567 8.824 -7.782 1.00 80.06 167 ARG A C 1
ATOM 1379 O O . ARG A 1 167 ? 14.143 7.754 -8.207 1.00 80.06 167 ARG A O 1
ATOM 1386 N N . GLN A 1 168 ? 14.088 9.413 -6.690 1.00 81.12 168 GLN A N 1
ATOM 1387 C CA . GLN A 1 168 ? 13.032 8.804 -5.873 1.00 81.12 168 GLN A CA 1
ATOM 1388 C C . GLN A 1 168 ? 11.793 8.456 -6.691 1.00 81.12 168 GLN A C 1
ATOM 1390 O O . GLN A 1 168 ? 11.187 7.421 -6.462 1.00 81.12 168 GLN A O 1
ATOM 1395 N N . VAL A 1 169 ? 11.484 9.266 -7.703 1.00 78.06 169 VAL A N 1
ATOM 1396 C CA . VAL A 1 169 ? 10.356 9.071 -8.622 1.00 78.06 169 VAL A CA 1
ATOM 1397 C C . VAL A 1 169 ? 10.368 7.712 -9.353 1.00 78.06 169 VAL A C 1
ATOM 1399 O O . VAL A 1 169 ? 9.327 7.274 -9.838 1.00 78.06 169 VAL A O 1
ATOM 1402 N N . ILE A 1 170 ? 11.526 7.053 -9.455 1.00 79.62 170 ILE A N 1
ATOM 1403 C CA . ILE A 1 170 ? 11.716 5.780 -10.178 1.00 79.62 170 ILE A CA 1
ATOM 1404 C C . ILE A 1 170 ? 12.301 4.684 -9.267 1.00 79.62 170 ILE A C 1
ATOM 1406 O O . ILE A 1 170 ? 12.141 3.490 -9.541 1.00 79.62 170 ILE A O 1
ATOM 1410 N N . ASP A 1 171 ? 12.982 5.099 -8.196 1.00 81.62 171 ASP A N 1
ATOM 1411 C CA . ASP A 1 171 ? 13.753 4.252 -7.283 1.00 81.62 171 ASP A CA 1
ATOM 1412 C C . ASP A 1 171 ? 13.017 3.935 -5.978 1.00 81.62 171 ASP A C 1
ATOM 1414 O O . ASP A 1 171 ? 13.425 3.020 -5.264 1.00 81.62 171 ASP A O 1
ATOM 1418 N N . ALA A 1 172 ? 11.949 4.670 -5.669 1.00 84.94 172 ALA A N 1
ATOM 1419 C CA . ALA A 1 172 ? 11.059 4.403 -4.550 1.00 84.94 172 ALA A CA 1
ATOM 1420 C C . ALA A 1 172 ? 9.655 4.047 -5.067 1.00 84.94 172 ALA A C 1
ATOM 1422 O O . ALA A 1 172 ? 9.269 4.492 -6.149 1.00 84.94 172 ALA A O 1
ATOM 1423 N N . PRO A 1 173 ? 8.868 3.268 -4.304 1.00 82.88 173 PRO A N 1
ATOM 1424 C CA . PRO A 1 173 ? 7.457 3.083 -4.590 1.00 82.88 173 PRO A CA 1
ATOM 1425 C C . PRO A 1 173 ? 6.763 4.441 -4.602 1.00 82.88 173 PRO A C 1
ATOM 1427 O O . PRO A 1 173 ? 7.015 5.280 -3.735 1.00 82.88 173 PRO A O 1
ATOM 1430 N N . ARG A 1 174 ? 5.865 4.650 -5.560 1.00 77.06 174 ARG A N 1
ATOM 1431 C CA . ARG A 1 174 ? 5.165 5.928 -5.705 1.00 77.06 174 ARG A CA 1
ATOM 1432 C C . ARG A 1 174 ? 4.268 6.240 -4.516 1.00 77.06 174 ARG A C 1
ATOM 1434 O O . ARG A 1 174 ? 4.159 7.390 -4.106 1.00 77.06 174 ARG A O 1
ATOM 1441 N N . ASP A 1 175 ? 3.558 5.223 -4.057 1.00 76.38 175 ASP A N 1
ATOM 1442 C CA . ASP A 1 175 ? 2.554 5.331 -3.016 1.00 76.38 175 ASP A CA 1
ATOM 1443 C C . ASP A 1 175 ? 2.440 4.009 -2.248 1.00 76.38 175 ASP A C 1
ATOM 1445 O O . ASP A 1 175 ? 2.914 2.947 -2.674 1.00 76.38 175 ASP A O 1
ATOM 1449 N N . LEU A 1 176 ? 1.787 4.080 -1.090 1.00 73.31 176 LEU A N 1
ATOM 1450 C CA . LEU A 1 176 ? 1.497 2.915 -0.261 1.00 73.31 176 LEU A CA 1
ATOM 1451 C C . LEU A 1 176 ? 0.655 1.877 -1.019 1.00 73.31 176 LEU A C 1
ATOM 1453 O O . LEU A 1 176 ? 0.837 0.669 -0.851 1.00 73.31 176 LEU A O 1
ATOM 1457 N N . LYS A 1 177 ? -0.237 2.335 -1.905 1.00 75.62 177 LYS A N 1
ATOM 1458 C CA . LYS A 1 177 ? -1.090 1.470 -2.723 1.00 75.62 177 LYS A CA 1
ATOM 1459 C C . LYS A 1 177 ? -0.273 0.562 -3.637 1.00 75.62 177 LYS A C 1
ATOM 1461 O O . LYS A 1 177 ? -0.636 -0.595 -3.833 1.00 75.62 177 LYS A O 1
ATOM 1466 N N . GLN A 1 178 ? 0.834 1.042 -4.190 1.00 78.06 178 GLN A N 1
ATOM 1467 C CA . GLN A 1 178 ? 1.718 0.241 -5.022 1.00 78.06 178 GLN A CA 1
ATOM 1468 C C . GLN A 1 178 ? 2.357 -0.898 -4.229 1.00 78.06 178 GLN A C 1
ATOM 1470 O O . GLN A 1 178 ? 2.364 -2.031 -4.714 1.00 78.06 178 GLN A O 1
ATOM 1475 N N . ALA A 1 179 ? 2.849 -0.614 -3.021 1.00 79.88 179 ALA A N 1
ATOM 1476 C CA . ALA A 1 179 ? 3.391 -1.638 -2.133 1.00 79.88 179 ALA A CA 1
ATOM 1477 C C . ALA A 1 179 ? 2.310 -2.676 -1.780 1.00 79.88 179 ALA A C 1
ATOM 1479 O O . ALA A 1 179 ? 2.528 -3.875 -1.961 1.00 79.88 179 ALA A O 1
ATOM 1480 N N . ARG A 1 180 ? 1.104 -2.215 -1.411 1.00 75.44 180 ARG A N 1
ATOM 1481 C CA . ARG A 1 180 ? -0.059 -3.084 -1.153 1.00 75.44 180 ARG A CA 1
ATOM 1482 C C . ARG A 1 180 ? -0.392 -3.967 -2.352 1.00 75.44 180 ARG A C 1
ATOM 1484 O O . ARG A 1 180 ? -0.519 -5.174 -2.203 1.00 75.44 180 ARG A O 1
ATOM 1491 N N . ASN A 1 181 ? -0.486 -3.395 -3.551 1.00 80.06 181 ASN A N 1
ATOM 1492 C CA . ASN A 1 181 ? -0.814 -4.138 -4.767 1.00 80.06 181 ASN A CA 1
ATOM 1493 C C . ASN A 1 181 ? 0.257 -5.180 -5.110 1.00 80.06 181 ASN A C 1
ATOM 1495 O O . ASN A 1 181 ? -0.078 -6.280 -5.544 1.00 80.06 181 ASN A O 1
ATOM 1499 N N . ALA A 1 182 ? 1.539 -4.847 -4.939 1.00 80.88 182 ALA A N 1
ATOM 1500 C CA . ALA A 1 182 ? 2.631 -5.781 -5.190 1.00 80.88 182 ALA A CA 1
ATOM 1501 C C . ALA A 1 182 ? 2.552 -6.992 -4.249 1.00 80.88 182 ALA A C 1
ATOM 1503 O O . ALA A 1 182 ? 2.594 -8.126 -4.728 1.00 80.88 182 ALA A O 1
ATOM 1504 N N . GLN A 1 183 ? 2.348 -6.750 -2.952 1.00 77.25 183 GLN A N 1
ATOM 1505 C CA . GLN A 1 183 ? 2.157 -7.805 -1.955 1.00 77.25 183 GLN A CA 1
ATOM 1506 C C . GLN A 1 183 ? 0.876 -8.604 -2.202 1.00 77.25 183 GLN A C 1
ATOM 1508 O O . GLN A 1 183 ? 0.898 -9.831 -2.147 1.00 77.25 183 GLN A O 1
ATOM 1513 N N . GLN A 1 184 ? -0.223 -7.930 -2.551 1.00 75.81 184 GLN A N 1
ATOM 1514 C CA . GLN A 1 184 ? -1.493 -8.579 -2.853 1.00 75.81 184 GLN A CA 1
ATOM 1515 C C . GLN A 1 184 ? -1.352 -9.536 -4.033 1.00 75.81 184 GLN A C 1
ATOM 1517 O O . GLN A 1 184 ? -1.762 -10.678 -3.928 1.00 75.81 184 GLN A O 1
ATOM 1522 N N . VAL A 1 185 ? -0.709 -9.127 -5.132 1.00 80.56 185 VAL A N 1
ATOM 1523 C CA . VAL A 1 185 ? -0.483 -10.011 -6.291 1.00 80.56 185 VAL A CA 1
ATOM 1524 C C . VAL A 1 185 ? 0.309 -11.262 -5.903 1.00 80.56 185 VAL A C 1
ATOM 1526 O O . VAL A 1 185 ? 0.071 -12.338 -6.446 1.00 80.56 185 VAL A O 1
ATOM 1529 N N . VAL A 1 186 ? 1.267 -11.137 -4.989 1.00 77.62 186 VAL A N 1
ATOM 1530 C CA . VAL A 1 186 ? 2.081 -12.270 -4.533 1.00 77.62 186 VAL A CA 1
ATOM 1531 C C . VAL A 1 186 ? 1.266 -13.216 -3.667 1.00 77.62 186 VAL A C 1
ATOM 1533 O O . VAL A 1 186 ? 1.235 -14.411 -3.965 1.00 77.62 186 VAL A O 1
ATOM 1536 N N . ARG A 1 187 ? 0.545 -12.679 -2.674 1.00 73.06 187 ARG A N 1
ATOM 1537 C CA . ARG A 1 187 ? -0.419 -13.445 -1.874 1.00 73.06 187 ARG A CA 1
ATOM 1538 C C . ARG A 1 187 ? -1.399 -14.161 -2.790 1.00 73.06 187 ARG A C 1
ATOM 1540 O O . ARG A 1 187 ? -1.543 -15.372 -2.702 1.00 73.06 187 ARG A O 1
ATOM 1547 N N . ASP A 1 188 ? -1.965 -13.438 -3.751 1.00 75.19 188 ASP A N 1
ATOM 1548 C CA . ASP A 1 188 ? -2.938 -13.946 -4.709 1.00 75.19 188 ASP A CA 1
ATOM 1549 C C . ASP A 1 188 ? -2.446 -15.170 -5.486 1.00 75.19 188 ASP A C 1
ATOM 1551 O O . ASP A 1 188 ? -3.220 -16.098 -5.722 1.00 75.19 188 ASP A O 1
ATOM 1555 N N . ASN A 1 189 ? -1.165 -15.186 -5.854 1.00 77.69 189 ASN A N 1
ATOM 1556 C CA . ASN A 1 189 ? -0.545 -16.295 -6.577 1.00 77.69 189 ASN A CA 1
ATOM 1557 C C . ASN A 1 189 ? -0.194 -17.491 -5.680 1.00 77.69 189 ASN A C 1
ATOM 1559 O O . ASN A 1 189 ? -0.077 -18.604 -6.187 1.00 77.69 189 ASN A O 1
ATOM 1563 N N . LYS A 1 190 ? 0.007 -17.270 -4.376 1.00 72.50 190 LYS A N 1
ATOM 1564 C CA . LYS A 1 190 ? 0.346 -18.312 -3.391 1.00 72.50 190 LYS A CA 1
ATOM 1565 C C . LYS A 1 190 ? -0.860 -18.914 -2.681 1.00 72.50 190 LYS A C 1
ATOM 1567 O O . LYS A 1 190 ? -0.709 -19.895 -1.960 1.00 72.50 190 LYS A O 1
ATOM 1572 N N . ARG A 1 191 ? -2.037 -18.330 -2.890 1.00 68.06 191 ARG A N 1
ATOM 1573 C CA . ARG A 1 191 ? -3.294 -18.744 -2.268 1.00 68.06 191 ARG A CA 1
ATOM 1574 C C . ARG A 1 191 ? -3.550 -20.235 -2.402 1.00 68.06 191 ARG A C 1
ATOM 1576 O O . ARG A 1 191 ? -3.613 -20.766 -3.511 1.00 68.06 191 ARG A O 1
ATOM 1583 N N . LEU A 1 192 ? -3.824 -20.858 -1.260 1.00 70.50 192 LEU A N 1
ATOM 1584 C CA . LEU A 1 192 ? -4.370 -22.210 -1.198 1.00 70.50 192 LEU A CA 1
ATOM 1585 C C . LEU A 1 192 ? -5.856 -22.223 -1.571 1.00 70.50 192 LEU A C 1
ATOM 1587 O O . LEU A 1 192 ? -6.327 -23.153 -2.222 1.00 70.50 192 LEU A O 1
ATOM 1591 N N . SER A 1 193 ? -6.597 -21.182 -1.180 1.00 74.56 193 SER A N 1
ATOM 1592 C CA . SER A 1 193 ? -8.037 -21.076 -1.409 1.00 74.56 193 SER A CA 1
ATOM 1593 C C . SER A 1 193 ? -8.478 -19.625 -1.595 1.00 74.56 193 SER A C 1
ATOM 1595 O O . SER A 1 193 ? -7.775 -18.687 -1.228 1.00 74.56 193 SER A O 1
ATOM 1597 N N . ARG A 1 194 ? -9.667 -19.442 -2.177 1.00 71.12 194 ARG A N 1
ATOM 1598 C CA . ARG A 1 194 ? -10.377 -18.152 -2.211 1.00 71.12 194 ARG A CA 1
ATOM 1599 C C . ARG A 1 194 ? -11.466 -18.045 -1.142 1.00 71.12 194 ARG A C 1
ATOM 1601 O O . ARG A 1 194 ? -12.235 -17.088 -1.162 1.00 71.12 194 ARG A O 1
ATOM 1608 N N . ASP A 1 195 ? -11.530 -19.022 -0.247 1.00 78.19 195 ASP A N 1
ATOM 1609 C CA . ASP A 1 195 ? -12.499 -19.075 0.837 1.00 78.19 195 ASP A CA 1
ATOM 1610 C C . ASP A 1 195 ? -12.173 -18.049 1.952 1.00 78.19 195 ASP A C 1
ATOM 1612 O O . ASP A 1 195 ? -11.021 -17.986 2.396 1.00 78.19 195 ASP A O 1
ATOM 1616 N N . PRO A 1 196 ? -13.153 -17.249 2.425 1.00 70.81 196 PRO A N 1
ATOM 1617 C CA . PRO A 1 196 ? -12.959 -16.259 3.489 1.00 70.81 196 PRO A CA 1
ATOM 1618 C C . PRO A 1 196 ? -12.365 -16.806 4.791 1.00 70.81 196 PRO A C 1
ATOM 1620 O O . PRO A 1 196 ? -11.588 -16.106 5.440 1.00 70.81 196 PRO A O 1
ATOM 1623 N N . ILE A 1 197 ? -12.702 -18.041 5.176 1.00 78.81 197 ILE A N 1
ATOM 1624 C CA . ILE A 1 197 ? -12.196 -18.665 6.403 1.00 78.81 197 ILE A CA 1
ATOM 1625 C C . ILE A 1 197 ? -10.710 -18.973 6.251 1.00 78.81 197 ILE A C 1
ATOM 1627 O O . ILE A 1 197 ? -9.930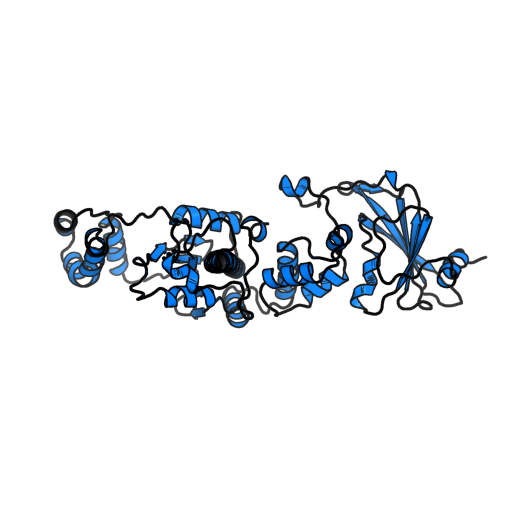 -18.677 7.159 1.00 78.81 197 ILE A O 1
ATOM 1631 N N . CYS A 1 198 ? -10.303 -19.513 5.097 1.00 78.69 198 CYS A N 1
ATOM 1632 C CA . CYS A 1 198 ? -8.889 -19.737 4.803 1.00 78.69 198 CYS A CA 1
ATOM 1633 C C . CYS A 1 198 ? -8.093 -18.429 4.913 1.00 78.69 198 CYS A C 1
ATOM 1635 O O . CYS A 1 198 ? -7.060 -18.420 5.572 1.00 78.69 198 CYS A O 1
ATOM 1637 N N . TYR A 1 199 ? -8.608 -17.315 4.379 1.00 76.56 199 TYR A N 1
ATOM 1638 C CA . TYR A 1 199 ? -7.917 -16.023 4.476 1.00 76.56 199 TYR A CA 1
ATOM 1639 C C . TYR A 1 199 ? -7.787 -15.494 5.889 1.00 76.56 199 TYR A C 1
ATOM 1641 O O . TYR A 1 199 ? -6.712 -15.056 6.278 1.00 76.56 199 TYR A O 1
ATOM 1649 N N . LEU A 1 200 ? -8.877 -15.489 6.654 1.00 78.00 200 LEU A N 1
ATOM 1650 C CA . LEU A 1 200 ? -8.820 -15.003 8.029 1.00 78.00 200 LEU A CA 1
ATOM 1651 C C . LEU A 1 200 ? -7.867 -15.858 8.863 1.00 78.00 200 LEU A C 1
ATOM 1653 O O . LEU A 1 200 ? -7.174 -15.324 9.720 1.00 78.00 200 LEU A O 1
ATOM 1657 N N . THR A 1 201 ? -7.782 -17.156 8.563 1.00 82.19 201 THR A N 1
ATOM 1658 C CA . THR A 1 201 ? -6.821 -18.066 9.192 1.00 82.19 201 THR A CA 1
ATOM 1659 C C . THR A 1 201 ? -5.384 -17.738 8.781 1.00 82.19 201 THR A C 1
ATOM 1661 O O . THR A 1 201 ? -4.515 -17.663 9.640 1.00 82.19 201 THR A O 1
ATOM 1664 N N . GLU A 1 202 ? -5.118 -17.489 7.496 1.00 79.75 202 GLU A N 1
ATOM 1665 C CA . GLU A 1 202 ? -3.798 -17.040 7.023 1.00 79.75 202 GLU A CA 1
ATOM 1666 C C . GLU A 1 202 ? -3.396 -15.714 7.690 1.00 79.75 202 GLU A C 1
ATOM 1668 O O . GLU A 1 202 ? -2.318 -15.619 8.270 1.00 79.75 202 GLU A O 1
ATOM 1673 N N . LEU A 1 203 ? -4.291 -14.721 7.713 1.00 78.75 203 LEU A N 1
ATOM 1674 C CA . LEU A 1 203 ? -4.056 -13.429 8.365 1.00 78.75 203 LEU A CA 1
ATOM 1675 C C . LEU A 1 203 ? -3.855 -13.545 9.875 1.00 78.75 203 LEU A C 1
ATOM 1677 O O . LEU A 1 203 ? -3.084 -12.772 10.441 1.00 78.75 203 LEU A O 1
ATOM 1681 N N . TYR A 1 204 ? -4.526 -14.497 10.517 1.00 82.44 204 TYR A N 1
ATOM 1682 C CA . TYR A 1 204 ? -4.347 -14.784 11.935 1.00 82.44 204 TYR A CA 1
ATOM 1683 C C . TYR A 1 204 ? -2.928 -15.273 12.246 1.00 82.44 204 TYR A C 1
ATOM 1685 O O . TYR A 1 204 ? -2.370 -14.916 13.278 1.00 82.44 204 TYR A O 1
ATOM 1693 N N . TYR A 1 205 ? -2.313 -16.037 11.340 1.00 80.69 205 TYR A N 1
ATOM 1694 C CA . TYR A 1 205 ? -0.926 -16.480 11.494 1.00 80.69 205 TYR A CA 1
ATOM 1695 C C . TYR A 1 205 ? 0.107 -15.466 10.980 1.00 80.69 205 TYR A C 1
ATOM 1697 O O . TYR A 1 205 ? 1.232 -15.445 11.475 1.00 80.69 205 TYR A O 1
ATOM 1705 N N . GLU A 1 206 ? -0.242 -14.644 9.988 1.00 75.88 206 GLU A N 1
ATOM 1706 C CA . GLU A 1 206 ? 0.668 -13.655 9.390 1.00 75.88 206 GLU A CA 1
ATOM 1707 C C . GLU A 1 206 ? 0.714 -12.320 10.144 1.00 75.88 206 GLU A C 1
ATOM 1709 O O . GLU A 1 206 ? 1.688 -11.574 10.013 1.00 75.88 206 GLU A O 1
ATOM 1714 N N . THR A 1 207 ? -0.343 -11.976 10.882 1.00 73.88 207 THR A N 1
ATOM 1715 C CA . THR A 1 207 ? -0.486 -10.665 11.522 1.00 73.88 207 THR A CA 1
ATOM 1716 C C . THR A 1 207 ? -0.765 -10.803 13.011 1.00 73.88 207 THR A C 1
ATOM 1718 O O . THR A 1 207 ? -1.558 -11.633 13.434 1.00 73.88 207 THR A O 1
ATOM 1721 N N . ASP A 1 208 ? -0.189 -9.905 13.808 1.00 78.88 208 ASP A N 1
ATOM 1722 C CA . ASP A 1 208 ? -0.496 -9.785 15.239 1.00 78.88 208 ASP A CA 1
ATOM 1723 C C . ASP A 1 208 ? -1.801 -9.015 15.522 1.00 78.88 208 ASP A C 1
ATOM 1725 O O . ASP A 1 208 ? -2.101 -8.712 16.678 1.00 78.88 208 ASP A O 1
ATOM 1729 N N . PHE A 1 209 ? -2.546 -8.645 14.474 1.00 81.81 209 PHE A N 1
ATOM 1730 C CA . PHE A 1 209 ? -3.741 -7.810 14.583 1.00 81.81 209 PHE A CA 1
ATOM 1731 C C . PHE A 1 209 ? -5.008 -8.618 14.855 1.00 81.81 209 PHE A C 1
ATOM 1733 O O . PHE A 1 209 ? -5.882 -8.148 15.582 1.00 81.81 209 PHE A O 1
ATOM 1740 N N . ILE A 1 210 ? -5.125 -9.824 14.292 1.00 82.88 210 ILE A N 1
ATOM 1741 C CA . ILE A 1 210 ? -6.206 -10.741 14.657 1.00 82.88 210 ILE A CA 1
ATOM 1742 C C . ILE A 1 210 ? -5.781 -11.449 15.943 1.00 82.88 210 ILE A C 1
ATOM 1744 O O . ILE A 1 210 ? -4.882 -12.283 15.933 1.00 82.88 210 ILE A O 1
ATOM 1748 N N . SER A 1 211 ? -6.433 -11.112 17.051 1.00 82.50 211 SER A N 1
ATOM 1749 C CA . SER A 1 211 ? -6.160 -11.729 18.352 1.00 82.50 211 SER A CA 1
ATOM 1750 C C . SER A 1 211 ? -6.810 -13.096 18.477 1.00 82.50 211 SER A C 1
ATOM 1752 O O . SER A 1 211 ? -6.184 -14.048 18.938 1.00 82.50 211 SER A O 1
ATOM 1754 N N . ASP A 1 212 ? -8.068 -13.193 18.047 1.00 81.88 212 ASP A N 1
ATOM 1755 C CA . ASP A 1 212 ? -8.862 -14.404 18.199 1.00 81.88 212 ASP A CA 1
ATOM 1756 C C . ASP A 1 212 ? -9.696 -14.652 16.950 1.00 81.88 212 ASP A C 1
ATOM 1758 O O . ASP A 1 212 ? -10.356 -13.753 16.419 1.00 81.88 212 ASP A O 1
ATOM 1762 N N . LEU A 1 213 ? -9.695 -15.906 16.509 1.00 82.19 213 LEU A N 1
ATOM 1763 C CA . LEU A 1 213 ? -10.478 -16.376 15.379 1.00 82.19 213 LEU A CA 1
ATOM 1764 C C . LEU A 1 213 ? -11.280 -17.610 15.799 1.00 82.19 213 LEU A C 1
ATOM 1766 O O . LEU A 1 213 ? -10.763 -18.723 15.873 1.00 82.19 213 LEU A O 1
ATOM 1770 N N . LEU A 1 214 ? -12.565 -17.412 16.077 1.00 79.44 214 LEU A N 1
ATOM 1771 C CA . LEU A 1 214 ? -13.500 -18.493 16.374 1.00 79.44 214 LEU A CA 1
ATOM 1772 C C . LEU A 1 214 ? -14.233 -18.856 15.090 1.00 79.44 214 LEU A C 1
ATOM 1774 O O . LEU A 1 214 ? -14.965 -18.035 14.553 1.00 79.44 214 LEU A O 1
ATOM 1778 N N . LEU A 1 215 ? -14.055 -20.080 14.599 1.00 75.94 215 LEU A N 1
ATOM 1779 C CA . LEU A 1 215 ? -14.696 -20.539 13.359 1.00 75.94 215 LEU A CA 1
ATOM 1780 C C . LEU A 1 215 ? -16.092 -21.139 13.591 1.00 75.94 215 LEU A C 1
ATOM 1782 O O . LEU A 1 215 ? -16.923 -21.154 12.686 1.00 75.94 215 LEU A O 1
ATOM 1786 N N . PHE A 1 216 ? -16.357 -21.632 14.803 1.00 66.31 216 PHE A N 1
ATOM 1787 C CA . PHE A 1 216 ? -17.572 -22.365 15.160 1.00 66.31 216 PHE A CA 1
ATOM 1788 C C . PHE A 1 216 ? -18.051 -21.967 16.568 1.00 66.31 216 PHE A C 1
ATOM 1790 O O . PHE A 1 216 ? -17.204 -21.786 17.445 1.00 66.31 216 PHE A O 1
ATOM 1797 N N . PRO A 1 217 ? -19.372 -21.841 16.832 1.00 63.69 217 PRO A N 1
ATOM 1798 C CA . PRO A 1 217 ? -20.527 -22.070 15.942 1.00 63.69 217 PRO A CA 1
ATOM 1799 C C . PRO A 1 217 ? -20.846 -20.900 14.999 1.00 63.69 217 PRO A C 1
ATOM 1801 O O . PRO A 1 217 ? -21.754 -20.977 14.176 1.00 63.69 217 PRO A O 1
ATOM 1804 N N . THR A 1 218 ? -20.139 -19.782 15.127 1.00 69.56 218 THR A N 1
ATOM 1805 C CA . THR A 1 218 ? -20.258 -18.614 14.251 1.00 69.56 218 THR A CA 1
ATOM 1806 C C . THR A 1 218 ? -18.861 -18.048 14.057 1.00 69.56 218 THR A C 1
ATOM 1808 O O . THR A 1 218 ? -18.117 -17.968 15.032 1.00 69.56 218 THR A O 1
ATOM 1811 N N . LEU A 1 219 ? -18.523 -17.647 12.829 1.00 71.81 219 LEU A N 1
ATOM 1812 C CA . LEU A 1 219 ? -17.252 -16.992 12.544 1.00 71.81 219 LEU A CA 1
ATOM 1813 C C . LEU A 1 219 ? -17.188 -15.648 13.286 1.00 71.81 219 LEU A C 1
ATOM 1815 O O . LEU A 1 219 ? -17.938 -14.724 12.959 1.00 71.81 219 LEU A O 1
ATOM 1819 N N . ILE A 1 220 ? -16.306 -15.559 14.281 1.00 80.62 220 ILE A N 1
ATOM 1820 C CA . ILE A 1 220 ? -15.977 -14.342 15.024 1.00 80.62 220 ILE A CA 1
ATOM 1821 C C . ILE A 1 220 ? -14.483 -14.097 14.853 1.00 80.62 220 ILE A C 1
ATOM 1823 O O . ILE A 1 220 ? -13.665 -14.930 15.234 1.00 80.62 220 ILE A O 1
ATOM 1827 N N . CYS A 1 221 ? -14.143 -12.939 14.308 1.00 78.94 221 CYS A N 1
ATOM 1828 C CA . CYS A 1 221 ? -12.778 -12.451 14.209 1.00 78.94 221 CYS A CA 1
ATOM 1829 C C . CYS A 1 221 ? -12.649 -11.226 15.120 1.00 78.94 221 CYS A C 1
ATOM 1831 O O . CYS A 1 221 ? -13.294 -10.197 14.886 1.00 78.94 221 CYS A O 1
ATOM 1833 N N . LEU A 1 222 ? -11.874 -11.368 16.195 1.00 82.00 222 LEU A N 1
ATOM 1834 C CA . LEU A 1 222 ? -11.535 -10.286 17.108 1.00 82.00 222 LEU A CA 1
ATOM 1835 C C . LEU A 1 222 ? -10.198 -9.697 16.685 1.00 82.00 222 LEU A C 1
ATOM 1837 O O . LEU A 1 222 ? -9.177 -10.384 16.672 1.00 82.00 222 LEU A O 1
ATOM 1841 N N . CYS A 1 223 ? -10.215 -8.414 16.366 1.00 80.25 223 CYS A N 1
ATOM 1842 C CA . CYS A 1 223 ? -9.028 -7.685 15.969 1.00 80.25 223 CYS A CA 1
ATOM 1843 C C . CYS A 1 223 ? -8.684 -6.635 17.028 1.00 80.25 223 CYS A C 1
ATOM 1845 O O . CYS A 1 223 ? -9.582 -6.004 17.584 1.00 80.25 223 CYS A O 1
ATOM 1847 N N . TYR A 1 224 ? -7.400 -6.416 17.288 1.00 78.81 224 TYR A N 1
ATOM 1848 C CA . TYR A 1 224 ? -6.891 -5.209 17.935 1.00 78.81 224 TYR A CA 1
ATOM 1849 C C . TYR A 1 224 ? -5.386 -5.090 17.718 1.00 78.81 224 TYR A C 1
ATOM 1851 O O . TYR A 1 224 ? -4.660 -6.075 17.622 1.00 78.81 224 TYR A O 1
ATOM 1859 N N . HIS A 1 225 ? -4.891 -3.860 17.689 1.00 76.88 225 HIS A N 1
ATOM 1860 C CA . HIS A 1 225 ? -3.458 -3.614 17.653 1.00 76.88 225 HIS A CA 1
ATOM 1861 C C . HIS A 1 225 ? -2.882 -3.774 19.070 1.00 76.88 225 HIS A C 1
ATOM 1863 O O . HIS A 1 225 ? -3.309 -3.087 19.998 1.00 76.88 225 HIS A O 1
ATOM 1869 N N . LYS A 1 226 ? -1.930 -4.693 19.277 1.00 79.31 226 LYS A N 1
ATOM 1870 C CA . LYS A 1 226 ? -1.396 -5.008 20.622 1.00 79.31 226 LYS A CA 1
ATOM 1871 C C . LYS A 1 226 ? -0.881 -3.766 21.380 1.00 79.31 226 LYS A C 1
ATOM 1873 O O . LYS A 1 226 ? -1.360 -3.546 22.489 1.00 79.31 226 LYS A O 1
ATOM 1878 N N . PRO A 1 227 ? -0.050 -2.883 20.784 1.00 77.62 227 PRO A N 1
ATOM 1879 C CA . PRO A 1 227 ? 0.364 -1.634 21.436 1.00 77.62 227 PRO A CA 1
ATOM 1880 C C . PRO A 1 227 ? -0.785 -0.705 21.849 1.00 77.62 227 PRO A C 1
ATOM 1882 O O . PRO A 1 227 ? -0.676 0.039 22.822 1.00 77.62 227 PRO A O 1
ATOM 1885 N N . VAL A 1 228 ? -1.899 -0.737 21.116 1.00 76.31 228 VAL A N 1
ATOM 1886 C CA . VAL A 1 228 ? -3.101 0.035 21.461 1.00 76.31 228 VAL A CA 1
ATOM 1887 C C . VAL A 1 228 ? -3.783 -0.564 22.682 1.00 76.31 228 VAL A C 1
ATOM 1889 O O . VAL A 1 228 ? -4.169 0.165 23.591 1.00 76.31 228 VAL A O 1
ATOM 1892 N N . MET A 1 229 ? -3.902 -1.891 22.723 1.00 77.56 229 MET A N 1
ATOM 1893 C CA . MET A 1 229 ? -4.468 -2.597 23.869 1.00 77.56 229 MET A CA 1
ATOM 1894 C C . MET A 1 229 ? -3.617 -2.405 25.129 1.00 77.56 229 MET A C 1
ATOM 1896 O O . MET A 1 229 ? -4.161 -2.181 26.204 1.00 77.56 229 MET A O 1
ATOM 1900 N N . GLU A 1 230 ? -2.291 -2.424 24.999 1.00 81.25 230 GLU A N 1
ATOM 1901 C CA . GLU A 1 230 ? -1.368 -2.125 26.100 1.00 81.25 230 GLU A CA 1
ATOM 1902 C C . GLU A 1 230 ? -1.547 -0.689 26.609 1.00 81.25 230 GLU A C 1
ATOM 1904 O O . GLU A 1 230 ? -1.657 -0.473 27.817 1.00 81.25 230 GLU A O 1
ATOM 1909 N N . ASN A 1 231 ? -1.646 0.297 25.707 1.00 77.31 231 ASN A N 1
ATOM 1910 C CA . ASN A 1 231 ? -1.974 1.672 26.087 1.00 77.31 231 ASN A CA 1
ATOM 1911 C C . ASN A 1 231 ? -3.301 1.727 26.847 1.00 77.31 231 ASN A C 1
ATOM 1913 O O . ASN A 1 231 ? -3.344 2.273 27.944 1.00 77.31 231 ASN A O 1
ATOM 1917 N N . PHE A 1 232 ? -4.356 1.113 26.311 1.00 76.75 232 PHE A N 1
ATOM 1918 C CA . PHE A 1 232 ? -5.664 1.052 26.957 1.00 76.75 232 PHE A CA 1
ATOM 1919 C C . PHE A 1 232 ? -5.590 0.448 28.366 1.00 76.75 232 PHE A C 1
ATOM 1921 O O . PHE A 1 232 ? -6.086 1.053 29.315 1.00 76.75 232 PHE A O 1
ATOM 1928 N N . GLN A 1 233 ? -4.921 -0.695 28.528 1.00 79.50 233 GLN A N 1
ATOM 1929 C CA . GLN A 1 233 ? -4.730 -1.352 29.825 1.00 79.50 233 GLN A CA 1
ATOM 1930 C C . GLN A 1 233 ? -3.985 -0.459 30.824 1.00 79.50 233 GLN A C 1
ATOM 1932 O O . GLN A 1 233 ? -4.365 -0.412 31.992 1.00 79.50 233 GLN A O 1
ATOM 1937 N N . ASN A 1 234 ? -2.986 0.299 30.365 1.00 81.56 234 ASN A N 1
ATOM 1938 C CA . ASN A 1 234 ? -2.224 1.231 31.201 1.00 81.56 234 ASN A CA 1
ATOM 1939 C C . ASN A 1 234 ? -3.038 2.446 31.675 1.00 81.56 234 ASN A C 1
ATOM 1941 O O . ASN A 1 234 ? -2.615 3.138 32.602 1.00 81.56 234 ASN A O 1
ATOM 1945 N N . LEU A 1 235 ? -4.177 2.739 31.045 1.00 73.75 235 LEU A N 1
ATOM 1946 C CA . LEU A 1 235 ? -5.076 3.813 31.472 1.00 73.75 235 LEU A CA 1
ATOM 1947 C C . LEU A 1 235 ? -6.067 3.344 32.545 1.00 73.75 235 LEU A C 1
ATOM 1949 O O . LEU A 1 235 ? -6.487 4.144 33.385 1.00 73.75 235 LEU A O 1
ATOM 1953 N N . ILE A 1 236 ? -6.433 2.059 32.541 1.00 75.88 236 ILE A N 1
ATOM 1954 C CA . ILE A 1 236 ? -7.440 1.508 33.453 1.00 75.88 236 ILE A CA 1
ATOM 1955 C C . ILE A 1 236 ? -6.934 1.576 34.897 1.00 75.88 236 ILE A C 1
ATOM 1957 O O . ILE A 1 236 ? -5.841 1.122 35.222 1.00 75.88 236 ILE A O 1
ATOM 1961 N N . GLY A 1 237 ? -7.765 2.116 35.791 1.00 71.56 237 GLY A N 1
ATOM 1962 C CA . GLY A 1 237 ? -7.481 2.155 37.229 1.00 71.56 237 GLY A CA 1
ATOM 1963 C C . GLY A 1 237 ? -6.522 3.263 37.671 1.00 71.56 237 GLY A C 1
ATOM 1964 O O . GLY A 1 237 ? -6.176 3.324 38.850 1.00 71.56 237 GLY A O 1
ATOM 1965 N N . ARG A 1 238 ? -6.112 4.166 36.770 1.00 77.06 238 ARG A N 1
ATOM 1966 C CA . ARG A 1 238 ? -5.301 5.336 37.126 1.00 77.06 238 ARG A CA 1
ATOM 1967 C C . ARG A 1 238 ? -6.125 6.394 37.854 1.00 77.06 238 ARG A C 1
ATOM 1969 O O . ARG A 1 238 ? -7.079 6.933 37.306 1.00 77.06 238 ARG A O 1
ATOM 1976 N N . SER A 1 239 ? -5.718 6.732 39.077 1.00 80.69 239 SER A N 1
ATOM 1977 C CA . SER A 1 239 ? -6.370 7.764 39.896 1.00 80.69 239 SER A CA 1
ATOM 1978 C C . SER A 1 239 ? -5.992 9.194 39.504 1.00 80.69 239 SER A C 1
ATOM 1980 O O . SER A 1 239 ? -6.651 10.141 39.918 1.00 80.69 239 SER A O 1
ATOM 1982 N N . ASP A 1 240 ? -4.902 9.364 38.754 1.00 81.38 240 ASP A N 1
ATOM 1983 C CA . ASP A 1 240 ? -4.369 10.657 38.314 1.00 81.38 240 ASP A CA 1
ATOM 1984 C C . ASP A 1 240 ? -4.907 11.104 36.943 1.00 81.38 240 ASP A C 1
ATOM 1986 O O . ASP A 1 240 ? -4.498 12.146 36.423 1.00 81.38 240 ASP A O 1
ATOM 1990 N N . LEU A 1 241 ? -5.814 10.317 36.357 1.00 75.94 241 LEU A N 1
ATOM 1991 C CA . LEU A 1 241 ? -6.468 10.590 35.084 1.00 75.94 241 LEU A CA 1
ATOM 1992 C C . LEU A 1 241 ? -7.985 10.752 35.265 1.00 75.94 241 LEU A C 1
ATOM 1994 O O . LEU A 1 241 ? -8.573 10.160 36.170 1.00 75.94 241 LEU A O 1
ATOM 1998 N N . PRO A 1 242 ? -8.649 11.512 34.376 1.00 70.38 242 PRO A N 1
ATOM 1999 C CA . PRO A 1 242 ? -10.101 11.490 34.267 1.00 70.38 242 PRO A CA 1
ATOM 2000 C C . PRO A 1 242 ? -10.641 10.083 33.982 1.00 70.38 242 PRO A C 1
ATOM 2002 O O . PRO A 1 242 ? -9.959 9.256 33.369 1.00 70.38 242 PRO A O 1
ATOM 2005 N N . ALA A 1 243 ? -11.903 9.852 34.353 1.00 67.88 243 ALA A N 1
ATOM 2006 C CA . ALA A 1 243 ? -12.604 8.611 34.047 1.00 67.88 243 ALA A CA 1
ATOM 2007 C C . ALA A 1 243 ? -12.581 8.313 32.539 1.00 67.88 243 ALA A C 1
ATOM 2009 O O . ALA A 1 243 ? -12.873 9.175 31.701 1.00 67.88 243 ALA A O 1
ATOM 2010 N N . MET A 1 244 ? -12.218 7.076 32.204 1.00 66.12 244 MET A N 1
ATOM 2011 C CA . MET A 1 244 ? -12.163 6.606 30.826 1.00 66.12 244 MET A CA 1
ATOM 2012 C C . MET A 1 244 ? -13.562 6.424 30.256 1.00 66.12 244 MET A C 1
ATOM 2014 O O . MET A 1 244 ? -14.472 5.942 30.927 1.00 66.12 244 MET A O 1
ATOM 2018 N N . TRP A 1 245 ? -13.706 6.759 28.977 1.00 63.72 245 TRP A N 1
ATOM 2019 C CA . TRP A 1 245 ? -14.934 6.518 28.237 1.00 63.72 245 TRP A CA 1
ATOM 2020 C C . TRP A 1 245 ? -14.736 5.372 27.256 1.00 63.72 245 TRP A C 1
ATOM 2022 O O . TRP A 1 245 ? -13.789 5.390 26.467 1.00 63.72 245 TRP A O 1
ATOM 2032 N N . LEU A 1 246 ? -15.654 4.411 27.302 1.00 63.22 246 LEU A N 1
ATOM 2033 C CA . LEU A 1 246 ? -15.805 3.352 26.320 1.00 63.22 246 LEU A CA 1
ATOM 2034 C C . LEU A 1 246 ? -17.077 3.603 25.520 1.00 63.22 246 LEU A C 1
ATOM 2036 O O . LEU A 1 246 ? -18.152 3.802 26.082 1.00 63.22 246 LEU A O 1
ATOM 2040 N N . SER A 1 247 ? -16.944 3.582 24.203 1.00 62.56 247 SER A N 1
ATOM 2041 C CA . SER A 1 247 ? -18.058 3.601 23.270 1.00 62.56 247 SER A CA 1
ATOM 2042 C C . SER A 1 247 ? -18.074 2.271 22.542 1.00 62.56 247 SER A C 1
ATOM 2044 O O . SER A 1 247 ? -17.090 1.906 21.906 1.00 62.56 247 SER A O 1
ATOM 2046 N N . TYR A 1 248 ? -19.167 1.528 22.657 1.00 63.59 248 TYR A N 1
ATOM 2047 C CA . TYR A 1 248 ? -19.387 0.336 21.854 1.00 63.59 248 TYR A CA 1
ATOM 2048 C C . TYR A 1 248 ? -20.440 0.654 20.808 1.00 63.59 248 TYR A C 1
ATOM 2050 O O . TYR A 1 248 ? -21.590 0.932 21.142 1.00 63.59 248 TYR A O 1
ATOM 2058 N N . ASP A 1 249 ? -20.033 0.620 19.548 1.00 59.34 249 ASP A N 1
ATOM 2059 C CA . ASP A 1 249 ? -20.924 0.843 18.427 1.00 59.34 249 ASP A CA 1
ATOM 2060 C C . ASP A 1 249 ? -21.344 -0.494 17.820 1.00 59.34 249 ASP A C 1
ATOM 2062 O O . ASP A 1 249 ? -20.516 -1.343 17.452 1.00 59.34 249 ASP A O 1
ATOM 2066 N N . THR A 1 250 ? -22.656 -0.706 17.774 1.00 59.38 250 THR A N 1
ATOM 2067 C CA . THR A 1 250 ? -23.234 -1.987 17.395 1.00 59.38 250 THR A CA 1
ATOM 2068 C C . THR A 1 250 ? -23.276 -2.152 15.878 1.00 59.38 250 THR A C 1
ATOM 2070 O O . THR A 1 250 ? -23.975 -1.429 15.178 1.00 59.38 250 THR A O 1
ATOM 2073 N N . THR A 1 251 ? -22.632 -3.218 15.409 1.00 58.97 251 THR A N 1
ATOM 2074 C CA . THR A 1 251 ? -23.007 -4.048 14.258 1.00 58.97 251 THR A CA 1
ATOM 2075 C C . THR A 1 251 ? -23.336 -3.329 12.933 1.00 58.97 251 THR A C 1
ATOM 2077 O O . THR A 1 251 ? -24.471 -3.330 12.455 1.00 58.97 251 THR A O 1
ATOM 2080 N N . PHE A 1 252 ? -22.318 -2.801 12.255 1.00 64.75 252 PHE A N 1
ATOM 2081 C CA . PHE A 1 252 ? -22.400 -2.374 10.858 1.00 64.75 252 PHE A CA 1
ATOM 2082 C C . PHE A 1 252 ? -22.485 -3.580 9.926 1.00 64.75 252 PHE A C 1
ATOM 2084 O O . PHE A 1 252 ? -21.565 -4.395 9.888 1.00 64.75 252 PHE A O 1
ATOM 2091 N N . LYS A 1 253 ? -23.545 -3.680 9.120 1.00 65.38 253 LYS A N 1
ATOM 2092 C CA . LYS A 1 253 ? -23.567 -4.644 8.015 1.00 65.38 253 LYS A CA 1
ATOM 2093 C C . LYS A 1 253 ? -22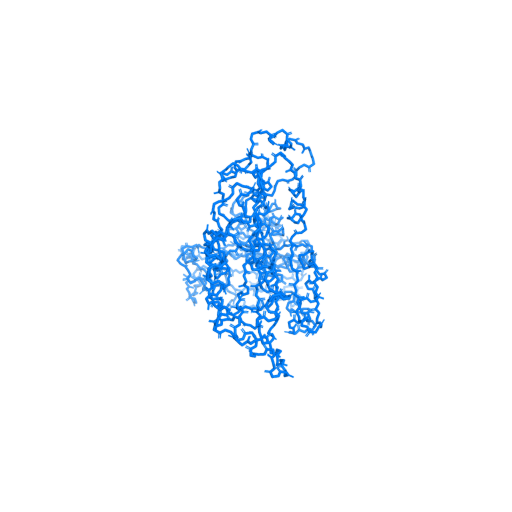.630 -4.162 6.901 1.00 65.38 253 LYS A C 1
ATOM 2095 O O . LYS A 1 253 ? -22.872 -3.110 6.311 1.00 65.38 253 LYS A O 1
ATOM 2100 N N . MET A 1 254 ? -21.586 -4.932 6.621 1.00 66.31 254 MET A N 1
ATOM 2101 C CA . MET A 1 254 ? -20.588 -4.695 5.579 1.00 66.31 254 MET A CA 1
ATOM 2102 C C . MET A 1 254 ? -20.558 -5.933 4.673 1.00 66.31 254 MET A C 1
ATOM 2104 O O . MET A 1 254 ? -19.868 -6.903 4.964 1.00 66.31 254 MET A O 1
ATOM 2108 N N . GLY A 1 255 ? -21.367 -5.927 3.608 1.00 66.50 255 GLY A N 1
ATOM 2109 C CA . GLY A 1 255 ? -21.568 -7.115 2.766 1.00 66.50 255 GLY A CA 1
ATOM 2110 C C . GLY A 1 255 ? -22.160 -8.283 3.565 1.00 66.50 255 GLY A C 1
ATOM 2111 O O . GLY A 1 255 ? -23.226 -8.142 4.178 1.00 66.50 255 GLY A O 1
ATOM 2112 N N . ASP A 1 256 ? -21.425 -9.396 3.596 1.00 66.44 256 ASP A N 1
ATOM 2113 C CA . ASP A 1 256 ? -21.814 -10.670 4.224 1.00 66.44 256 ASP A CA 1
ATOM 2114 C C . ASP A 1 256 ? -21.429 -10.788 5.711 1.00 66.44 256 ASP A C 1
ATOM 2116 O O . ASP A 1 256 ? -21.616 -11.836 6.338 1.00 66.44 256 ASP A O 1
ATOM 2120 N N . PHE A 1 257 ? -20.883 -9.727 6.307 1.00 69.81 257 PHE A N 1
ATOM 2121 C CA . PHE A 1 257 ? -20.499 -9.724 7.713 1.00 69.81 257 PHE A CA 1
ATOM 2122 C C . PHE A 1 257 ? -20.938 -8.457 8.442 1.00 69.81 257 PHE A C 1
ATOM 2124 O O . PHE A 1 257 ? -21.369 -7.450 7.880 1.00 69.81 257 PHE A O 1
ATOM 2131 N N . TYR A 1 258 ? -20.833 -8.548 9.753 1.00 73.75 258 TYR A N 1
ATOM 2132 C CA . TYR A 1 258 ? -21.205 -7.562 10.733 1.00 73.75 258 TYR A CA 1
ATOM 2133 C C . TYR A 1 258 ? -19.962 -7.108 11.480 1.00 73.75 258 TYR A C 1
ATOM 2135 O O . TYR A 1 258 ? -19.268 -7.930 12.072 1.00 73.75 258 TYR A O 1
ATOM 2143 N N . LEU A 1 259 ? -19.691 -5.811 11.465 1.00 72.50 259 LEU A N 1
ATOM 2144 C CA . LEU A 1 259 ? -18.575 -5.192 12.161 1.00 72.50 259 LEU A CA 1
ATOM 2145 C C . LEU A 1 259 ? -19.098 -4.444 13.389 1.00 72.50 259 LEU A C 1
ATOM 2147 O O . LEU A 1 259 ? -19.868 -3.506 13.241 1.00 72.50 259 LEU A O 1
ATOM 2151 N N . SER A 1 260 ? -18.673 -4.813 14.589 1.00 70.62 260 SER A N 1
ATOM 2152 C CA . SER A 1 260 ? -18.881 -4.007 15.798 1.00 70.62 260 SER A CA 1
ATOM 2153 C C . SER A 1 260 ? -17.568 -3.380 16.227 1.00 70.62 260 SER A C 1
ATOM 2155 O O . SER A 1 260 ? -16.514 -3.974 16.017 1.00 70.62 260 SER A O 1
ATOM 2157 N N . ILE A 1 261 ? -17.613 -2.197 16.828 1.00 70.38 261 ILE A N 1
ATOM 2158 C CA . ILE A 1 261 ? -16.401 -1.455 17.180 1.00 70.38 261 ILE A CA 1
ATOM 2159 C C . ILE A 1 261 ? -16.483 -1.018 18.632 1.00 70.38 261 ILE A C 1
ATOM 2161 O O . ILE A 1 261 ? -17.423 -0.334 19.020 1.00 70.38 261 ILE A O 1
ATOM 2165 N N . LEU A 1 262 ? -15.477 -1.379 19.422 1.00 70.25 262 LEU A N 1
ATOM 2166 C CA . LEU A 1 262 ? -15.244 -0.761 20.722 1.00 70.25 262 LEU A CA 1
ATOM 2167 C C . LEU A 1 262 ? -14.202 0.346 20.559 1.00 70.25 262 LEU A C 1
ATOM 2169 O O . LEU A 1 262 ? -13.129 0.094 20.022 1.00 70.25 262 LEU A O 1
ATOM 2173 N N . ALA A 1 263 ? -14.512 1.546 21.024 1.00 70.75 263 ALA A N 1
ATOM 2174 C CA . ALA A 1 263 ? -13.633 2.699 20.996 1.00 70.75 263 ALA A CA 1
ATOM 2175 C C . ALA A 1 263 ? -13.398 3.239 22.410 1.00 70.75 263 ALA A C 1
ATOM 2177 O O . ALA A 1 263 ? -14.355 3.372 23.171 1.00 70.75 263 ALA A O 1
ATOM 2178 N N . TYR A 1 264 ? -12.160 3.597 22.767 1.00 69.06 264 TYR A N 1
ATOM 2179 C CA . TYR A 1 264 ? -11.844 4.161 24.091 1.00 69.06 264 TYR A CA 1
ATOM 2180 C C . TYR A 1 264 ? -11.188 5.540 24.027 1.00 69.06 264 TYR A C 1
ATOM 2182 O O . TYR A 1 264 ? -10.351 5.803 23.161 1.00 69.06 264 TYR A O 1
ATOM 2190 N N . ARG A 1 265 ? -11.537 6.423 24.971 1.00 71.62 265 ARG A N 1
ATOM 2191 C CA . ARG A 1 265 ? -10.897 7.736 25.114 1.00 71.62 265 ARG A CA 1
ATOM 2192 C C . ARG A 1 265 ? -9.617 7.643 25.909 1.00 71.62 265 ARG A C 1
ATOM 2194 O O . ARG A 1 265 ? -9.661 7.348 27.097 1.00 71.62 265 ARG A O 1
ATOM 2201 N N . ASP A 1 266 ? -8.513 7.999 25.262 1.00 74.75 266 ASP A N 1
ATOM 2202 C CA . ASP A 1 266 ? -7.264 8.278 25.951 1.00 74.75 266 ASP A CA 1
ATOM 2203 C C . ASP A 1 266 ? -7.415 9.570 26.771 1.00 74.75 266 ASP A C 1
ATOM 2205 O O . ASP A 1 266 ? -7.602 10.670 26.236 1.00 74.75 266 ASP A O 1
ATOM 2209 N N . THR A 1 267 ? -7.425 9.415 28.094 1.00 76.00 267 THR A N 1
ATOM 2210 C CA . THR A 1 267 ? -7.649 10.499 29.054 1.00 76.00 267 THR A CA 1
ATOM 2211 C C . THR A 1 267 ? -6.365 11.219 29.451 1.00 76.00 267 THR A C 1
ATOM 2213 O O . THR A 1 267 ? -6.422 12.124 30.279 1.00 76.00 267 THR A O 1
ATOM 2216 N N . GLN A 1 268 ? -5.222 10.894 28.837 1.00 79.94 268 GLN A N 1
ATOM 2217 C CA . GLN A 1 268 ? -3.956 11.587 29.074 1.00 79.94 268 GLN A CA 1
ATOM 2218 C C . GLN A 1 268 ? -3.877 12.967 28.396 1.00 79.94 268 GLN A C 1
ATOM 2220 O O . GLN A 1 268 ? -2.958 13.730 28.689 1.00 79.94 268 GLN A O 1
ATOM 2225 N N . PHE A 1 269 ? -4.816 13.311 27.508 1.00 79.12 269 PHE A N 1
ATOM 2226 C CA . PHE A 1 269 ? -4.782 14.523 26.679 1.00 79.12 269 PHE A CA 1
ATOM 2227 C C . PHE A 1 269 ? -5.851 15.572 27.068 1.00 79.12 269 PHE A C 1
ATOM 2229 O O . PHE A 1 269 ? -7.002 15.232 27.349 1.00 79.12 269 PHE A O 1
ATOM 2236 N N . GLU A 1 270 ? -5.473 16.861 27.058 1.00 66.00 270 GLU A N 1
ATOM 2237 C CA . GLU A 1 270 ? -6.273 18.032 27.478 1.00 66.00 270 GLU A CA 1
ATOM 2238 C C . GLU A 1 270 ? -7.433 18.364 26.526 1.00 66.00 270 GLU A C 1
ATOM 2240 O O . GLU A 1 270 ? -8.581 18.531 26.946 1.00 66.00 270 GLU A O 1
ATOM 2245 N N . GLN A 1 271 ? -7.140 18.503 25.231 1.00 53.59 271 GLN A N 1
ATOM 2246 C CA . GLN A 1 271 ? -8.134 18.877 24.225 1.00 53.59 271 GLN A CA 1
ATOM 2247 C C . GLN A 1 271 ? -8.851 17.644 23.700 1.00 53.59 271 GLN A C 1
ATOM 2249 O O . GLN A 1 271 ? -8.192 16.668 23.381 1.00 53.59 271 GLN A O 1
ATOM 2254 N N . ARG A 1 272 ? -10.191 17.719 23.601 1.00 46.84 272 ARG A N 1
ATOM 2255 C CA . ARG A 1 272 ? -11.107 16.685 23.080 1.00 46.84 272 ARG A CA 1
ATOM 2256 C C . ARG A 1 272 ? -10.816 16.378 21.598 1.00 46.84 272 ARG A C 1
ATOM 2258 O O . ARG A 1 272 ? -11.356 17.093 20.748 1.00 46.84 272 ARG A O 1
ATOM 2265 N N . PRO A 1 273 ? -10.102 15.299 21.233 1.00 37.78 273 PRO A N 1
ATOM 2266 C CA . PRO A 1 273 ? -10.067 14.857 19.855 1.00 37.78 273 PRO A CA 1
ATOM 2267 C C . PRO A 1 273 ? -11.245 13.891 19.696 1.00 37.78 273 PRO A C 1
ATOM 2269 O O . PRO A 1 273 ? -11.382 12.900 20.417 1.00 37.78 273 PRO A O 1
ATOM 2272 N N . ARG A 1 274 ? -12.154 14.198 18.769 1.00 37.84 274 ARG A N 1
ATOM 2273 C CA . ARG A 1 274 ? -13.069 13.173 18.262 1.00 37.84 274 ARG A CA 1
ATOM 2274 C C . ARG A 1 274 ? -12.189 12.070 17.646 1.00 37.84 274 ARG A C 1
ATOM 2276 O O . ARG A 1 274 ? -11.225 12.399 16.960 1.00 37.84 274 ARG A O 1
ATOM 2283 N N . PHE A 1 275 ? -12.558 10.811 17.876 1.00 39.72 275 PHE A N 1
ATOM 2284 C CA . PHE A 1 275 ? -11.954 9.563 17.366 1.00 39.72 275 PHE A CA 1
ATOM 2285 C C . PHE A 1 275 ? -10.957 8.873 18.283 1.00 39.72 275 PHE A C 1
ATOM 2287 O O . PHE A 1 275 ? -9.745 9.057 18.238 1.00 39.72 275 PHE A O 1
ATOM 2294 N N . THR A 1 276 ? -11.582 8.030 19.085 1.00 37.34 276 THR A N 1
ATOM 2295 C CA . THR A 1 276 ? -11.073 6.988 19.944 1.00 37.34 276 THR A CA 1
ATOM 2296 C C . THR A 1 276 ? -10.893 5.684 19.173 1.00 37.34 276 THR A C 1
ATOM 2298 O O . THR A 1 276 ? -11.625 5.396 18.229 1.00 37.34 276 THR A O 1
ATOM 2301 N N . GLU A 1 277 ? -9.865 4.939 19.550 1.00 43.16 277 GLU A N 1
ATOM 2302 C CA . GLU A 1 277 ? -9.270 3.846 18.784 1.00 43.16 277 GLU A CA 1
ATOM 2303 C C . GLU A 1 277 ? -9.988 2.504 18.980 1.00 43.16 277 GLU A C 1
ATOM 2305 O O . GLU A 1 277 ? -10.578 2.272 20.029 1.00 43.16 277 GLU A O 1
ATOM 2310 N N . ILE A 1 278 ? -9.924 1.648 17.956 1.00 44.12 278 ILE A N 1
ATOM 2311 C CA . ILE A 1 278 ? -10.893 0.605 17.585 1.00 44.12 278 ILE A CA 1
ATOM 2312 C C . ILE A 1 278 ? -10.445 -0.793 18.037 1.00 44.12 278 ILE A C 1
ATOM 2314 O O . ILE A 1 278 ? -9.363 -1.241 17.674 1.00 44.12 278 ILE A O 1
ATOM 2318 N N . VAL A 1 279 ? -11.329 -1.541 18.699 1.00 31.67 279 VAL A N 1
ATOM 2319 C CA . VAL A 1 279 ? -11.317 -3.015 18.736 1.00 31.67 279 VAL A CA 1
ATOM 2320 C C . VAL A 1 279 ? -12.449 -3.494 17.825 1.00 31.67 279 VAL A C 1
ATOM 2322 O O . VAL A 1 279 ? -13.618 -3.468 18.235 1.00 31.67 279 VAL A O 1
ATOM 2325 N N . PRO A 1 280 ? -12.165 -3.845 16.560 1.00 29.95 280 PRO A N 1
ATOM 2326 C CA . PRO A 1 280 ? -13.200 -4.314 15.664 1.00 29.95 280 PRO A CA 1
ATOM 2327 C C . PRO A 1 280 ? -13.497 -5.799 15.905 1.00 29.95 280 PRO A C 1
ATOM 2329 O O . PRO A 1 280 ? -12.603 -6.643 15.932 1.00 29.95 280 PRO A O 1
ATOM 2332 N N . LYS A 1 281 ? -14.781 -6.126 16.042 1.00 31.48 281 LYS A N 1
ATOM 2333 C CA . LYS A 1 281 ? -15.319 -7.487 16.024 1.00 31.48 281 LYS A CA 1
ATOM 2334 C C . LYS A 1 281 ? -16.018 -7.709 14.689 1.00 31.48 281 LYS A C 1
ATOM 2336 O O . LYS A 1 281 ? -17.044 -7.087 14.434 1.00 31.48 281 LYS A O 1
ATOM 2341 N N . ILE A 1 282 ? -15.492 -8.603 13.859 1.00 28.73 28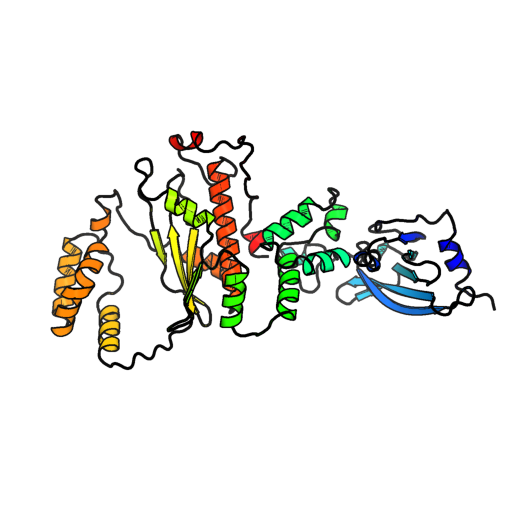2 ILE A N 1
ATOM 2342 C CA . ILE A 1 282 ? -16.132 -9.037 12.613 1.00 28.73 282 ILE A CA 1
ATOM 2343 C C . ILE A 1 282 ? -16.891 -10.339 12.889 1.00 28.73 282 ILE A C 1
ATOM 2345 O O . ILE A 1 282 ? -16.345 -11.284 13.455 1.00 28.73 282 ILE A O 1
ATOM 2349 N N . THR A 1 283 ? -18.156 -10.393 12.491 1.00 30.06 283 THR A N 1
ATOM 2350 C CA . THR A 1 283 ? -19.060 -11.537 12.663 1.00 30.06 283 THR A CA 1
ATOM 2351 C C . THR A 1 283 ? -19.676 -11.892 11.320 1.00 30.06 283 THR A C 1
ATOM 2353 O O . THR A 1 283 ? -20.329 -11.042 10.728 1.00 30.06 283 THR A O 1
ATOM 2356 N N . ALA A 1 284 ? -19.504 -13.115 10.820 1.00 25.84 284 ALA A N 1
ATOM 2357 C CA . ALA A 1 284 ? -20.203 -13.531 9.600 1.00 25.84 284 ALA A CA 1
ATOM 2358 C C . ALA A 1 284 ? -21.722 -13.603 9.810 1.00 25.84 284 ALA A C 1
ATOM 2360 O O . ALA A 1 284 ? -22.203 -13.718 10.943 1.00 25.84 284 ALA A O 1
ATOM 2361 N N . GLU A 1 285 ? -22.463 -13.551 8.703 1.00 29.23 285 GLU A N 1
ATOM 2362 C CA . GLU A 1 285 ? -23.910 -13.720 8.638 1.00 29.23 285 GLU A CA 1
ATOM 2363 C C . GLU A 1 285 ? -24.397 -14.866 9.547 1.00 29.23 285 GLU A C 1
ATOM 2365 O O . GLU A 1 285 ? -24.284 -16.053 9.237 1.00 29.23 285 GLU A O 1
ATOM 2370 N N . LYS A 1 286 ? -25.031 -14.516 10.672 1.00 26.91 286 LYS A N 1
ATOM 2371 C CA . LYS A 1 286 ? -26.024 -15.404 11.265 1.00 26.91 286 LYS A CA 1
ATOM 2372 C C . LYS A 1 286 ? -27.257 -15.345 10.366 1.00 26.91 286 LYS A C 1
ATOM 2374 O O . LYS A 1 286 ? -28.203 -14.622 10.659 1.00 26.91 286 LYS A O 1
ATOM 2379 N N . LYS A 1 287 ? -27.340 -16.250 9.392 1.00 27.36 287 LYS A N 1
ATOM 2380 C CA . LYS A 1 287 ? -28.569 -17.052 9.320 1.00 27.36 287 LYS A CA 1
ATOM 2381 C C . LYS A 1 287 ? -28.516 -18.082 10.439 1.00 27.36 287 LYS A C 1
ATOM 2383 O O . LYS A 1 287 ? -28.459 -19.283 10.210 1.00 27.36 287 LYS A O 1
ATOM 2388 N N . MET A 1 288 ? -28.541 -17.598 11.677 1.00 24.09 288 MET A N 1
ATOM 2389 C CA . MET A 1 288 ? -29.021 -18.429 12.761 1.00 24.09 288 MET A CA 1
ATOM 2390 C C . MET A 1 288 ? -30.534 -18.361 12.632 1.00 24.09 288 MET A C 1
ATOM 2392 O O . MET A 1 288 ? -31.180 -17.456 13.152 1.00 24.09 288 MET A O 1
ATOM 2396 N N . ALA A 1 289 ? -31.088 -19.295 11.864 1.00 24.81 289 ALA A N 1
ATOM 2397 C CA . ALA A 1 289 ? -32.418 -19.768 12.178 1.00 24.81 289 ALA A CA 1
ATOM 2398 C C . ALA A 1 289 ? -32.315 -20.363 13.589 1.00 24.81 289 ALA A C 1
ATOM 2400 O O . ALA A 1 289 ? -31.901 -21.507 13.758 1.00 24.81 289 ALA A O 1
ATOM 2401 N N . ILE A 1 290 ? -32.603 -19.556 14.611 1.00 24.95 290 ILE A N 1
ATOM 2402 C CA . ILE A 1 290 ? -33.022 -20.111 15.892 1.00 24.95 290 ILE A CA 1
ATOM 2403 C C . ILE A 1 290 ? -34.451 -20.565 15.649 1.00 24.95 290 ILE A C 1
ATOM 2405 O O . ILE A 1 290 ? -35.378 -19.760 15.661 1.00 24.95 290 ILE A O 1
ATOM 2409 N N . ALA A 1 291 ? -34.625 -21.843 15.344 1.00 26.39 291 ALA A N 1
ATOM 2410 C CA . ALA A 1 291 ? -35.942 -22.446 15.397 1.00 26.39 291 ALA A CA 1
ATOM 2411 C C . ALA A 1 291 ? -36.222 -22.836 16.851 1.00 26.39 291 ALA A C 1
ATOM 2413 O O . ALA A 1 291 ? -36.084 -23.997 17.223 1.00 26.39 291 ALA A O 1
ATOM 2414 N N . THR A 1 292 ? -36.585 -21.846 17.666 1.00 32.78 292 THR A N 1
ATOM 2415 C CA . THR A 1 292 ? -37.539 -22.038 18.761 1.00 32.78 292 THR A CA 1
ATOM 2416 C C . THR A 1 292 ? -38.480 -20.831 18.786 1.00 32.78 292 THR A C 1
ATOM 2418 O O . THR A 1 292 ? -38.068 -19.671 18.703 1.00 32.78 292 THR A O 1
ATOM 2421 N N . ASP A 1 293 ? -39.778 -21.115 18.839 1.00 37.53 293 ASP A N 1
ATOM 2422 C CA . ASP A 1 293 ? -40.846 -20.148 18.554 1.00 37.53 293 ASP A CA 1
ATOM 2423 C C . ASP A 1 293 ? -41.000 -19.069 19.648 1.00 37.53 293 ASP A C 1
ATOM 2425 O O . ASP A 1 293 ? -41.629 -18.032 19.433 1.00 37.53 293 ASP A O 1
ATOM 2429 N N . GLU A 1 294 ? -40.388 -19.278 20.817 1.00 42.34 294 GLU A N 1
ATOM 2430 C CA . GLU A 1 294 ? -40.513 -18.399 21.984 1.00 42.34 294 GLU A CA 1
ATOM 2431 C C . GLU A 1 294 ? -39.495 -17.241 21.985 1.00 42.34 294 GLU A C 1
ATOM 2433 O O . GLU A 1 294 ? -39.838 -16.117 22.353 1.00 42.34 294 GLU A O 1
ATOM 2438 N N . GLU A 1 295 ? -38.264 -17.452 21.508 1.00 41.22 295 GLU A N 1
ATOM 2439 C CA . GLU A 1 295 ? -37.190 -16.444 21.578 1.00 41.22 295 GLU A CA 1
ATOM 2440 C C . GLU A 1 295 ? -37.379 -15.320 20.542 1.00 41.22 295 GLU A C 1
ATOM 2442 O O . GLU A 1 295 ? -37.139 -14.144 20.821 1.00 41.22 295 GLU A O 1
ATOM 2447 N N . THR A 1 296 ? -37.929 -15.648 19.369 1.00 43.28 296 THR A N 1
ATOM 2448 C CA . THR A 1 296 ? -38.268 -14.657 18.331 1.00 43.28 296 THR A CA 1
ATOM 2449 C C . THR A 1 296 ? -39.362 -13.697 18.809 1.00 43.28 296 THR A C 1
ATOM 2451 O O . THR A 1 296 ? -39.313 -12.499 18.522 1.00 43.28 296 THR A O 1
ATOM 2454 N N . ALA A 1 297 ? -40.332 -14.192 19.584 1.00 46.91 297 ALA A N 1
ATOM 2455 C CA . ALA A 1 297 ? -41.371 -13.363 20.188 1.00 46.91 297 ALA A CA 1
ATOM 2456 C C . ALA A 1 297 ? -40.799 -12.428 21.267 1.00 46.91 297 ALA A C 1
ATOM 2458 O O . ALA A 1 297 ? -41.184 -11.258 21.322 1.00 46.91 297 ALA A O 1
ATOM 2459 N N . ILE A 1 298 ? -39.841 -12.907 22.069 1.00 43.84 298 ILE A N 1
ATOM 2460 C CA . ILE A 1 298 ? -39.155 -12.124 23.110 1.00 43.84 298 ILE A CA 1
ATOM 2461 C C . ILE A 1 298 ? -38.281 -11.032 22.484 1.00 43.84 298 ILE A C 1
ATOM 2463 O O . ILE A 1 298 ? -38.411 -9.868 22.852 1.00 43.84 298 ILE A O 1
ATOM 2467 N N . VAL A 1 299 ? -37.458 -11.357 21.482 1.00 44.81 299 VAL A N 1
ATOM 2468 C CA . VAL A 1 299 ? -36.605 -10.377 20.781 1.00 44.81 299 VAL A CA 1
ATOM 2469 C C . VAL A 1 299 ? -37.443 -9.323 20.054 1.00 44.81 299 VAL A C 1
ATOM 2471 O O . VAL A 1 299 ? -37.125 -8.133 20.105 1.00 44.81 299 VAL A O 1
ATOM 2474 N N . ASN A 1 300 ? -38.541 -9.729 19.411 1.00 50.75 300 ASN A N 1
ATOM 2475 C CA . ASN A 1 300 ? -39.468 -8.785 18.789 1.00 50.75 300 ASN A CA 1
ATOM 2476 C C . ASN A 1 300 ? -40.199 -7.926 19.829 1.00 50.75 300 ASN A C 1
ATOM 2478 O O . ASN A 1 300 ? -40.462 -6.760 19.554 1.00 50.75 300 ASN A O 1
ATOM 2482 N N . SER A 1 301 ? -40.478 -8.456 21.023 1.00 46.59 301 SER A N 1
ATOM 2483 C CA . SER A 1 301 ? -41.076 -7.697 22.129 1.00 46.59 301 SER A CA 1
ATOM 2484 C C . SER A 1 301 ? -40.091 -6.687 22.720 1.00 46.59 301 SER A C 1
ATOM 2486 O O . SER A 1 301 ? -40.436 -5.519 22.843 1.00 46.59 301 SER A O 1
ATOM 2488 N N . VAL A 1 302 ? -38.836 -7.071 22.968 1.00 44.34 302 VAL A N 1
ATOM 2489 C CA . VAL A 1 302 ? -37.766 -6.153 23.407 1.00 44.34 302 VAL A CA 1
ATOM 2490 C C . VAL A 1 302 ? -37.598 -5.003 22.409 1.00 44.34 302 VAL A C 1
ATOM 2492 O O . VAL A 1 302 ? -37.618 -3.842 22.802 1.00 44.34 302 VAL A O 1
ATOM 2495 N N . LYS A 1 303 ? -37.539 -5.295 21.103 1.00 48.19 303 LYS A N 1
ATOM 2496 C CA . LYS A 1 303 ? -37.457 -4.261 20.053 1.00 48.19 303 LYS A CA 1
ATOM 2497 C C . LYS A 1 303 ? -38.711 -3.392 19.939 1.00 48.19 303 LYS A C 1
ATOM 2499 O O . LYS A 1 303 ? -38.610 -2.236 19.541 1.00 48.19 303 LYS A O 1
ATOM 2504 N N . ARG A 1 304 ? -39.888 -3.949 20.235 1.00 51.34 304 ARG A N 1
ATOM 2505 C CA . ARG A 1 304 ? -41.177 -3.247 20.166 1.00 51.34 304 ARG A CA 1
ATOM 2506 C C . ARG A 1 304 ? -41.422 -2.349 21.379 1.00 51.34 304 ARG A C 1
ATOM 2508 O O . ARG A 1 304 ? -42.100 -1.339 21.227 1.00 51.34 304 ARG A O 1
ATOM 2515 N N . TYR A 1 305 ? -40.900 -2.719 22.547 1.00 49.41 305 TYR A N 1
ATOM 2516 C CA . TYR A 1 305 ? -41.224 -2.075 23.821 1.00 49.41 305 TYR A CA 1
ATOM 2517 C C . TYR A 1 305 ? -40.068 -1.293 24.463 1.00 49.41 305 TYR A C 1
ATOM 2519 O O . TYR A 1 305 ? -40.330 -0.521 25.375 1.00 49.41 305 TYR A O 1
ATOM 2527 N N . LEU A 1 306 ? -38.822 -1.434 23.995 1.00 50.72 306 LEU A N 1
ATOM 2528 C CA . LEU A 1 306 ? -37.676 -0.620 24.439 1.00 50.72 306 LEU A CA 1
ATOM 2529 C C . LEU A 1 306 ? -37.074 0.189 23.271 1.00 50.72 306 LEU A C 1
ATOM 2531 O O . LEU A 1 306 ? -35.942 -0.072 22.855 1.00 50.72 306 LEU A O 1
ATOM 2535 N N . PRO A 1 307 ? -37.805 1.149 22.675 1.00 45.78 307 PRO A N 1
ATOM 2536 C CA . PRO A 1 307 ? -37.225 2.019 21.662 1.00 45.78 307 PRO A CA 1
ATOM 2537 C C . PRO A 1 307 ? -36.324 3.061 22.334 1.00 45.78 307 PRO A C 1
ATOM 2539 O O . PRO A 1 307 ? -36.846 3.927 23.014 1.00 45.78 307 PRO A O 1
ATOM 2542 N N . THR A 1 308 ? -34.999 2.983 22.136 1.00 48.34 308 THR A N 1
ATOM 2543 C CA . THR A 1 308 ? -34.006 4.066 22.374 1.00 48.34 308 THR A CA 1
ATOM 2544 C C . THR A 1 308 ? -34.429 5.096 23.422 1.00 48.34 308 THR A C 1
ATOM 2546 O O . THR A 1 308 ? -34.696 6.252 23.091 1.00 48.34 308 THR A O 1
ATOM 2549 N N . VAL A 1 309 ? -34.555 4.663 24.673 1.00 46.34 309 VAL A N 1
ATOM 2550 C CA . VAL A 1 309 ? -35.052 5.539 25.724 1.00 46.34 309 VAL A CA 1
ATOM 2551 C C . VAL A 1 309 ? -33.864 6.186 26.422 1.00 46.34 309 VAL A C 1
ATOM 2553 O O . VAL A 1 309 ? -33.047 5.514 27.049 1.00 46.34 309 VAL A O 1
ATOM 2556 N N . HIS A 1 310 ? -33.730 7.497 26.250 1.00 53.56 310 HIS A N 1
ATOM 2557 C CA . HIS A 1 310 ? -32.800 8.308 27.021 1.00 53.56 310 HIS A CA 1
ATOM 2558 C C . HIS A 1 310 ? -33.510 8.725 28.307 1.00 53.56 310 HIS A C 1
ATOM 2560 O O . HIS A 1 310 ? -34.289 9.671 28.299 1.00 53.56 310 HIS A O 1
ATOM 2566 N N . TRP A 1 311 ? -33.280 7.992 29.396 1.00 63.97 311 TRP A N 1
ATOM 2567 C CA . TRP A 1 311 ? -33.835 8.364 30.693 1.00 63.97 311 TRP A CA 1
ATOM 2568 C C . TRP A 1 311 ? -32.932 9.383 31.393 1.00 63.97 311 TRP A C 1
ATOM 2570 O O . TRP A 1 311 ? -31.789 9.091 31.778 1.00 63.97 311 TRP A O 1
ATOM 2580 N N . ASP A 1 312 ? -33.466 10.588 31.561 1.00 62.06 312 ASP A N 1
ATOM 2581 C CA . ASP A 1 312 ? -32.776 11.712 32.191 1.00 62.06 312 ASP A CA 1
ATOM 2582 C C . ASP A 1 312 ? -32.817 11.638 33.728 1.00 62.06 312 ASP A C 1
ATOM 2584 O O . ASP A 1 312 ? -32.007 12.280 34.399 1.00 62.06 312 ASP A O 1
ATOM 2588 N N . SER A 1 313 ? -33.698 10.828 34.322 1.00 73.69 313 SER A N 1
ATOM 2589 C CA . SER A 1 313 ? -33.741 10.594 35.770 1.00 73.69 313 SER A CA 1
ATOM 2590 C C . SER A 1 313 ? -34.168 9.170 36.138 1.00 73.69 313 SER A C 1
ATOM 2592 O O . SER A 1 313 ? -34.741 8.438 35.329 1.00 73.69 313 SER A O 1
ATOM 2594 N N . GLU A 1 314 ? -33.861 8.774 37.377 1.00 81.25 314 GLU A N 1
ATOM 2595 C CA . GLU A 1 314 ? -34.267 7.481 37.942 1.00 81.25 314 GLU A CA 1
ATOM 2596 C C . GLU A 1 314 ? -35.800 7.376 38.018 1.00 81.25 314 GLU A C 1
ATOM 2598 O O . GLU A 1 314 ? -36.382 6.309 37.805 1.00 81.25 314 GLU A O 1
ATOM 2603 N N . GLU A 1 315 ? -36.459 8.499 38.299 1.00 82.31 315 GLU A N 1
ATOM 2604 C CA . GLU A 1 315 ? -37.908 8.632 38.349 1.00 82.31 315 GLU A CA 1
ATOM 2605 C C . GLU A 1 315 ? -38.551 8.426 36.973 1.00 82.31 315 GLU A C 1
ATOM 2607 O O . GLU A 1 315 ? -39.541 7.696 36.885 1.00 82.31 315 GLU A O 1
ATOM 2612 N N . ASP A 1 316 ? -37.963 8.986 35.911 1.00 79.69 316 ASP A N 1
ATOM 2613 C CA . ASP A 1 316 ? -38.461 8.822 34.537 1.00 79.69 316 ASP A CA 1
ATOM 2614 C C . ASP A 1 316 ? -38.382 7.357 34.094 1.00 79.69 316 ASP A C 1
ATOM 2616 O O . ASP A 1 316 ? -39.356 6.810 33.576 1.00 79.69 316 ASP A O 1
ATOM 2620 N N . PHE A 1 317 ? -37.263 6.682 34.383 1.00 81.44 317 PHE A N 1
ATOM 2621 C CA . PHE A 1 317 ? -37.109 5.252 34.103 1.00 81.44 317 PHE A CA 1
ATOM 2622 C C . PHE A 1 317 ? -38.152 4.408 34.821 1.00 81.44 317 PHE A C 1
ATOM 2624 O O . PHE A 1 317 ? -38.794 3.559 34.206 1.00 81.44 317 PHE A O 1
ATOM 2631 N N . LYS A 1 318 ? -38.340 4.625 36.128 1.00 82.62 318 LYS A N 1
ATOM 2632 C CA . LYS A 1 318 ? -39.323 3.856 36.901 1.00 82.62 318 LYS A CA 1
ATOM 2633 C C . LYS A 1 318 ? -40.744 4.117 36.412 1.00 82.62 318 LYS A C 1
ATOM 2635 O O . LYS A 1 318 ? -41.518 3.166 36.329 1.00 82.62 318 LYS A O 1
ATOM 2640 N N . GLY A 1 319 ? -41.076 5.369 36.099 1.00 82.00 319 GLY A N 1
ATOM 2641 C CA . GLY A 1 319 ? -42.388 5.761 35.588 1.00 82.00 319 GLY A CA 1
ATOM 2642 C C . GLY A 1 319 ? -42.707 5.081 34.260 1.00 82.00 319 GLY A C 1
ATOM 2643 O O . GLY A 1 319 ? -43.683 4.338 34.164 1.00 82.00 319 GLY A O 1
ATOM 2644 N N . GLU A 1 320 ? -41.833 5.239 33.268 1.00 80.31 320 GLU A N 1
ATOM 2645 C CA . GLU A 1 320 ? -42.034 4.635 31.950 1.00 80.31 320 GLU A CA 1
ATOM 2646 C C . GLU A 1 320 ? -41.958 3.108 31.981 1.00 80.31 320 GLU A C 1
ATOM 2648 O O . GLU A 1 320 ? -42.707 2.436 31.270 1.00 80.31 320 GLU A O 1
ATOM 2653 N N . LEU A 1 321 ? -41.095 2.530 32.823 1.00 81.50 321 LEU A N 1
ATOM 2654 C CA . LEU A 1 321 ? -41.028 1.082 32.984 1.00 81.50 321 LEU A CA 1
ATOM 2655 C C . LEU A 1 321 ? -42.342 0.525 33.539 1.00 81.50 321 LEU A C 1
ATOM 2657 O O . LEU A 1 321 ? -42.778 -0.532 33.092 1.00 81.50 321 LEU A O 1
ATOM 2661 N N . ILE A 1 322 ? -42.991 1.212 34.482 1.00 83.19 322 ILE A N 1
ATOM 2662 C CA . ILE A 1 322 ? -44.304 0.800 35.000 1.00 83.19 322 ILE A CA 1
ATOM 2663 C C . ILE A 1 322 ? -45.351 0.821 33.881 1.00 83.19 322 ILE A C 1
ATOM 2665 O O . ILE A 1 322 ? -46.091 -0.157 33.725 1.00 83.19 322 ILE A O 1
ATOM 2669 N N . ASP A 1 323 ? -45.376 1.880 33.075 1.00 81.31 323 ASP A N 1
ATOM 2670 C CA . ASP A 1 323 ? -46.321 2.020 31.963 1.00 81.31 323 ASP A CA 1
ATOM 2671 C C . ASP A 1 323 ? -46.096 0.945 30.890 1.00 81.31 323 ASP A C 1
ATOM 2673 O O . ASP A 1 323 ? -47.040 0.295 30.427 1.00 81.31 323 ASP A O 1
ATOM 2677 N N . LEU A 1 324 ? -44.832 0.674 30.554 1.00 77.88 324 LEU A N 1
ATOM 2678 C CA . LEU A 1 324 ? -44.445 -0.394 29.637 1.00 77.88 324 LEU A CA 1
ATOM 2679 C C . LEU A 1 324 ? -44.821 -1.769 30.189 1.00 77.88 324 LEU A C 1
ATOM 2681 O O . LEU A 1 324 ? -45.473 -2.549 29.491 1.00 77.88 324 LEU A O 1
ATOM 2685 N N . MET A 1 325 ? -44.498 -2.050 31.452 1.00 78.38 325 MET A N 1
ATOM 2686 C CA . MET A 1 325 ? -44.835 -3.310 32.114 1.00 78.38 325 MET A CA 1
ATOM 2687 C C . MET A 1 325 ? -46.344 -3.571 32.136 1.00 78.38 325 MET A C 1
ATOM 2689 O O . MET A 1 325 ? -46.748 -4.730 32.040 1.00 78.38 325 MET A O 1
ATOM 2693 N N . CYS A 1 326 ? -47.184 -2.534 32.200 1.00 81.94 326 CYS A N 1
ATOM 2694 C CA . CYS A 1 326 ? -48.641 -2.685 32.119 1.00 81.94 326 CYS A CA 1
ATOM 2695 C C . CYS A 1 326 ? -49.120 -3.201 30.751 1.00 81.94 326 CYS A C 1
ATOM 2697 O O . CYS A 1 326 ? -50.165 -3.847 30.674 1.00 81.94 326 CYS A O 1
ATOM 2699 N N . SER A 1 327 ? -48.357 -2.956 29.683 1.00 80.00 327 SER A N 1
ATOM 2700 C CA . SER A 1 327 ? -48.652 -3.452 28.331 1.00 80.00 327 SER A CA 1
ATOM 2701 C C . SER A 1 327 ? -48.091 -4.852 28.047 1.00 80.00 327 SER A C 1
ATOM 2703 O O . SER A 1 327 ? -48.446 -5.474 27.044 1.00 80.00 327 SER A O 1
ATOM 2705 N N . TRP A 1 328 ? -47.213 -5.356 28.916 1.00 84.12 328 TRP A N 1
ATOM 2706 C CA . TRP A 1 328 ? -46.502 -6.615 28.718 1.00 84.12 328 TRP A CA 1
ATOM 2707 C C . TRP A 1 328 ? -47.275 -7.809 29.254 1.00 84.12 328 TRP A C 1
ATOM 2709 O O . TRP A 1 328 ? -47.917 -7.745 30.306 1.00 84.12 328 TRP A O 1
ATOM 2719 N N . ASP A 1 329 ? -47.135 -8.949 28.581 1.00 85.06 329 ASP A N 1
ATOM 2720 C CA . ASP A 1 329 ? -47.634 -10.200 29.126 1.00 85.06 329 ASP A CA 1
ATOM 2721 C C . ASP A 1 329 ? -46.838 -10.615 30.378 1.00 85.06 329 ASP A C 1
ATOM 2723 O O . ASP A 1 329 ? -45.671 -10.265 30.581 1.00 85.06 329 ASP A O 1
ATOM 2727 N N . LYS A 1 330 ? -47.488 -11.399 31.241 1.00 81.00 330 LYS A N 1
ATOM 2728 C CA . LYS A 1 330 ? -46.948 -11.750 32.556 1.00 81.00 330 LYS A CA 1
ATOM 2729 C C . LYS A 1 330 ? -45.677 -12.604 32.484 1.00 81.00 330 LYS A C 1
ATOM 2731 O O . LYS A 1 330 ? -44.862 -12.521 33.401 1.00 81.00 330 LYS A O 1
ATOM 2736 N N . LYS A 1 331 ? -45.488 -13.407 31.429 1.00 77.56 331 LYS A N 1
ATOM 2737 C CA . LYS A 1 331 ? -44.260 -14.197 31.252 1.00 77.56 331 LYS A CA 1
ATOM 2738 C C . LYS A 1 331 ? -43.091 -13.276 30.912 1.00 77.56 331 LYS A C 1
ATOM 2740 O O . LYS A 1 331 ? -42.033 -13.406 31.525 1.00 77.56 331 LYS A O 1
ATOM 2745 N N . PHE A 1 332 ? -43.297 -12.305 30.022 1.00 74.25 332 PHE A N 1
ATOM 2746 C CA . PHE A 1 332 ? -42.261 -11.331 29.683 1.00 74.25 332 PHE A CA 1
ATOM 2747 C C . PHE A 1 332 ? -41.896 -10.426 30.866 1.00 74.25 332 PHE A C 1
ATOM 2749 O O . PHE A 1 332 ? -40.716 -10.187 31.097 1.00 74.25 332 PHE A O 1
ATOM 2756 N N . GLN A 1 333 ? -42.863 -9.999 31.686 1.00 78.06 333 GLN A N 1
ATOM 2757 C CA . GLN A 1 333 ? -42.566 -9.226 32.904 1.00 78.06 333 GLN A CA 1
ATOM 2758 C C . GLN A 1 333 ? -41.639 -9.976 33.877 1.00 78.06 333 GLN A C 1
ATOM 2760 O O . GLN A 1 333 ? -40.743 -9.369 34.466 1.00 78.06 333 GLN A O 1
ATOM 2765 N N . VAL A 1 334 ? -41.857 -11.285 34.061 1.00 79.56 334 VAL A N 1
ATOM 2766 C CA . VAL A 1 334 ? -41.003 -12.131 34.913 1.00 79.56 334 VAL A CA 1
ATOM 2767 C C . VAL A 1 334 ? -39.607 -12.256 34.308 1.00 79.56 334 VAL A C 1
ATOM 2769 O O . VAL A 1 334 ? -38.626 -12.041 35.014 1.00 79.56 334 VAL A O 1
ATOM 2772 N N . TYR A 1 335 ? -39.523 -12.527 33.004 1.00 74.31 335 TYR A N 1
ATOM 2773 C CA . TYR A 1 335 ? -38.255 -12.627 32.284 1.00 74.31 335 TYR A CA 1
ATOM 2774 C C . TYR A 1 335 ? -37.449 -11.321 32.344 1.00 74.31 335 TYR A C 1
ATOM 2776 O O . TYR A 1 335 ? -36.274 -11.332 32.702 1.00 74.31 335 TYR A O 1
ATOM 2784 N N . PHE A 1 336 ? -38.092 -10.181 32.077 1.00 77.31 336 PHE A N 1
ATOM 2785 C CA . PHE A 1 336 ? -37.463 -8.862 32.130 1.00 77.31 336 PHE A CA 1
ATOM 2786 C C . PHE A 1 336 ? -36.889 -8.571 33.519 1.00 77.31 336 PHE A C 1
ATOM 2788 O O . PHE A 1 336 ? -35.732 -8.177 33.638 1.00 77.31 336 PHE A O 1
ATOM 2795 N N . LYS A 1 337 ? -37.658 -8.829 34.584 1.00 79.69 337 LYS A N 1
ATOM 2796 C CA . LYS A 1 337 ? -37.189 -8.635 35.965 1.00 79.69 337 LYS A CA 1
ATOM 2797 C C . LYS A 1 337 ? -36.006 -9.525 36.337 1.00 79.69 337 LYS A C 1
ATOM 2799 O O . LYS A 1 337 ? -35.165 -9.091 37.110 1.00 79.69 337 LYS A O 1
ATOM 2804 N N . GLN A 1 338 ? -35.963 -10.754 35.829 1.00 76.81 338 GLN A N 1
ATOM 2805 C CA . GLN A 1 338 ? -34.909 -11.715 36.165 1.00 76.81 338 GLN A CA 1
ATOM 2806 C C . GLN A 1 338 ? -33.620 -11.508 35.369 1.00 76.81 338 GLN A C 1
ATOM 2808 O O . GLN A 1 338 ? -32.557 -11.890 35.852 1.00 76.81 338 GLN A O 1
ATOM 2813 N N . HIS A 1 339 ? -33.708 -10.955 34.157 1.00 67.44 339 HIS A N 1
ATOM 2814 C CA . HIS A 1 339 ? -32.596 -11.004 33.204 1.00 67.44 339 HIS A CA 1
ATOM 2815 C C . HIS A 1 339 ? -32.239 -9.675 32.535 1.00 67.44 339 HIS A C 1
ATOM 2817 O O . HIS A 1 339 ? -31.184 -9.609 31.922 1.00 67.44 339 HIS A O 1
ATOM 2823 N N . ILE A 1 340 ? -33.096 -8.649 32.592 1.00 67.75 340 ILE A N 1
ATOM 2824 C CA . ILE A 1 340 ? -32.903 -7.394 31.839 1.00 67.75 340 ILE A CA 1
ATOM 2825 C C . ILE A 1 340 ? -32.918 -6.167 32.760 1.00 67.75 340 ILE A C 1
ATOM 2827 O O . ILE A 1 340 ? -32.267 -5.173 32.457 1.00 67.75 340 ILE A O 1
ATOM 2831 N N . TYR A 1 341 ? -33.646 -6.215 33.881 1.00 77.38 341 TYR A N 1
ATOM 2832 C CA . TYR A 1 341 ? -33.868 -5.054 34.749 1.00 77.38 341 TYR A CA 1
ATOM 2833 C C . TYR A 1 341 ? -32.569 -4.405 35.233 1.00 77.38 341 TYR A C 1
ATOM 2835 O O . TYR A 1 341 ? -32.429 -3.193 35.108 1.00 77.38 341 TYR A O 1
ATOM 2843 N N . ASP A 1 342 ? -31.623 -5.195 35.746 1.00 69.75 342 ASP A N 1
ATOM 2844 C CA . ASP A 1 342 ? -30.363 -4.663 36.274 1.00 69.75 342 ASP A CA 1
ATOM 2845 C C . ASP A 1 342 ? -29.522 -4.009 35.170 1.00 69.75 342 ASP A C 1
ATOM 2847 O O . ASP A 1 342 ? -28.949 -2.939 35.372 1.00 69.75 342 ASP A O 1
ATOM 2851 N N . ASP A 1 343 ? -29.499 -4.595 33.973 1.00 58.75 343 ASP A N 1
ATOM 2852 C CA . ASP A 1 343 ? -28.799 -4.016 32.826 1.00 58.75 343 ASP A CA 1
ATOM 2853 C C . ASP A 1 343 ? -29.465 -2.708 32.385 1.00 58.75 343 ASP A C 1
ATOM 2855 O O . ASP A 1 343 ? -28.793 -1.688 32.250 1.00 58.75 343 ASP A O 1
ATOM 2859 N N . ALA A 1 344 ? -30.794 -2.699 32.241 1.00 64.50 344 ALA A N 1
ATOM 2860 C CA . ALA A 1 344 ? -31.558 -1.508 31.871 1.00 64.50 344 ALA A CA 1
ATOM 2861 C C . ALA A 1 344 ? -31.415 -0.380 32.908 1.00 64.50 344 ALA A C 1
ATOM 2863 O O . ALA A 1 344 ? -31.276 0.786 32.540 1.00 64.50 344 ALA A O 1
ATOM 2864 N N . TRP A 1 345 ? -31.384 -0.726 34.197 1.00 72.06 345 TRP A N 1
ATOM 2865 C CA . TRP A 1 345 ? -31.136 0.205 35.295 1.00 72.06 345 TRP A CA 1
ATOM 2866 C C . TRP A 1 345 ? -29.755 0.861 35.195 1.00 72.06 345 TRP A C 1
ATOM 2868 O O . TRP A 1 345 ? -29.610 2.070 35.368 1.00 72.06 345 TRP A O 1
ATOM 2878 N N . ASN A 1 346 ? -28.729 0.071 34.884 1.00 62.38 346 ASN A N 1
ATOM 2879 C CA . ASN A 1 346 ? -27.351 0.549 34.788 1.00 62.38 346 ASN A CA 1
ATOM 2880 C C . ASN A 1 346 ? -27.064 1.343 33.500 1.00 62.38 346 ASN A C 1
ATOM 2882 O O . ASN A 1 346 ? -26.003 1.953 33.383 1.00 62.38 346 ASN A O 1
ATOM 2886 N N . MET A 1 347 ? -27.999 1.369 32.546 1.00 58.28 347 MET A N 1
ATOM 2887 C CA . MET A 1 347 ? -27.900 2.162 31.313 1.00 58.28 347 MET A CA 1
ATOM 2888 C C . MET A 1 347 ? -28.368 3.616 31.477 1.00 58.28 347 MET A C 1
ATOM 2890 O O . MET A 1 347 ? -28.148 4.432 30.580 1.00 58.28 347 MET A O 1
ATOM 2894 N N . GLY A 1 348 ? -29.011 3.953 32.598 1.00 59.72 348 GLY A N 1
ATOM 2895 C CA . GLY A 1 348 ? -29.509 5.298 32.868 1.00 59.72 348 GLY A CA 1
ATOM 2896 C C . GLY A 1 348 ? -28.410 6.343 33.054 1.00 59.72 348 GLY A C 1
ATOM 2897 O O . GLY A 1 348 ? -27.333 6.062 33.583 1.00 59.72 348 GLY A O 1
ATOM 2898 N N . SER A 1 349 ? -28.702 7.596 32.690 1.00 58.34 349 SER A N 1
ATOM 2899 C CA . SER A 1 349 ? -27.765 8.716 32.882 1.00 58.34 349 SER A CA 1
ATOM 2900 C C . SER A 1 349 ? -27.370 8.907 34.357 1.00 58.34 349 SER A C 1
ATOM 2902 O O . SER A 1 349 ? -26.238 9.295 34.650 1.00 58.34 349 SER A O 1
ATOM 2904 N N . TRP A 1 350 ? -28.255 8.559 35.304 1.00 70.94 350 TRP A N 1
ATOM 2905 C CA . TRP A 1 350 ? -27.991 8.625 36.747 1.00 70.94 350 TRP A CA 1
ATOM 2906 C C . TRP A 1 350 ? -26.868 7.692 37.200 1.00 70.94 350 TRP A C 1
ATOM 2908 O O . TRP A 1 350 ? -26.123 8.064 38.103 1.00 70.94 350 TRP A O 1
ATOM 2918 N N . ALA A 1 351 ? -26.691 6.531 36.561 1.00 63.53 351 ALA A N 1
ATOM 2919 C CA . ALA A 1 351 ? -25.606 5.607 36.885 1.00 63.53 351 ALA A CA 1
ATOM 2920 C C . ALA A 1 351 ? -24.225 6.226 36.588 1.00 63.53 351 ALA A C 1
ATOM 2922 O O . ALA A 1 351 ? -23.222 5.848 37.191 1.00 63.53 351 ALA A O 1
ATOM 2923 N N . LEU A 1 352 ? -24.178 7.227 35.701 1.00 54.59 352 LEU A N 1
ATOM 2924 C CA . LEU A 1 352 ? -22.959 7.919 35.284 1.00 54.59 352 LEU A CA 1
ATOM 2925 C C . LEU A 1 352 ? -22.682 9.203 36.091 1.00 54.59 352 LEU A C 1
ATOM 2927 O O . LEU A 1 352 ? -21.539 9.665 36.139 1.00 54.59 352 LEU A O 1
ATOM 2931 N N . ARG A 1 353 ? -23.693 9.768 36.768 1.00 61.28 353 ARG A N 1
ATOM 2932 C CA . ARG A 1 353 ? -23.577 11.019 37.545 1.00 61.28 353 ARG A CA 1
ATOM 2933 C C . ARG A 1 353 ? -22.559 10.972 38.690 1.00 61.28 353 ARG A C 1
ATOM 2935 O O . ARG A 1 353 ? -21.824 11.950 38.827 1.00 61.28 353 ARG A O 1
ATOM 2942 N N . PRO A 1 354 ? -22.431 9.880 39.475 1.00 59.31 354 PRO A N 1
ATOM 2943 C CA . PRO A 1 354 ? -21.393 9.770 40.506 1.00 59.31 354 PRO A CA 1
ATOM 2944 C C . PRO A 1 354 ? -19.965 9.918 39.966 1.00 59.31 354 PRO A C 1
ATOM 2946 O O . PRO A 1 354 ? -19.054 10.249 40.720 1.00 59.31 354 PRO A O 1
ATOM 2949 N N . TYR A 1 355 ? -19.776 9.705 38.662 1.00 51.16 355 TYR A N 1
ATOM 2950 C CA . TYR A 1 355 ? -18.494 9.819 37.971 1.00 51.16 355 TYR A CA 1
ATOM 2951 C C . TYR A 1 355 ? -18.326 11.158 37.226 1.00 51.16 355 TYR A C 1
ATOM 2953 O O . TYR A 1 355 ? -17.350 11.333 36.498 1.00 51.16 355 TYR A O 1
ATOM 2961 N N . GLY A 1 356 ? -19.248 12.113 37.417 1.00 44.44 356 GLY A N 1
ATOM 2962 C CA . GLY A 1 356 ? -19.161 13.474 36.874 1.00 44.44 356 GLY A CA 1
ATOM 2963 C C . GLY A 1 356 ? -19.700 13.648 35.451 1.00 44.44 356 GLY A C 1
ATOM 2964 O O . GLY A 1 356 ? -19.314 14.600 34.773 1.00 44.44 356 GLY A O 1
ATOM 2965 N N . PHE A 1 357 ? -20.567 12.746 34.981 1.00 44.72 357 PHE A N 1
ATOM 2966 C CA . PHE A 1 357 ? -21.133 12.802 33.629 1.00 44.72 357 PHE A CA 1
ATOM 2967 C C . PHE A 1 357 ? -22.615 13.195 33.620 1.00 44.72 357 PHE A C 1
ATOM 2969 O O . PHE A 1 357 ? -23.398 12.726 34.443 1.00 44.72 357 PHE A O 1
ATOM 2976 N N . GLU A 1 358 ? -22.994 14.022 32.639 1.00 43.97 358 GLU A N 1
ATOM 2977 C CA . GLU A 1 358 ? -24.372 14.501 32.446 1.00 43.97 358 GLU A CA 1
ATOM 2978 C C . GLU A 1 358 ? -25.122 13.763 31.320 1.00 43.97 358 GLU A C 1
ATOM 2980 O O . GLU A 1 358 ? -26.338 13.640 31.407 1.00 43.97 358 GLU A O 1
ATOM 2985 N N . LEU A 1 359 ? -24.434 13.239 30.287 1.00 44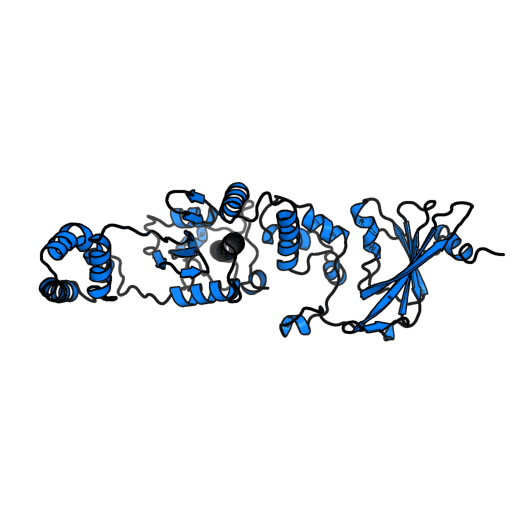.28 359 LEU A N 1
ATOM 2986 C CA . LEU A 1 359 ? -25.077 12.541 29.159 1.00 44.28 359 LEU A CA 1
ATOM 2987 C C . LEU A 1 359 ? -24.122 11.596 28.398 1.00 44.28 359 LEU A C 1
ATOM 2989 O O . LEU A 1 359 ? -22.952 11.925 28.189 1.00 44.28 359 LEU A O 1
ATOM 2993 N N . ALA A 1 360 ? -24.640 10.473 27.885 1.00 44.72 360 ALA A N 1
ATOM 2994 C CA . ALA A 1 360 ? -23.966 9.624 26.896 1.00 44.72 360 ALA A CA 1
ATOM 2995 C C . ALA A 1 360 ? -24.497 9.957 25.487 1.00 44.72 360 ALA A C 1
ATOM 2997 O O . ALA A 1 360 ? -25.674 9.747 25.205 1.00 44.72 360 ALA A O 1
ATOM 2998 N N . THR A 1 361 ? -23.659 10.506 24.597 1.00 39.72 361 THR A N 1
ATOM 2999 C CA . THR A 1 361 ? -24.075 10.873 23.224 1.00 39.72 361 THR A CA 1
ATOM 3000 C C . THR A 1 361 ? -23.605 9.844 22.192 1.00 39.72 361 THR A C 1
ATOM 3002 O O . THR A 1 361 ? -22.447 9.428 22.188 1.00 39.72 361 THR A O 1
ATOM 3005 N N . THR A 1 362 ? -24.503 9.464 21.281 1.00 40.62 362 THR A N 1
ATOM 3006 C CA . THR A 1 362 ? -24.323 8.432 20.238 1.00 40.62 362 THR A CA 1
ATOM 3007 C C . THR A 1 362 ? -23.634 8.934 18.956 1.00 40.62 362 THR A C 1
ATOM 3009 O O . THR A 1 362 ? -23.292 8.134 18.086 1.00 40.62 362 THR A O 1
ATOM 3012 N N . ASN A 1 363 ? -23.347 10.237 18.837 1.00 42.00 363 ASN A N 1
ATOM 3013 C CA . ASN A 1 363 ? -22.871 10.887 17.597 1.00 42.00 363 ASN A CA 1
ATOM 3014 C C . ASN A 1 363 ? -21.415 10.582 17.188 1.00 42.00 363 ASN A C 1
ATOM 3016 O O . ASN A 1 363 ? -20.934 11.088 16.176 1.00 42.00 363 ASN A O 1
ATOM 3020 N N . SER A 1 364 ? -20.670 9.796 17.963 1.00 44.50 364 SER A N 1
ATOM 3021 C CA . SER A 1 364 ? -19.293 9.407 17.612 1.00 44.50 364 SER A CA 1
ATOM 3022 C C . SER A 1 364 ? -19.246 8.354 16.488 1.00 44.50 364 SER A C 1
ATOM 3024 O O . SER A 1 364 ? -18.300 8.343 15.691 1.00 44.50 364 SER A O 1
ATOM 3026 N N . SER A 1 365 ? -20.311 7.555 16.374 1.00 47.94 365 SER A N 1
ATOM 3027 C CA . SER A 1 365 ? -20.544 6.500 15.377 1.00 47.94 365 SER A CA 1
ATOM 3028 C C . SER A 1 365 ? -20.526 6.992 13.922 1.00 47.94 365 SER A C 1
ATOM 3030 O O . SER A 1 365 ? -19.904 6.380 13.052 1.00 47.94 365 SER A O 1
ATOM 3032 N N . GLU A 1 366 ? -21.150 8.138 13.631 1.00 48.06 366 GLU A N 1
ATOM 3033 C CA . GLU A 1 366 ? -21.367 8.623 12.257 1.00 48.06 366 GLU A CA 1
ATOM 3034 C C . GLU A 1 366 ? -20.072 8.936 11.508 1.00 48.06 366 GLU A C 1
ATOM 3036 O O . GLU A 1 366 ? -19.914 8.646 10.323 1.00 48.06 366 GLU A O 1
ATOM 3041 N N . SER A 1 367 ? -19.115 9.519 12.205 1.00 52.41 367 SER A N 1
ATOM 3042 C CA . SER A 1 367 ? -17.827 9.924 11.651 1.00 52.41 367 SER A CA 1
ATOM 3043 C C . SER A 1 367 ? -16.845 8.768 11.486 1.00 52.41 367 SER A C 1
ATOM 3045 O O . SER A 1 367 ? -16.045 8.771 10.546 1.00 52.41 367 SER A O 1
ATOM 3047 N N . LEU A 1 368 ? -16.943 7.745 12.337 1.00 57.25 368 LEU A N 1
ATOM 3048 C CA . LEU A 1 368 ? -16.222 6.498 12.123 1.00 57.25 368 LEU A CA 1
ATOM 3049 C C . LEU A 1 368 ? -16.822 5.730 10.942 1.00 57.25 368 LEU A C 1
ATOM 3051 O O . LEU A 1 368 ? -16.093 5.284 10.061 1.00 57.25 368 LEU A O 1
ATOM 3055 N N . ASN A 1 369 ? -18.151 5.676 10.863 1.00 59.00 369 ASN A N 1
ATOM 3056 C CA . ASN A 1 369 ? -18.880 5.126 9.726 1.00 59.00 369 ASN A CA 1
ATOM 3057 C C . ASN A 1 369 ? -18.504 5.847 8.422 1.00 59.00 369 ASN A C 1
ATOM 3059 O O . ASN A 1 369 ? -18.222 5.204 7.417 1.00 59.00 369 ASN A O 1
ATOM 3063 N N . ALA A 1 370 ? -18.418 7.180 8.437 1.00 62.12 370 ALA A N 1
ATOM 3064 C CA . ALA A 1 370 ? -17.958 7.960 7.293 1.00 62.12 370 ALA A CA 1
ATOM 3065 C C . ALA A 1 370 ? -16.502 7.639 6.918 1.00 62.12 370 ALA A C 1
ATOM 3067 O O . ALA A 1 370 ? -16.190 7.558 5.731 1.00 62.12 370 ALA A O 1
ATOM 3068 N N . SER A 1 371 ? -15.628 7.428 7.905 1.00 62.34 371 SER A N 1
ATOM 3069 C CA . SER A 1 371 ? -14.227 7.059 7.675 1.00 62.34 371 SER A CA 1
ATOM 3070 C C . SER A 1 371 ? -14.127 5.666 7.061 1.00 62.34 371 SER A C 1
ATOM 3072 O O . SER A 1 371 ? -13.566 5.527 5.980 1.00 62.34 371 SER A O 1
ATOM 3074 N N . LEU A 1 372 ? -14.768 4.658 7.661 1.00 63.97 372 LEU A N 1
ATOM 3075 C CA . LEU A 1 372 ? -14.837 3.296 7.124 1.00 63.97 372 LEU A CA 1
ATOM 3076 C C . LEU A 1 372 ? -15.440 3.281 5.719 1.00 63.97 372 LEU A C 1
ATOM 3078 O O . LEU A 1 372 ? -14.820 2.752 4.806 1.00 63.97 372 LEU A O 1
ATOM 3082 N N . LYS A 1 373 ? -16.578 3.947 5.491 1.00 65.38 373 LYS A N 1
ATOM 3083 C CA . LYS A 1 373 ? -17.200 4.067 4.158 1.00 65.38 373 LYS A CA 1
ATOM 3084 C C . LYS A 1 373 ? -16.272 4.686 3.110 1.00 65.38 373 LYS A C 1
ATOM 3086 O O . LYS A 1 373 ? -16.318 4.279 1.949 1.00 65.38 373 LYS A O 1
ATOM 3091 N N . ARG A 1 374 ? -15.423 5.643 3.508 1.00 64.25 374 ARG A N 1
ATOM 3092 C CA . ARG A 1 374 ? -14.373 6.210 2.646 1.00 64.25 374 ARG A CA 1
ATOM 3093 C C . ARG A 1 374 ? -13.251 5.203 2.387 1.00 64.25 374 ARG A C 1
ATOM 3095 O O . ARG A 1 374 ? -12.886 5.051 1.226 1.00 64.25 374 ARG A O 1
ATOM 3102 N N . PHE A 1 375 ? -12.778 4.478 3.408 1.00 61.34 375 PHE A N 1
ATOM 3103 C CA . PHE A 1 375 ? -11.774 3.409 3.258 1.00 61.34 375 PHE A CA 1
ATOM 3104 C C . PHE A 1 375 ? -12.218 2.327 2.285 1.00 61.34 375 PHE A C 1
ATOM 3106 O O . PHE A 1 375 ? -11.435 1.890 1.446 1.00 61.34 375 PHE A O 1
ATOM 3113 N N . VAL A 1 376 ? -13.495 1.962 2.333 1.00 61.09 376 VAL A N 1
ATOM 3114 C CA . VAL A 1 376 ? -14.049 0.901 1.486 1.00 61.09 376 VAL A CA 1
ATOM 3115 C C . VAL A 1 376 ? -14.568 1.404 0.133 1.00 61.09 376 VAL A C 1
ATOM 3117 O O . VAL A 1 376 ? -15.098 0.627 -0.660 1.00 61.09 376 VAL A O 1
ATOM 3120 N N . ASN A 1 377 ? -14.438 2.709 -0.146 1.00 62.53 377 ASN A N 1
ATOM 3121 C CA . ASN A 1 377 ? -14.899 3.378 -1.368 1.00 62.53 377 ASN A CA 1
ATOM 3122 C C . ASN A 1 377 ? -16.320 2.961 -1.805 1.00 62.53 377 ASN A C 1
ATOM 3124 O O . ASN A 1 377 ? -16.581 2.768 -2.994 1.00 62.53 377 ASN A O 1
ATOM 3128 N N . TRP A 1 378 ? -17.226 2.781 -0.839 1.00 56.16 378 TRP A N 1
ATOM 3129 C CA . TRP A 1 378 ? -18.614 2.353 -1.068 1.00 56.16 378 TRP A CA 1
ATOM 3130 C C . TRP A 1 378 ? -18.787 1.025 -1.827 1.00 56.16 378 TRP A C 1
ATOM 3132 O O . TRP A 1 378 ? -19.848 0.783 -2.405 1.00 56.16 378 TRP A O 1
ATOM 3142 N N . LYS A 1 379 ? -17.769 0.161 -1.843 1.00 59.47 379 LYS A N 1
ATOM 3143 C CA . LYS A 1 379 ? -17.839 -1.167 -2.458 1.00 59.47 379 LYS A CA 1
ATOM 3144 C C . LYS A 1 379 ? -18.012 -2.243 -1.399 1.00 59.47 379 LYS A C 1
ATOM 3146 O O . LYS A 1 379 ? -17.557 -2.103 -0.267 1.00 59.47 379 LYS A O 1
ATOM 3151 N N . GLU A 1 380 ? -18.655 -3.332 -1.799 1.00 63.03 380 GLU A N 1
ATOM 3152 C CA . GLU A 1 380 ? -18.623 -4.577 -1.043 1.00 63.03 380 GLU A CA 1
ATOM 3153 C C . GLU A 1 380 ? -17.172 -5.073 -0.981 1.00 63.03 380 GLU A C 1
ATOM 3155 O O . GLU A 1 380 ? -16.515 -5.192 -2.019 1.00 63.03 380 GLU A O 1
ATOM 3160 N N . MET A 1 381 ? -16.655 -5.270 0.234 1.00 65.00 381 MET A N 1
ATOM 3161 C CA . MET A 1 381 ? -15.266 -5.661 0.467 1.00 65.00 381 MET A CA 1
ATOM 3162 C C . MET A 1 381 ? -15.162 -7.085 0.970 1.00 65.00 381 MET A C 1
ATOM 3164 O O . MET A 1 381 ? -16.044 -7.606 1.655 1.00 65.00 381 MET A O 1
ATOM 3168 N N . ARG A 1 382 ? -14.016 -7.686 0.671 1.00 70.81 382 ARG A N 1
ATOM 3169 C CA . ARG A 1 382 ? -13.653 -8.996 1.196 1.00 70.81 382 ARG A CA 1
ATOM 3170 C C . ARG A 1 382 ? -13.214 -8.885 2.663 1.00 70.81 382 ARG A C 1
ATOM 3172 O O . ARG A 1 382 ? -12.825 -7.821 3.146 1.00 70.81 382 ARG A O 1
ATOM 3179 N N . HIS A 1 383 ? -13.273 -10.009 3.374 1.00 75.25 383 HIS A N 1
ATOM 3180 C CA . HIS A 1 383 ? -12.942 -10.087 4.801 1.00 75.25 383 HIS A CA 1
ATOM 3181 C C . HIS A 1 383 ? -11.474 -9.720 5.096 1.00 75.25 383 HIS A C 1
ATOM 3183 O O . HIS A 1 383 ? -11.173 -9.153 6.139 1.00 75.25 383 HIS A O 1
ATOM 3189 N N . ASP A 1 384 ? -10.555 -10.001 4.175 1.00 71.75 384 ASP A N 1
ATOM 3190 C CA . ASP A 1 384 ? -9.143 -9.622 4.281 1.00 71.75 384 ASP A CA 1
ATOM 3191 C C . ASP A 1 384 ? -8.940 -8.109 4.131 1.00 71.75 384 ASP A C 1
ATOM 3193 O O . ASP A 1 384 ? -8.209 -7.487 4.902 1.00 71.75 384 ASP A O 1
ATOM 3197 N N . GLU A 1 385 ? -9.628 -7.497 3.169 1.00 73.38 385 GLU A N 1
ATOM 3198 C CA . GLU A 1 385 ? -9.537 -6.058 2.902 1.00 73.38 385 GLU A CA 1
ATOM 3199 C C . GLU A 1 385 ? -10.032 -5.225 4.088 1.00 73.38 385 GLU A C 1
ATOM 3201 O O . GLU A 1 385 ? -9.419 -4.210 4.417 1.00 73.38 385 GLU A O 1
ATOM 3206 N N . ILE A 1 386 ? -11.099 -5.666 4.768 1.00 76.31 386 ILE A N 1
ATOM 3207 C CA . ILE A 1 386 ? -11.587 -4.970 5.964 1.00 76.31 386 ILE A CA 1
ATOM 3208 C C . ILE A 1 386 ? -10.601 -5.109 7.127 1.00 76.31 386 ILE A C 1
ATOM 3210 O O . ILE A 1 386 ? -10.366 -4.127 7.821 1.00 76.31 386 ILE A O 1
ATOM 3214 N N . VAL A 1 387 ? -9.976 -6.277 7.320 1.00 78.19 387 VAL A N 1
ATOM 3215 C CA . VAL A 1 387 ? -8.987 -6.482 8.390 1.00 78.19 387 VAL A CA 1
ATOM 3216 C C . VAL A 1 387 ? -7.781 -5.568 8.181 1.00 78.19 387 VAL A C 1
ATOM 3218 O O . VAL A 1 387 ? -7.377 -4.886 9.120 1.00 78.19 387 VAL A O 1
ATOM 3221 N N . PHE A 1 388 ? -7.254 -5.471 6.956 1.00 76.25 388 PHE A N 1
ATOM 3222 C CA . PHE A 1 388 ? -6.164 -4.537 6.661 1.00 76.25 388 PHE A CA 1
ATOM 3223 C C . PHE A 1 388 ? -6.580 -3.077 6.825 1.00 76.25 388 PHE A C 1
ATOM 3225 O O . PHE A 1 388 ? -5.839 -2.315 7.434 1.00 76.25 388 PHE A O 1
ATOM 3232 N N . ALA A 1 389 ? -7.773 -2.690 6.362 1.00 75.06 389 ALA A N 1
ATOM 3233 C CA . ALA A 1 389 ? -8.261 -1.324 6.546 1.00 75.06 389 ALA A CA 1
ATOM 3234 C C . ALA A 1 389 ? -8.385 -0.951 8.035 1.00 75.06 389 ALA A C 1
ATOM 3236 O O . ALA A 1 389 ? -8.083 0.176 8.426 1.00 75.06 389 ALA A O 1
ATOM 3237 N N . LEU A 1 390 ? -8.812 -1.898 8.872 1.00 77.31 390 LEU A N 1
ATOM 3238 C CA . LEU A 1 390 ? -8.908 -1.716 10.319 1.00 77.31 390 LEU A CA 1
ATOM 3239 C C . LEU A 1 390 ? -7.528 -1.661 10.985 1.00 77.31 390 LEU A C 1
ATOM 3241 O O . LEU A 1 390 ? -7.336 -0.846 11.887 1.00 77.31 390 LEU A O 1
ATOM 3245 N N . LEU A 1 391 ? -6.573 -2.473 10.525 1.00 78.06 391 LEU A N 1
ATOM 3246 C CA . LEU A 1 391 ? -5.182 -2.418 10.974 1.00 78.06 391 LEU A CA 1
ATOM 3247 C C . LEU A 1 391 ? -4.543 -1.073 10.621 1.00 78.06 391 LEU A C 1
ATOM 3249 O O . LEU A 1 391 ? -4.024 -0.405 11.505 1.00 78.06 391 LEU A O 1
ATOM 3253 N N . ASP A 1 392 ? -4.655 -0.629 9.368 1.00 74.50 392 ASP A N 1
ATOM 3254 C CA . ASP A 1 392 ? -4.151 0.671 8.914 1.00 74.50 392 ASP A CA 1
ATOM 3255 C C . ASP A 1 392 ? -4.726 1.825 9.747 1.00 74.50 392 ASP A C 1
ATOM 3257 O O . ASP A 1 392 ? -4.018 2.764 10.124 1.00 74.50 392 ASP A O 1
ATOM 3261 N N . LEU A 1 393 ? -6.026 1.763 10.045 1.00 74.81 393 LEU A N 1
ATOM 3262 C CA . LEU A 1 393 ? -6.671 2.775 10.861 1.00 74.81 393 LEU A CA 1
ATOM 3263 C C . LEU A 1 393 ? -6.157 2.742 12.306 1.00 74.81 393 LEU A C 1
ATOM 3265 O O . LEU A 1 393 ? -5.912 3.798 12.889 1.00 74.81 393 LEU A O 1
ATOM 3269 N N . SER A 1 394 ? -5.952 1.550 12.868 1.00 77.06 394 SER A N 1
ATOM 3270 C CA . SER A 1 394 ? -5.353 1.402 14.192 1.00 77.06 394 SER A CA 1
ATOM 3271 C C . SER A 1 394 ? -3.904 1.903 14.224 1.00 77.06 394 SER A C 1
ATOM 3273 O O . SER A 1 394 ? -3.547 2.624 15.145 1.00 77.06 394 SER A O 1
ATOM 3275 N N . ASP A 1 395 ? -3.086 1.614 13.210 1.00 75.12 395 ASP A N 1
ATOM 3276 C CA . ASP A 1 395 ? -1.713 2.128 13.091 1.00 75.12 395 ASP A CA 1
ATOM 3277 C C . ASP A 1 395 ? -1.695 3.663 13.059 1.00 75.12 395 ASP A C 1
ATOM 3279 O O . ASP A 1 395 ? -0.876 4.312 13.719 1.00 75.12 395 ASP A O 1
ATOM 3283 N N . MET A 1 396 ? -2.618 4.263 12.302 1.00 75.38 396 MET A N 1
ATOM 3284 C CA . MET A 1 396 ? -2.764 5.715 12.205 1.00 75.38 396 MET A CA 1
ATOM 3285 C C . MET A 1 396 ? -3.089 6.341 13.561 1.00 75.38 396 MET A C 1
ATOM 3287 O O . MET A 1 396 ? -2.472 7.337 13.950 1.00 75.38 396 MET A O 1
ATOM 3291 N N . HIS A 1 397 ? -4.068 5.790 14.276 1.00 74.81 397 HIS A N 1
ATOM 3292 C CA . HIS A 1 397 ? -4.461 6.293 15.588 1.00 74.81 397 HIS A CA 1
ATOM 3293 C C . HIS A 1 397 ? -3.339 6.105 16.614 1.00 74.81 397 HIS A C 1
ATOM 3295 O O . HIS A 1 397 ? -3.004 7.065 17.317 1.00 74.81 397 HIS A O 1
ATOM 3301 N N . PHE A 1 398 ? -2.660 4.960 16.596 1.00 78.62 398 PHE A N 1
ATOM 3302 C CA . PHE A 1 398 ? -1.557 4.662 17.498 1.00 78.62 398 PHE A CA 1
ATOM 3303 C C . PHE A 1 398 ? -0.410 5.641 17.275 1.00 78.62 398 PHE A C 1
ATOM 3305 O O . PHE A 1 398 ? 0.135 6.205 18.227 1.00 78.62 398 PHE A O 1
ATOM 3312 N N . ALA A 1 399 ? -0.089 5.929 16.009 1.00 78.19 399 ALA A N 1
ATOM 3313 C CA . ALA A 1 399 ? 0.903 6.932 15.657 1.00 78.19 399 ALA A CA 1
ATOM 3314 C C . ALA A 1 399 ? 0.524 8.313 16.213 1.00 78.19 399 ALA A C 1
ATOM 3316 O O . ALA A 1 399 ? 1.385 9.012 16.746 1.00 78.19 399 ALA A O 1
ATOM 3317 N N . ARG A 1 400 ? -0.753 8.713 16.149 1.00 76.69 400 ARG A N 1
ATOM 3318 C CA . ARG A 1 400 ? -1.222 10.000 16.701 1.00 76.69 400 ARG A CA 1
ATOM 3319 C C . ARG A 1 400 ? -1.133 10.051 18.227 1.00 76.69 400 ARG A C 1
ATOM 3321 O O . ARG A 1 400 ? -0.714 11.083 18.754 1.00 76.69 400 ARG A O 1
ATOM 3328 N N . ILE A 1 401 ? -1.489 8.970 18.921 1.00 78.06 401 ILE A N 1
ATOM 3329 C CA . ILE A 1 401 ? -1.365 8.867 20.384 1.00 78.06 401 ILE A CA 1
ATOM 3330 C C . ILE A 1 401 ? 0.106 8.951 20.777 1.00 78.06 401 ILE A C 1
ATOM 3332 O O . ILE A 1 401 ? 0.494 9.825 21.550 1.00 78.06 401 ILE A O 1
ATOM 3336 N N . ARG A 1 402 ? 0.950 8.097 20.189 1.00 82.62 402 ARG A N 1
ATOM 3337 C CA . ARG A 1 402 ? 2.372 8.011 20.530 1.00 82.62 402 ARG A CA 1
ATOM 3338 C C . ARG A 1 402 ? 3.097 9.324 20.266 1.00 82.62 402 ARG A C 1
ATOM 3340 O O . ARG A 1 402 ? 3.859 9.786 21.104 1.00 82.62 402 ARG A O 1
ATOM 3347 N N . ARG A 1 403 ? 2.831 9.964 19.128 1.00 82.31 403 ARG A N 1
ATOM 3348 C CA . ARG A 1 403 ? 3.394 11.282 18.810 1.00 82.31 403 ARG A CA 1
ATOM 3349 C C . ARG A 1 403 ? 2.932 12.350 19.808 1.00 82.31 403 ARG A C 1
ATOM 3351 O O . ARG A 1 403 ? 3.770 13.099 20.298 1.00 82.31 403 ARG A O 1
ATOM 3358 N N . GLY A 1 404 ? 1.645 12.362 20.168 1.00 80.19 404 GLY A N 1
ATOM 3359 C CA . GLY A 1 404 ? 1.102 13.263 21.188 1.00 80.19 404 GLY A CA 1
ATOM 3360 C C . GLY A 1 404 ? 1.740 13.066 22.567 1.00 80.19 404 GLY A C 1
ATOM 3361 O O . GLY A 1 404 ? 2.067 14.049 23.228 1.00 80.19 404 GLY A O 1
ATOM 3362 N N . GLN A 1 405 ? 1.975 11.815 22.981 1.00 83.50 405 GLN A N 1
ATOM 3363 C CA . GLN A 1 405 ? 2.658 11.490 24.240 1.00 83.50 405 GLN A CA 1
ATOM 3364 C C . GLN A 1 405 ? 4.036 12.168 24.325 1.00 83.50 405 GLN A C 1
ATOM 3366 O O . GLN A 1 405 ? 4.366 12.735 25.359 1.00 83.50 405 GLN A O 1
ATOM 3371 N N . PHE A 1 406 ? 4.800 12.203 23.228 1.00 86.12 406 PHE A N 1
ATOM 3372 C CA . PHE A 1 406 ? 6.116 12.863 23.164 1.00 86.12 406 PHE A CA 1
ATOM 3373 C C . PHE A 1 406 ? 6.072 14.335 22.726 1.00 86.12 406 PHE A C 1
ATOM 3375 O O . PHE A 1 406 ? 7.109 14.906 22.388 1.00 86.12 406 PHE A O 1
ATOM 3382 N N . GLY A 1 407 ? 4.891 14.961 22.694 1.00 78.38 407 GLY A N 1
ATOM 3383 C CA . GLY A 1 407 ? 4.747 16.369 22.312 1.00 78.38 407 GLY A CA 1
ATOM 3384 C C . GLY A 1 407 ? 5.083 16.658 20.845 1.00 78.38 407 GLY A C 1
ATOM 3385 O O . GLY A 1 407 ? 5.491 17.769 20.513 1.00 78.38 407 GLY A O 1
ATOM 3386 N N . VAL A 1 408 ? 4.936 15.667 19.962 1.00 77.81 408 VAL A N 1
ATOM 3387 C CA . VAL A 1 408 ? 5.201 15.792 18.525 1.00 77.81 408 VAL A CA 1
ATOM 3388 C C . VAL A 1 408 ? 3.882 15.825 17.744 1.00 77.81 408 VAL A C 1
ATOM 3390 O O . VAL A 1 408 ? 3.096 14.886 17.787 1.00 77.81 408 VAL A O 1
ATOM 3393 N N . GLY A 1 409 ? 3.666 16.861 16.931 1.00 68.38 409 GLY A N 1
ATOM 3394 C CA . GLY A 1 409 ? 2.459 17.026 16.106 1.00 68.38 409 GLY A CA 1
ATOM 3395 C C . GLY A 1 409 ? 1.444 18.014 16.686 1.00 68.38 409 GLY A C 1
ATOM 3396 O O . GLY A 1 409 ? 1.631 18.537 17.778 1.00 68.38 409 GLY A O 1
ATOM 3397 N N . ASP A 1 410 ? 0.389 18.284 15.916 1.00 59.25 410 ASP A N 1
ATOM 3398 C CA . ASP A 1 410 ? -0.368 19.537 16.054 1.00 59.25 410 ASP A CA 1
ATOM 3399 C C . ASP A 1 410 ? -1.668 19.411 16.877 1.00 59.25 410 ASP A C 1
ATOM 3401 O O . ASP A 1 410 ? -2.198 20.420 17.333 1.00 59.25 410 ASP A O 1
ATOM 3405 N N . ASP A 1 411 ? -2.175 18.188 17.099 1.00 63.38 411 ASP A N 1
ATOM 3406 C CA . ASP A 1 411 ? -3.582 17.988 17.500 1.00 63.38 411 ASP A CA 1
ATOM 3407 C C . ASP A 1 411 ? -3.792 17.486 18.946 1.00 63.38 411 ASP A C 1
ATOM 3409 O O . ASP A 1 411 ? -4.864 17.687 19.514 1.00 63.38 411 ASP A O 1
ATOM 3413 N N . ASN A 1 412 ? -2.806 16.809 19.552 1.00 69.12 412 ASN A N 1
ATOM 3414 C CA . ASN A 1 412 ? -2.965 16.111 20.837 1.00 69.12 412 ASN A CA 1
ATOM 3415 C C . ASN A 1 412 ? -2.055 16.722 21.911 1.00 69.12 412 ASN A C 1
ATOM 3417 O O . ASN A 1 412 ? -0.855 16.453 21.943 1.00 69.12 412 ASN A O 1
ATOM 3421 N N . ILE A 1 413 ? -2.632 17.523 22.810 1.00 75.50 413 ILE A N 1
ATOM 3422 C CA . ILE A 1 413 ? -1.903 18.174 23.911 1.00 75.50 413 ILE A CA 1
ATOM 3423 C C . ILE A 1 413 ? -1.964 17.290 25.155 1.00 75.50 413 ILE A C 1
ATOM 3425 O O . ILE A 1 413 ? -3.043 17.078 25.705 1.00 75.50 413 ILE A O 1
ATOM 3429 N N . LEU A 1 414 ? -0.820 16.769 25.598 1.00 83.06 414 LEU A N 1
ATOM 3430 C CA . LEU A 1 414 ? -0.725 15.945 26.804 1.00 83.06 414 LEU A CA 1
ATOM 3431 C C . LEU A 1 414 ? -0.934 16.788 28.075 1.00 83.06 414 LEU A C 1
ATOM 3433 O O . LEU A 1 414 ? -0.378 17.890 28.185 1.00 83.06 414 LEU A O 1
ATOM 3437 N N . LEU A 1 415 ? -1.669 16.230 29.046 1.00 82.00 415 LEU A N 1
ATOM 3438 C CA . LEU A 1 415 ? -1.915 16.835 30.356 1.00 82.00 415 LEU A CA 1
ATOM 3439 C C . LEU A 1 415 ? -0.602 17.273 31.019 1.00 82.00 415 LEU A C 1
ATOM 3441 O O . LEU A 1 415 ? 0.380 16.521 30.983 1.00 82.00 415 LEU A O 1
ATOM 3445 N N . PRO A 1 416 ? -0.548 18.461 31.656 1.00 86.38 416 PRO A N 1
ATOM 3446 C CA . PRO A 1 416 ? 0.719 19.059 32.063 1.00 86.38 416 PRO A CA 1
ATOM 3447 C C . PRO A 1 416 ? 1.469 18.191 33.068 1.00 86.38 416 PRO A C 1
ATOM 3449 O O . PRO A 1 416 ? 2.689 18.056 32.979 1.00 86.38 416 PRO A O 1
ATOM 3452 N N . HIS A 1 417 ? 0.737 17.548 33.983 1.00 88.19 417 HIS A N 1
ATOM 3453 C CA . HIS A 1 417 ? 1.316 16.677 35.000 1.00 88.19 417 HIS A CA 1
ATOM 3454 C C . HIS A 1 417 ? 1.862 15.367 34.438 1.00 88.19 417 HIS A C 1
ATOM 3456 O O . HIS A 1 417 ? 2.617 14.714 35.140 1.00 88.19 417 HIS A O 1
ATOM 3462 N N . LEU A 1 418 ? 1.554 14.989 33.194 1.00 87.06 418 LEU A N 1
ATOM 3463 C CA . LEU A 1 418 ? 2.037 13.751 32.570 1.00 87.06 418 LEU A CA 1
ATOM 3464 C C . LEU A 1 418 ? 3.261 13.956 31.675 1.00 87.06 418 LEU A C 1
ATOM 3466 O O . LEU A 1 418 ? 3.922 12.982 31.326 1.00 87.06 418 LEU A O 1
ATOM 3470 N N . ARG A 1 419 ? 3.597 15.200 31.309 1.00 86.44 419 ARG A N 1
ATOM 3471 C CA . ARG A 1 419 ? 4.688 15.505 30.358 1.00 86.44 419 ARG A CA 1
ATOM 3472 C C . ARG A 1 419 ? 6.048 14.968 30.795 1.00 86.44 419 ARG A C 1
ATOM 3474 O O . ARG A 1 419 ? 6.849 14.588 29.956 1.00 86.44 419 ARG A O 1
ATOM 3481 N N . HIS A 1 420 ? 6.284 14.879 32.101 1.00 87.19 420 HIS A N 1
ATOM 3482 C CA . HIS A 1 420 ? 7.523 14.330 32.652 1.00 87.19 420 HIS A CA 1
ATOM 3483 C C . HIS A 1 420 ? 7.699 12.818 32.409 1.00 87.19 420 HIS A C 1
ATOM 3485 O O . HIS A 1 420 ? 8.808 12.314 32.553 1.00 87.19 420 HIS A O 1
ATOM 3491 N N . LEU A 1 421 ? 6.631 12.093 32.051 1.00 86.56 421 LEU A N 1
ATOM 3492 C CA . LEU A 1 421 ? 6.668 10.649 31.793 1.00 86.56 421 LEU A CA 1
ATOM 3493 C C . LEU A 1 421 ? 7.159 10.304 30.378 1.00 86.56 421 LEU A C 1
ATOM 3495 O O . LEU A 1 421 ? 7.500 9.152 30.116 1.00 86.56 421 LEU A O 1
ATOM 3499 N N . TYR A 1 422 ? 7.188 11.279 29.467 1.00 86.81 422 TYR A N 1
ATOM 3500 C CA . TYR A 1 422 ? 7.462 11.057 28.050 1.00 86.81 422 TYR A CA 1
ATOM 3501 C C . TYR A 1 422 ? 8.587 11.975 27.563 1.00 86.81 422 TYR A C 1
ATOM 3503 O O . TYR A 1 422 ? 8.356 13.118 27.176 1.00 86.81 422 TYR A O 1
ATOM 3511 N N . ASP A 1 423 ? 9.816 11.455 27.564 1.00 82.56 423 ASP A N 1
ATOM 3512 C CA . ASP A 1 423 ? 10.998 12.161 27.058 1.00 82.56 423 ASP A CA 1
ATOM 3513 C C . ASP A 1 423 ? 11.378 11.674 25.656 1.00 82.56 423 ASP A C 1
ATOM 3515 O O . ASP A 1 423 ? 11.719 10.506 25.451 1.00 82.56 423 ASP A O 1
ATOM 3519 N N . ILE A 1 424 ? 11.344 12.595 24.692 1.00 81.56 424 ILE A N 1
ATOM 3520 C CA . ILE A 1 424 ? 11.727 12.353 23.297 1.00 81.56 424 ILE A CA 1
ATOM 3521 C C . ILE A 1 424 ? 13.217 12.035 23.130 1.00 81.56 424 ILE A C 1
ATOM 3523 O O . ILE A 1 424 ? 13.602 11.404 22.150 1.00 81.56 424 ILE A O 1
ATOM 3527 N N . ASN A 1 425 ? 14.061 12.458 24.072 1.00 81.31 425 ASN A N 1
ATOM 3528 C CA . ASN A 1 425 ? 15.509 12.268 23.991 1.00 81.31 425 ASN A CA 1
ATOM 3529 C C . ASN A 1 425 ? 15.962 10.907 24.529 1.00 81.31 425 ASN A C 1
ATOM 3531 O O . ASN A 1 425 ? 17.156 10.603 24.512 1.00 81.31 425 ASN A O 1
ATOM 3535 N N . ASN A 1 426 ? 15.033 10.084 25.018 1.00 82.69 426 ASN A N 1
ATOM 3536 C CA . ASN A 1 426 ? 15.364 8.767 25.529 1.00 82.69 426 ASN A CA 1
ATOM 3537 C C . ASN A 1 426 ? 15.806 7.850 24.363 1.00 82.69 426 ASN A C 1
ATOM 3539 O O . ASN A 1 426 ? 15.021 7.621 23.440 1.00 82.69 426 ASN A O 1
ATOM 3543 N N . PRO A 1 427 ? 17.037 7.294 24.385 1.00 63.41 427 PRO A N 1
ATOM 3544 C CA . PRO A 1 427 ? 17.644 6.591 23.247 1.00 63.41 427 PRO A CA 1
ATOM 3545 C C . PRO A 1 427 ? 16.931 5.298 22.808 1.00 63.41 427 PRO A C 1
ATOM 3547 O O . PRO A 1 427 ? 17.310 4.720 21.792 1.00 63.41 427 PRO A O 1
ATOM 3550 N N . GLY A 1 428 ? 15.908 4.839 23.537 1.00 71.69 428 GLY A N 1
ATOM 3551 C CA . GLY A 1 428 ? 15.046 3.716 23.146 1.00 71.69 428 GLY A CA 1
ATOM 3552 C C . GLY A 1 428 ? 13.689 4.113 22.550 1.00 71.69 428 GLY A C 1
ATOM 3553 O O . GLY A 1 428 ? 12.874 3.236 22.271 1.00 71.69 428 GLY A O 1
ATOM 3554 N N . VAL A 1 429 ? 13.400 5.408 22.398 1.00 74.62 429 VAL A N 1
ATOM 3555 C CA . VAL A 1 429 ? 12.093 5.886 21.935 1.00 74.62 429 VAL A CA 1
ATOM 3556 C C . VAL A 1 429 ? 12.077 6.024 20.417 1.00 74.62 429 VAL A C 1
ATOM 3558 O O . VAL A 1 429 ? 12.727 6.892 19.841 1.00 74.62 429 VAL A O 1
ATOM 3561 N N . GLU A 1 430 ? 11.258 5.200 19.768 1.00 76.12 430 GLU A N 1
ATOM 3562 C CA . GLU A 1 430 ? 10.924 5.352 18.355 1.00 76.12 430 GLU A CA 1
ATOM 3563 C C . GLU A 1 430 ? 9.554 6.033 18.217 1.00 76.12 430 GLU A C 1
ATOM 3565 O O . GLU A 1 430 ? 8.546 5.565 18.756 1.00 76.12 430 GLU A O 1
ATOM 3570 N N . ILE A 1 431 ? 9.515 7.170 17.513 1.00 78.00 431 ILE A N 1
ATOM 3571 C CA . ILE A 1 431 ? 8.279 7.920 17.266 1.00 78.00 431 ILE A CA 1
ATOM 3572 C C . ILE A 1 431 ? 7.749 7.558 15.876 1.00 78.00 431 ILE A C 1
ATOM 3574 O O . ILE A 1 431 ? 8.422 7.844 14.880 1.00 78.00 431 ILE A O 1
ATOM 3578 N N . PRO A 1 432 ? 6.524 7.010 15.774 1.00 75.94 432 PRO A N 1
ATOM 3579 C CA . PRO A 1 432 ? 5.910 6.731 14.487 1.00 75.94 432 PRO A CA 1
ATOM 3580 C C . PRO A 1 432 ? 5.826 7.983 13.599 1.00 75.94 432 PRO A C 1
ATOM 3582 O O . PRO A 1 432 ? 5.556 9.105 14.059 1.00 75.94 432 PRO A O 1
ATOM 3585 N N . LYS A 1 433 ? 6.033 7.799 12.291 1.00 72.44 433 LYS A N 1
ATOM 3586 C CA . LYS A 1 433 ? 5.798 8.858 11.298 1.00 72.44 433 LYS A CA 1
ATOM 3587 C C . LYS A 1 433 ? 4.311 9.241 11.289 1.00 72.44 433 LYS A C 1
ATOM 3589 O O . LYS A 1 433 ? 3.449 8.435 11.627 1.00 72.44 433 LYS A O 1
ATOM 3594 N N . LYS A 1 434 ? 4.003 10.488 10.913 1.00 69.12 434 LYS A N 1
ATOM 3595 C CA . LYS A 1 434 ? 2.612 10.920 10.706 1.00 69.12 434 LYS A CA 1
ATOM 3596 C C . LYS A 1 434 ? 2.049 10.127 9.523 1.00 69.12 434 LYS A C 1
ATOM 3598 O O . LYS A 1 434 ? 2.622 10.197 8.442 1.00 69.12 434 LYS A O 1
ATOM 3603 N N . ILE A 1 435 ? 0.964 9.395 9.748 1.00 66.12 435 ILE A N 1
ATOM 3604 C CA . ILE A 1 435 ? 0.218 8.696 8.699 1.00 66.12 435 ILE A CA 1
ATOM 3605 C C . ILE A 1 435 ? -1.021 9.546 8.404 1.00 66.12 435 ILE A C 1
ATOM 3607 O O . ILE A 1 435 ? -1.806 9.807 9.319 1.00 66.12 435 ILE A O 1
ATOM 3611 N N . SER A 1 436 ? -1.168 10.053 7.177 1.00 64.06 436 SER A N 1
ATOM 3612 C CA . SER A 1 436 ? -2.371 10.800 6.787 1.00 64.06 436 SER A CA 1
ATOM 3613 C C . SER A 1 436 ? -3.528 9.843 6.500 1.00 64.06 436 SER A C 1
ATOM 3615 O O . SER A 1 436 ? -3.318 8.753 5.970 1.00 64.06 436 SER A O 1
ATOM 3617 N N . SER A 1 437 ? -4.767 10.278 6.752 1.00 57.62 437 SER A N 1
ATOM 3618 C CA . SER A 1 437 ? -5.947 9.579 6.231 1.00 57.62 437 SER A CA 1
ATOM 3619 C C . SER A 1 437 ? -5.884 9.431 4.708 1.00 57.62 437 SER A C 1
ATOM 3621 O O . SER A 1 437 ? -6.285 8.402 4.180 1.00 57.62 437 SER A O 1
ATOM 3623 N N . ASP A 1 438 ? -5.329 10.423 4.009 1.00 57.03 438 ASP A N 1
ATOM 3624 C CA . ASP A 1 438 ? -5.190 10.400 2.549 1.00 57.03 438 ASP A CA 1
ATOM 3625 C C . ASP A 1 438 ? -4.151 9.368 2.081 1.00 57.03 438 ASP A C 1
ATOM 3627 O O . ASP A 1 438 ? -4.373 8.702 1.073 1.00 57.03 438 ASP A O 1
ATOM 3631 N N . ASP A 1 439 ? -3.076 9.150 2.852 1.00 56.78 439 ASP A N 1
ATOM 3632 C CA . ASP A 1 439 ? -2.047 8.143 2.541 1.00 56.78 439 ASP A CA 1
ATOM 3633 C C . ASP A 1 439 ? -2.613 6.714 2.605 1.00 56.78 439 ASP A C 1
ATOM 3635 O O . ASP A 1 439 ? -2.176 5.826 1.871 1.00 56.78 439 ASP A O 1
ATOM 3639 N N . ILE A 1 440 ? -3.593 6.486 3.485 1.00 56.34 440 ILE A N 1
ATOM 3640 C CA . ILE A 1 440 ? -4.258 5.189 3.642 1.00 56.34 440 ILE A CA 1
ATOM 3641 C C . ILE A 1 440 ? -5.376 5.015 2.598 1.00 56.34 440 ILE A C 1
ATOM 3643 O O . ILE A 1 440 ? -5.587 3.890 2.135 1.00 56.34 440 ILE A O 1
ATOM 3647 N N . LEU A 1 441 ? -6.073 6.098 2.226 1.00 48.88 441 LEU A N 1
ATOM 3648 C CA . LEU A 1 441 ? -7.227 6.101 1.313 1.00 48.88 441 LEU A CA 1
ATOM 3649 C C . LEU A 1 441 ? -6.871 6.052 -0.191 1.00 48.88 441 LEU A C 1
ATOM 3651 O O . LEU A 1 441 ? -7.736 5.694 -0.998 1.00 48.88 441 LEU A O 1
ATOM 3655 N N . GLU A 1 442 ? -5.651 6.428 -0.599 1.00 44.03 442 GLU A N 1
ATOM 3656 C CA . GLU A 1 442 ? -5.249 6.514 -2.022 1.00 44.03 442 GLU A CA 1
ATOM 3657 C C . GLU A 1 442 ? -5.060 5.180 -2.755 1.00 44.03 442 GLU A C 1
ATOM 3659 O O . GLU A 1 442 ? -5.283 5.188 -4.001 1.00 44.03 442 GLU A O 1
#

Organism: NCBI:txid35525

pLDDT: mean 74.01, std 16.48, range [24.09, 97.62]

Foldseek 3Di:
DPFPCAVVVVLVVDPVAAEDCDAAAPDDAPHKHKHAHDDPLQLQQNVFRQFAWDFPDKDWGDDPNARGKIKTKIWGDLDDPDTHPQKIKIWIDDPVDPRIIMIHIHGDPVSGHFFFDPPDPDPVRRPDGQGEAGSSQLVVLQVPPLPDDLVVVQVVQLVPWDPPPVRCSHRGDPASVSSVVSPVVNCVVVDPDPDLLSLLVVCVVSDPFFPDFDVPPWTKTKGDDPVLVVLVVVQPPDPVFADKDWDWAFWDDQDQKTKIWIFIDDRQFDDDDQDGATGIIITGDPPPPPPDPPVVVLVVLCCVQDDPDAAQDPVSCVVSVVVSLVVDDPVSNVVCVVPPVVVSSCPYLVVCVVSPDRDDDPVSVVVVVVLLCLLCVVDRDRPNSSSSLSVLRNLQVSLVVQCCLQVHDDDTPGDPVSNVVHHPPPPPDDRDDHDDSVSSND

Radius of gyration: 31.26 Å; chains: 1; bounding box: 85×42×88 Å

Secondary structure (DSSP, 8-state):
---TTHHHHGGGT-TTSPEESSPPSSPPTT-EEEEE-SSGGGGGGGG-SSS-EEEEEEEEEEETTEEEEEEEEEEEEEETTEEEEEEEEEEEE-TTSTTEEEEEEEE-GGG------TT--SHHHHHSPP-PPPHHHHHHHHH--SSS-HHHHHHHHHHHS-S-HHHHHHHS-SSHHHHHHHHHHHHHHH-S---HHHHHHHHHHH-SSEEEEE-SSS-EEEE--HHHHHHHHHHTT-TTSPPP-EEEEEEEEETTEEEEEEEE--TTBSS--S-PEEEEEEEE--------HHHHHHHHHHHHH------SSHHHHHHHHHHHHHHS-HHHHHHHHHHTHHHHHHTSHHHHGGGT-S----THHHHHHHHHHHHTTTS---HHHHHHHHHHHHHHHHHHHHHHHTT-SSS--B-GGGGGG--TT-TT-PPPPPPPHHHHH-